Protein AF-A0AAD1VP59-F1 (afdb_monomer)

pLDDT: mean 70.8, std 27.39, range [21.53, 98.56]

Mean predicted aligned error: 17.21 Å

Organism: Pelobates cultripes (NCBI:txid61616)

Solvent-accessible surface area (backbone atoms only — not comparable to full-atom values): 33660 Å² total; per-residue (Å²): 137,85,87,87,86,90,87,88,82,90,80,84,90,78,86,82,79,81,78,79,94,72,64,73,62,57,59,50,52,53,51,52,55,52,51,66,71,66,56,73,83,88,84,67,85,77,78,64,59,73,96,78,42,92,83,79,91,76,54,68,68,40,39,20,57,49,65,66,58,52,48,39,33,72,77,64,30,69,70,51,32,53,52,54,51,62,77,45,64,88,58,81,72,48,78,23,86,43,29,65,58,57,61,49,53,60,56,54,74,77,43,89,53,65,70,57,54,55,53,49,50,52,53,50,55,54,36,74,75,60,81,45,73,74,50,54,56,55,56,54,59,53,50,57,49,50,58,56,48,49,62,49,47,40,64,73,71,67,66,74,90,86,80,81,72,82,69,60,68,56,54,56,56,48,55,57,50,52,61,56,49,60,64,59,58,72,72,67,77,81,76,85,82,88,90,88,86,89,88,90,88,84,84,88,86,83,89,87,88,88,90,82,90,86,82,89,87,82,88,89,84,81,93,82,91,82,85,91,86,65,73,62,69,53,46,53,51,49,48,51,51,48,59,61,67,67,54,63,97,80,66,81,85,77,52,54,72,92,52,26,51,20,37,33,34,20,56,59,20,39,21,52,45,66,69,55,52,47,38,33,73,77,64,31,66,69,51,31,46,50,53,41,59,78,42,32,88,57,59,64,51,80,21,55,43,34,65,37,52,52,15,50,50,40,40,39,51,55,47,37,75,78,35,75,87,62,34,79,34,72,40,48,30,44,38,36,49,50,51,69,87,47,44,58,24,55,52,47,25,35,60,73,70,66,53,90,59,88,46,75,46,61,47,56,66,45,80,61,56,71,54,42,59,76,51,59,39,40,33,38,40,21,63,43,57,67,64,24,41,58,27,44,78,71,73,30,22,38,23,24,50,41,65,33,85,44,96,58,88,58,63,67,73,40,31,31,42,33,29,28,42,64,24,29,39,24,32,35,63,68,58,51,40,33,73,77,62,28,54,69,53,38,42,54,47,38,60,76,39,32,91,49,64,66,56,72,20,63,40,35,70,38,53,52,53,51,42,57,53,45,49,60,35,39,78,69,74,29,61,92,72,39,40,59,44,41,33,40,54,27,55,45,31,59,92,57,50,30,58,26,56,54,49,27,39,46,74,72,73,38,79,70,75,42,77,46,58,41,59,67,51,78,61,25,73,57,42,52,72,67,38,38,45,35,32,40,32,45,48,65,72,61,32,51,44,22,15,78,46,30,25,31,21,21,40,23,84,41,48,75,82,52,60,75,74,67,69,77,81,76,80,79,127

Secondary structure (DSSP, 8-state):
--------------------S-SHHHHHHHHHHHHHHH---SSSPPPPPGGGS------HHHHEE-HHHHHHHHHH-HHHHHHHHHHTTTSPPEE-TTHHHHHHHHHHTTSTTHHHHHHHHHHHHHHHHH--HHHHHHHHHHHHHHHHHHHHHHHHTT--SS---TTHHHHHHHHHHHHHHHHHHTTSSSS------------------------------------SS-TTHHHHHHHHHHHHHTS-TTSPPPPPTTTSEEEEEEHHHHEE-HHHHHHHHHH-HHHHHHHHHHTTTSPPEE-TTHHHHHHHHHHHHHHHHH-TT---SEEEEEEE-S-GGGHHHHHHHHHHTT----EEEE-TTS-SHHHHHHTTEEEEEES-HHHHHHHHHTT--EEEEE--SS--PPPSSSEEEEE-IIIIIB-SHHHHHHHHHHHHHHHHHHHHTTTSPPPB-TTHHHHHHHHHHHHHHHTTT-STT-SEEEEEEESS-TTTTHHHHHHHHHHTT---SEEEE-TT--SHHHHHHH--SEEEES-HHHHHHHHHTT--EEE---SHHHHTT--------

Foldseek 3Di:
DDDDDDDDDDDDDDDPDDDDPDPPVVVVVVVVVVVVVPQDDDDAPDDPFPVPDDDDDDDPVQQFPCVVLVCCCVPVNDVRSVVVCVVCVVPDTHGHNCNLVVVVVSVVSVPPCPVVVVVLVVLVVVCVVPVDPVSVVVNVVVVVVVVVVVVVVCVSSPPDDDDDPPPPVVVVVVVVVVVVVVVVVVVPPPDDDDDDDDDDDDDDDDDDDDDDDDDDDDDDDDDDDDDDDPPDPVVVVVVVVVVVVPPPPPAQDAFDLVQEQEEEEEPVQQFPCVVLVCCCVPVNQVRSLVVLVVCLLPATHGHLCNLVLLLLVLLQVVCCVLPVPDRHGYAYEYEYQHDPSSCSSVVNNCVVVVRNHPHYDHNVNDQCQVVCVVSVHLEYEYCDVVSLVVNVVVLHHYWRWDFFPDADDDDNNAAEEEEEQEQRQADVVLVVCCVPPGDVSSLVVLVVCLLPAGHGHSNNSVLLSLQVSLVVCVVVVCNVVRSYAYEHQYLAACPRRVSNRVNNCVVSVHDHPYYHHQVRHQSQVVCLVRQHSEYEDQDVVNQNSNSNSRHTYIHNVGDPVNVVVDDDPPPPD

Nearest PDB structures (foldseek):
  5wc8-assembly1_M  TM=4.091E-01  e=1.256E+00  Mannheimia haemolytica
  6h4m-assembly1_B  TM=3.420E-01  e=1.328E+00  Staphylococcus aureus subsp. aureus N315
  6hnq-assembly1_C  TM=3.437E-01  e=2.600E+00  Staphylococcus aureus subsp. aureus N315
  6hnq-assembly2_O  TM=3.434E-01  e=3.075E+00  Staphylococcus aureus subsp. aureus N315
  6h4f-assembly4_E  TM=2.574E-01  e=1.485E+00  Staphylococcus aureus subsp. aureus N315

InterPro domains:
  IPR010394 5-nucleotidase [PF06189] (51-238)
  IPR010394 5-nucleotidase [PF06189] (258-562)
  IPR010394 5-nucleotidase [PTHR31367] (231-568)

Radius of gyration: 32.51 Å; Cα contacts (8 Å, |Δi|>4): 690; chains: 1; bounding box: 84×86×119 Å

Sequence (573 aa):
MLPGKGDTAEGGSKDSTVPAPKLQEKESVEKARAFYNNLTPTKKPKLPKPHNAITIAVSSRALFLMEEEQKIYREQGLEEYVRYQLEHESEPFKPGAAFPFVKNADSLQECPWVPIWDRYRELFELAALNSSEAYIGQAIQSVYCVDQCSSLMERTLGVDGGDKPVGVLGLYQECLLISMDAHMVKMALVEGEQRHGSVICSGSRQCDMQRLEQQLNIPAQGHGVLAPGQSEKESVEKARAFYNNLTPTKKPKLPKPHNAITIAVSSRALFLMEEEQKIYREQGLEEYVRYQLEHESEPFKPGAAFPFVKALEAVNAHLRALYPDSEDLFDIVLMTNNHAQVGVRLINTINHYNLLIERFCMTGGNSPIGYLKAYHTNLYLSSDGQKVQEAIEEGIAAATIFSPSQNVSVQEEQLRVAFDGDAVLFSDESEQIVKEHGLDMFFEHEKAYENKPLAQGPLKCFLEALGRLQKKFYLKGMRMNCPIRTYLVTARSAASSGARALKTLRSWGLETDEALFLAGAPKGPLLEKIRPHIFFDDQMFHVEGAQEMGTIAAHVPYGVAQRHRHKPVQNTK

Structure (mmCIF, N/CA/C/O backbone):
data_AF-A0AAD1VP59-F1
#
_entry.id   AF-A0AAD1VP59-F1
#
loop_
_atom_site.group_PDB
_atom_site.id
_atom_site.type_symbol
_atom_site.label_atom_id
_atom_site.label_alt_id
_atom_site.label_comp_id
_atom_site.label_asym_id
_atom_site.label_entity_id
_atom_site.label_seq_id
_atom_site.pdbx_PDB_ins_code
_atom_site.Cartn_x
_atom_site.Cartn_y
_atom_site.Cartn_z
_atom_site.occupancy
_atom_site.B_iso_or_equiv
_atom_site.auth_seq_id
_atom_site.auth_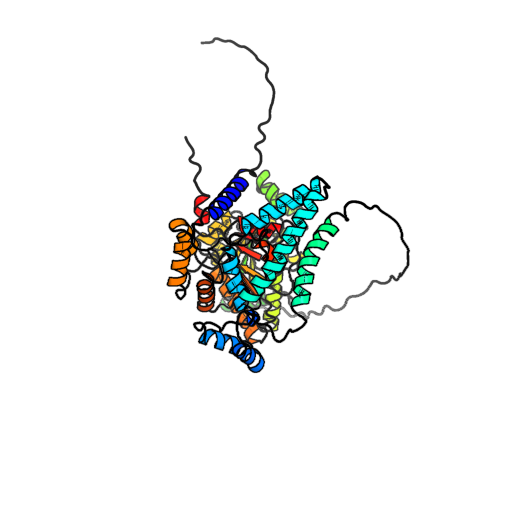comp_id
_atom_site.auth_asym_id
_atom_site.auth_atom_id
_atom_site.pdbx_PDB_model_num
ATOM 1 N N . MET A 1 1 ? 25.655 10.834 71.239 1.00 35.06 1 MET A N 1
ATOM 2 C CA . MET A 1 1 ? 26.714 11.828 70.974 1.00 35.06 1 MET A CA 1
ATOM 3 C C . MET A 1 1 ? 26.185 12.818 69.945 1.00 35.06 1 MET A C 1
ATOM 5 O O . MET A 1 1 ? 25.937 12.421 68.820 1.00 35.06 1 MET A O 1
ATOM 9 N N . LEU A 1 2 ? 25.930 14.056 70.366 1.00 34.19 2 LEU A N 1
ATOM 10 C CA . LEU A 1 2 ? 25.902 15.261 69.516 1.00 34.19 2 LEU A CA 1
ATOM 11 C C . LEU A 1 2 ? 27.284 15.939 69.669 1.00 34.19 2 LEU A C 1
ATOM 13 O O . LEU A 1 2 ? 27.924 15.651 70.689 1.00 34.19 2 LEU A O 1
ATOM 17 N N . PRO A 1 3 ? 27.798 16.757 68.720 1.00 43.25 3 PRO A N 1
ATOM 18 C CA . PRO A 1 3 ? 27.187 17.988 68.161 1.00 43.25 3 PRO A CA 1
ATOM 19 C C . PRO A 1 3 ? 27.277 18.052 66.610 1.00 43.25 3 PRO A C 1
ATOM 21 O O . PRO A 1 3 ? 27.872 17.171 66.011 1.00 43.25 3 PRO A O 1
ATOM 24 N N . GLY A 1 4 ? 26.706 18.980 65.831 1.00 28.11 4 GLY A N 1
ATOM 25 C CA . GLY A 1 4 ? 26.188 20.338 66.040 1.00 28.11 4 GLY A CA 1
ATOM 26 C C . GLY A 1 4 ? 26.942 21.340 65.132 1.00 28.11 4 GLY A C 1
ATOM 27 O O . GLY A 1 4 ? 28.170 21.310 65.141 1.00 28.11 4 GLY A O 1
ATOM 28 N N . LYS A 1 5 ? 26.190 22.233 64.444 1.00 30.50 5 LYS A N 1
ATOM 29 C CA . LYS A 1 5 ? 26.534 23.351 63.503 1.00 30.50 5 LYS A CA 1
ATOM 30 C C . LYS A 1 5 ? 26.231 23.011 62.028 1.00 30.50 5 LYS A C 1
ATOM 32 O O . LYS A 1 5 ? 26.735 22.015 61.539 1.00 30.50 5 LYS A O 1
ATOM 37 N N . GLY A 1 6 ? 25.389 23.711 61.261 1.00 26.34 6 GLY A N 1
ATOM 38 C CA . GLY A 1 6 ? 24.893 25.089 61.334 1.00 26.34 6 GLY A CA 1
ATOM 39 C C . GLY A 1 6 ? 25.728 25.986 60.419 1.00 26.34 6 GLY A C 1
ATOM 40 O O . GLY A 1 6 ? 26.839 26.303 60.814 1.00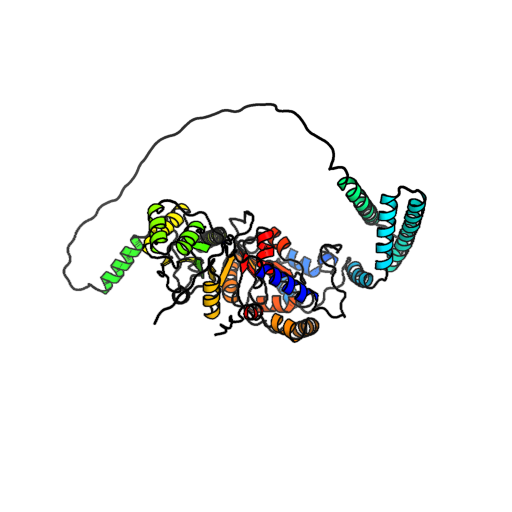 26.34 6 GLY A O 1
ATOM 41 N N . ASP A 1 7 ? 25.221 26.301 59.217 1.00 27.20 7 ASP A N 1
ATOM 42 C CA . ASP A 1 7 ? 25.226 27.647 58.614 1.00 27.20 7 ASP A CA 1
ATOM 43 C C . ASP A 1 7 ? 24.453 27.679 57.278 1.00 27.20 7 ASP A C 1
ATOM 45 O O . ASP A 1 7 ? 24.493 26.758 56.462 1.00 27.20 7 ASP A O 1
ATOM 49 N N . THR A 1 8 ? 23.691 28.758 57.120 1.00 28.77 8 THR A N 1
ATOM 50 C CA . THR A 1 8 ? 22.802 29.147 56.019 1.00 28.77 8 THR A CA 1
ATOM 51 C C . THR A 1 8 ? 23.551 29.790 54.850 1.00 28.77 8 THR A C 1
ATOM 53 O O . THR A 1 8 ? 24.431 30.615 55.085 1.00 28.77 8 THR A O 1
ATOM 56 N N . ALA A 1 9 ? 23.109 29.549 53.611 1.00 27.17 9 ALA A N 1
ATOM 57 C CA . ALA A 1 9 ? 23.273 30.496 52.503 1.00 27.17 9 ALA A CA 1
ATOM 58 C C . ALA A 1 9 ? 22.135 30.335 51.479 1.00 27.17 9 ALA A C 1
ATOM 60 O O . ALA A 1 9 ? 21.881 29.243 50.974 1.00 27.17 9 ALA A O 1
ATOM 61 N N . GLU A 1 10 ? 21.442 31.442 51.217 1.00 27.44 10 GLU A N 1
ATOM 62 C CA . GLU A 1 10 ? 20.443 31.621 50.165 1.00 27.44 10 GLU A CA 1
ATOM 63 C C . GLU A 1 10 ? 21.055 31.453 48.764 1.00 27.44 10 GLU A C 1
ATOM 65 O O . GLU A 1 10 ? 22.191 31.851 48.511 1.00 27.44 10 GLU A O 1
ATOM 70 N N . GLY A 1 11 ? 20.264 30.932 47.825 1.00 25.62 11 GLY A N 1
ATOM 71 C CA . GLY A 1 11 ? 20.601 30.899 46.404 1.00 25.62 11 GLY A CA 1
ATOM 72 C C . GLY A 1 11 ? 19.440 30.331 45.600 1.00 25.62 11 GLY A C 1
ATOM 73 O O . GLY A 1 11 ? 19.249 29.122 45.544 1.00 25.62 11 GLY A O 1
ATOM 74 N N . GLY A 1 12 ? 18.616 31.212 45.037 1.00 22.97 12 GLY A N 1
ATOM 75 C CA . GLY A 1 12 ? 17.468 30.821 44.231 1.00 22.97 12 GLY A CA 1
ATOM 76 C C . GLY A 1 12 ? 17.820 30.289 42.838 1.00 22.97 12 GLY A C 1
ATOM 77 O O . GLY A 1 12 ? 18.936 30.430 42.345 1.00 22.97 12 GLY A O 1
ATOM 78 N N . SER A 1 13 ? 16.750 29.842 42.173 1.00 24.34 13 SER A N 1
ATOM 79 C CA . SER A 1 13 ? 16.564 29.758 40.719 1.00 24.34 13 SER A CA 1
ATOM 80 C C . SER A 1 13 ? 16.881 28.417 40.032 1.00 24.34 13 SER A C 1
ATOM 82 O O . SER A 1 13 ? 18.030 28.070 39.786 1.00 24.34 13 SER A O 1
ATOM 84 N N . LYS A 1 14 ? 15.785 27.783 39.587 1.00 26.70 14 LYS A N 1
ATOM 85 C CA . LYS A 1 14 ? 15.476 27.313 38.217 1.00 26.70 14 LYS A CA 1
ATOM 86 C C . LYS A 1 14 ? 15.023 25.859 38.132 1.00 26.70 14 LYS A C 1
ATOM 88 O O . LYS A 1 14 ? 15.812 24.926 38.228 1.00 26.70 14 LYS A O 1
ATOM 93 N N . ASP A 1 15 ? 13.723 25.753 37.859 1.00 28.20 15 ASP A N 1
ATOM 94 C CA . ASP A 1 15 ? 13.063 24.733 37.049 1.00 28.20 15 ASP A CA 1
ATOM 95 C C . ASP A 1 15 ? 14.005 23.995 36.090 1.00 28.20 15 ASP A C 1
ATOM 97 O O . ASP A 1 15 ? 14.552 24.588 35.156 1.00 28.20 15 ASP A O 1
ATOM 101 N N . SER A 1 16 ? 14.095 22.676 36.246 1.00 26.56 16 SER A N 1
ATOM 102 C CA . SER A 1 16 ? 14.475 21.767 35.169 1.00 26.56 16 SER A CA 1
ATOM 103 C C . SER A 1 16 ? 13.206 21.235 34.504 1.00 26.56 16 SER A C 1
ATOM 105 O O . SER A 1 16 ? 12.739 20.122 34.734 1.00 26.56 16 SER A O 1
ATOM 107 N N . THR A 1 17 ? 12.639 22.070 33.637 1.00 27.41 17 THR A N 1
ATOM 108 C CA . THR A 1 17 ? 11.764 21.613 32.559 1.00 27.41 17 THR A CA 1
ATOM 109 C C . THR A 1 17 ? 12.566 20.658 31.673 1.00 27.41 17 THR A C 1
ATOM 111 O O . THR A 1 17 ? 13.545 21.049 31.043 1.00 27.41 17 THR A O 1
ATOM 114 N N . VAL A 1 18 ? 12.180 19.383 31.641 1.00 26.50 18 VAL A N 1
ATOM 115 C CA . VAL A 1 18 ? 12.685 18.428 30.646 1.00 26.50 18 VAL A CA 1
ATOM 116 C C . VAL A 1 18 ? 12.019 18.783 29.312 1.00 26.50 18 VAL A C 1
ATOM 118 O O . VAL A 1 18 ? 10.793 18.685 29.219 1.00 26.50 18 VAL A O 1
ATOM 121 N N . PRO A 1 19 ? 12.754 19.226 28.275 1.00 25.95 19 PRO A N 1
ATOM 122 C CA . PRO A 1 19 ? 12.147 19.525 26.990 1.00 25.95 19 PRO A CA 1
ATOM 123 C C . PRO A 1 19 ? 11.829 18.229 26.238 1.00 25.95 19 PRO A C 1
ATOM 125 O O . PRO A 1 19 ? 12.586 17.259 26.273 1.00 25.95 19 PRO A O 1
ATOM 128 N N . ALA A 1 20 ? 10.710 18.252 25.517 1.00 26.06 20 ALA A N 1
ATOM 129 C CA . ALA A 1 20 ? 10.262 17.202 24.611 1.00 26.06 20 ALA A CA 1
ATOM 130 C C . ALA A 1 20 ? 11.331 16.821 23.554 1.00 26.06 20 ALA A C 1
ATOM 132 O O . ALA A 1 20 ? 12.076 17.690 23.084 1.00 26.06 20 ALA A O 1
ATOM 133 N N . PRO A 1 21 ? 11.389 15.549 23.114 1.00 27.98 21 PRO A N 1
ATOM 134 C CA . PRO A 1 21 ? 12.390 15.077 22.165 1.00 27.98 21 PRO A CA 1
ATOM 135 C C . PRO A 1 21 ? 12.055 15.595 20.760 1.00 27.98 21 PRO A C 1
ATOM 137 O O . PRO A 1 21 ? 11.129 15.114 20.118 1.00 27.98 21 PRO A O 1
ATOM 140 N N . LYS A 1 22 ? 12.778 16.616 20.285 1.00 30.16 22 LYS A N 1
ATOM 141 C CA . LYS A 1 22 ? 12.676 17.116 18.893 1.00 30.16 22 LYS A CA 1
ATOM 142 C C . LYS A 1 22 ? 14.026 17.370 18.204 1.00 30.16 22 LYS A C 1
ATOM 144 O O . LYS A 1 22 ? 14.048 17.744 17.036 1.00 30.16 22 LYS A O 1
ATOM 149 N N . LEU A 1 23 ? 15.152 17.178 18.898 1.00 29.20 23 LEU A N 1
ATOM 150 C CA . LEU A 1 23 ? 16.489 17.532 18.388 1.00 29.20 23 LEU A CA 1
ATOM 151 C C . LEU A 1 23 ? 17.345 16.328 17.957 1.00 29.20 23 LEU A C 1
ATOM 153 O O . LEU A 1 23 ? 18.114 16.460 17.012 1.00 29.20 23 LEU A O 1
ATOM 157 N N . GLN A 1 24 ? 17.171 15.146 18.560 1.00 30.55 24 GLN A N 1
ATOM 158 C CA . GLN A 1 24 ? 17.983 13.967 18.212 1.00 30.55 24 GLN A CA 1
ATOM 159 C C . GLN A 1 24 ? 17.595 13.310 16.872 1.00 30.55 24 GLN A C 1
ATOM 161 O O . GLN A 1 24 ? 18.444 12.699 16.226 1.00 30.55 24 GLN A O 1
ATOM 166 N N . GLU A 1 25 ? 16.352 13.467 16.403 1.00 33.78 25 GLU A N 1
ATOM 167 C CA . GLU A 1 25 ? 15.910 12.896 15.119 1.00 33.78 25 GLU A CA 1
ATOM 168 C C . GLU A 1 25 ? 16.410 13.695 13.906 1.00 33.78 25 GLU A C 1
ATOM 170 O O . GLU A 1 25 ? 16.877 13.088 12.941 1.00 33.78 25 GLU A O 1
ATOM 175 N N . LYS A 1 26 ? 16.442 15.035 13.969 1.00 32.38 26 LYS A N 1
ATOM 176 C CA . LYS A 1 26 ? 16.954 15.879 12.868 1.00 32.38 26 LYS A CA 1
ATOM 177 C C . LYS A 1 26 ? 18.436 15.641 12.568 1.00 32.38 26 LYS A C 1
ATOM 179 O O . LYS A 1 26 ? 18.816 15.536 11.405 1.00 32.38 26 LYS A O 1
ATOM 184 N N . GLU A 1 27 ? 19.254 15.466 13.606 1.00 29.47 27 GLU A N 1
ATOM 185 C CA . GLU A 1 27 ? 20.675 15.116 13.456 1.00 29.47 27 GLU A CA 1
ATOM 186 C C . GLU A 1 27 ? 20.875 13.747 12.783 1.00 29.47 27 GLU A C 1
ATOM 188 O O . GLU A 1 27 ? 21.874 13.524 12.096 1.00 29.47 27 GLU A O 1
ATOM 193 N N . SER A 1 28 ? 19.933 12.816 12.965 1.00 37.59 28 SER A N 1
ATOM 194 C CA . SER A 1 28 ? 19.982 11.492 12.336 1.00 37.59 28 SER A CA 1
ATOM 195 C C . SER A 1 28 ? 19.641 11.543 10.840 1.00 37.59 28 SER A C 1
ATOM 197 O O . SER A 1 28 ? 20.263 10.834 10.046 1.00 37.59 28 SER A O 1
ATOM 199 N N . VAL A 1 29 ? 18.728 12.438 10.446 1.00 36.16 29 VAL A N 1
ATOM 200 C CA . VAL A 1 29 ? 18.325 12.673 9.050 1.00 36.16 29 VAL A CA 1
ATOM 201 C C . VAL A 1 29 ? 19.447 13.349 8.262 1.00 36.16 29 VAL A C 1
ATOM 203 O O . VAL A 1 29 ? 19.769 12.916 7.155 1.00 36.16 29 VAL A O 1
ATOM 206 N N . GLU A 1 30 ? 20.116 14.353 8.836 1.00 38.59 30 GLU A N 1
ATOM 207 C CA . GLU A 1 30 ? 21.277 14.986 8.195 1.00 38.59 30 GLU A CA 1
ATOM 208 C C . GLU A 1 30 ? 22.457 14.019 8.040 1.00 38.59 30 GLU A C 1
ATOM 210 O O . GLU A 1 30 ? 23.108 14.010 6.992 1.00 38.59 30 GLU A O 1
ATOM 215 N N . LYS A 1 31 ? 22.692 13.142 9.025 1.00 38.12 31 LYS A N 1
ATOM 216 C CA . LYS A 1 31 ? 23.724 12.095 8.940 1.00 38.12 31 LYS A CA 1
ATOM 217 C C . LYS A 1 31 ? 23.403 11.043 7.876 1.00 38.12 31 LYS A C 1
ATOM 219 O O . LYS A 1 31 ? 24.300 10.667 7.124 1.00 38.12 31 LYS A O 1
ATOM 224 N N . ALA A 1 32 ? 22.144 10.618 7.745 1.00 37.16 32 ALA A N 1
ATOM 225 C CA . ALA A 1 32 ? 21.713 9.716 6.673 1.00 37.16 32 ALA A CA 1
ATOM 226 C C . ALA A 1 32 ? 21.844 10.374 5.286 1.00 37.16 32 ALA A C 1
ATOM 228 O O . ALA A 1 32 ? 22.366 9.770 4.348 1.00 37.16 32 ALA A O 1
ATOM 229 N N . ARG A 1 33 ? 21.470 11.654 5.169 1.00 40.19 33 ARG A N 1
ATOM 230 C CA . ARG A 1 33 ? 21.618 12.446 3.939 1.00 40.19 33 ARG A CA 1
ATOM 231 C C . ARG A 1 33 ? 23.087 12.632 3.543 1.00 40.19 33 ARG A C 1
ATOM 233 O O . ARG A 1 33 ? 23.421 12.559 2.362 1.00 40.19 33 ARG A O 1
ATOM 240 N N . ALA A 1 34 ? 23.974 12.847 4.513 1.00 40.38 34 ALA A N 1
ATOM 241 C CA . ALA A 1 34 ? 25.417 12.931 4.291 1.00 40.38 34 ALA A CA 1
ATOM 242 C C . ALA A 1 34 ? 26.024 11.576 3.884 1.00 40.38 34 ALA A C 1
ATOM 244 O O . ALA A 1 34 ? 26.877 11.533 2.999 1.00 40.38 34 ALA A O 1
ATOM 245 N N . PHE A 1 35 ? 25.546 10.474 4.469 1.00 41.28 35 PHE A N 1
ATOM 246 C CA . PHE A 1 35 ? 25.968 9.114 4.127 1.00 41.28 35 PHE A CA 1
ATOM 247 C C . PHE A 1 35 ? 25.662 8.766 2.661 1.00 41.28 35 PHE A C 1
ATOM 249 O O . PHE A 1 35 ? 26.573 8.383 1.930 1.00 41.28 35 PHE A O 1
ATOM 256 N N . TYR A 1 36 ? 24.435 9.012 2.183 1.00 38.75 36 TYR A N 1
ATOM 257 C CA . TYR A 1 36 ? 24.069 8.775 0.776 1.00 38.75 36 TYR A CA 1
ATOM 258 C C . TYR A 1 36 ? 24.862 9.638 -0.216 1.00 38.75 36 TYR A C 1
ATOM 260 O O . TYR A 1 36 ? 25.248 9.163 -1.284 1.00 38.75 36 TYR A O 1
ATOM 268 N N . ASN A 1 37 ? 25.169 10.889 0.139 1.00 42.06 37 ASN A N 1
ATOM 269 C CA . ASN A 1 37 ? 25.960 11.775 -0.721 1.00 42.06 37 ASN A CA 1
ATOM 270 C C . ASN A 1 37 ? 27.435 11.338 -0.859 1.00 42.06 37 ASN A C 1
ATOM 272 O O . ASN A 1 37 ? 28.073 11.674 -1.859 1.00 42.06 37 ASN A O 1
ATOM 276 N N . ASN A 1 38 ? 27.964 10.579 0.108 1.00 41.31 38 ASN A N 1
ATOM 277 C CA . ASN A 1 38 ? 29.372 10.168 0.164 1.00 41.31 38 ASN A CA 1
ATOM 278 C C . ASN A 1 38 ? 29.660 8.792 -0.473 1.00 41.31 38 ASN A C 1
ATOM 280 O O . ASN A 1 38 ? 30.824 8.438 -0.633 1.00 41.31 38 ASN A O 1
ATOM 284 N N . LEU A 1 39 ? 28.638 8.036 -0.891 1.00 38.22 39 LEU A N 1
ATOM 285 C CA . LEU A 1 39 ? 28.765 6.674 -1.446 1.00 38.22 39 LEU A CA 1
ATOM 286 C C . LEU A 1 39 ? 29.057 6.601 -2.961 1.00 38.22 39 LEU A C 1
ATOM 288 O O . LEU A 1 39 ? 28.902 5.544 -3.566 1.00 38.22 39 LEU A O 1
ATOM 292 N N . THR A 1 40 ? 29.477 7.696 -3.605 1.00 34.84 40 THR A N 1
ATOM 293 C CA . THR A 1 40 ? 29.756 7.720 -5.058 1.00 34.84 40 THR A CA 1
ATOM 294 C C . THR A 1 40 ? 31.239 7.927 -5.388 1.00 34.84 40 THR A C 1
ATOM 296 O O . THR A 1 40 ? 31.683 9.080 -5.458 1.00 34.84 40 THR A O 1
ATOM 299 N N . PRO A 1 41 ? 31.996 6.853 -5.694 1.00 35.19 41 PRO A N 1
ATOM 300 C CA . PRO A 1 41 ? 33.242 6.939 -6.443 1.00 35.19 41 PRO A CA 1
ATOM 301 C C . PRO A 1 41 ? 33.024 6.796 -7.963 1.00 35.19 41 PRO A C 1
ATOM 303 O O . PRO A 1 41 ? 32.358 5.904 -8.463 1.00 35.19 41 PRO A O 1
ATOM 306 N N . THR A 1 42 ? 33.609 7.763 -8.662 1.00 44.53 42 THR A N 1
ATOM 307 C CA . THR A 1 42 ? 34.032 7.887 -10.068 1.00 44.53 42 THR A CA 1
ATOM 308 C C . THR A 1 42 ? 33.946 6.666 -11.007 1.00 44.53 42 THR A C 1
ATOM 310 O O . THR A 1 42 ? 34.830 5.811 -10.981 1.00 44.53 42 THR A O 1
ATOM 313 N N . LYS A 1 43 ? 32.993 6.695 -11.955 1.00 39.00 43 LYS A N 1
ATOM 314 C CA . LYS A 1 43 ? 33.156 6.195 -13.349 1.00 39.00 43 LYS A CA 1
ATOM 315 C C . LYS A 1 43 ? 31.986 6.544 -14.280 1.00 39.00 43 LYS A C 1
ATOM 317 O O . LYS A 1 43 ? 32.163 6.527 -15.491 1.00 39.00 43 LYS A O 1
ATOM 322 N N . LYS A 1 44 ? 30.821 6.909 -13.737 1.00 35.66 44 LYS A N 1
ATOM 323 C CA . LYS A 1 44 ? 29.747 7.595 -14.476 1.00 35.66 44 LYS A CA 1
ATOM 324 C C . LYS A 1 44 ? 29.630 9.042 -13.991 1.00 35.66 44 LYS A C 1
ATOM 326 O O . LYS A 1 44 ? 29.803 9.263 -12.787 1.00 35.66 44 LYS A O 1
ATOM 331 N N . PRO A 1 45 ? 29.366 10.020 -14.877 1.00 37.91 45 PRO A N 1
ATOM 332 C CA . PRO A 1 45 ? 29.153 11.396 -14.450 1.00 37.91 45 PRO A CA 1
ATOM 333 C C . PRO A 1 45 ? 28.010 11.435 -13.428 1.00 37.91 45 PRO A C 1
ATOM 335 O O . PRO A 1 45 ? 26.970 10.796 -13.606 1.00 37.91 45 PRO A O 1
ATOM 338 N N . LYS A 1 46 ? 28.235 12.125 -12.300 1.00 42.78 46 LYS A N 1
ATOM 339 C CA . LYS A 1 46 ? 27.197 12.323 -11.282 1.00 42.78 46 LYS A CA 1
ATOM 340 C C . LYS A 1 46 ? 26.056 13.083 -11.946 1.00 42.78 46 LYS A C 1
ATOM 342 O O . LYS A 1 46 ? 26.272 14.204 -12.402 1.00 42.78 46 LYS A O 1
ATOM 347 N N . LEU A 1 47 ? 24.860 12.493 -11.973 1.00 44.75 47 LEU A N 1
ATOM 348 C CA . LEU A 1 47 ? 23.668 13.214 -12.406 1.00 44.75 47 LEU A CA 1
ATOM 349 C C . LEU A 1 47 ? 23.556 14.497 -11.560 1.00 44.75 47 LEU A C 1
ATOM 351 O O . LEU A 1 47 ? 23.656 14.420 -10.328 1.00 44.75 47 LEU A O 1
ATOM 355 N N . PRO A 1 48 ? 23.417 15.679 -12.185 1.00 43.31 48 PRO A N 1
ATOM 356 C CA . PRO A 1 48 ? 23.280 16.924 -11.446 1.00 43.31 48 PRO A CA 1
ATOM 357 C C . PRO A 1 48 ? 22.071 16.843 -10.510 1.00 43.31 48 PRO A C 1
ATOM 359 O O . PRO A 1 48 ? 21.049 16.239 -10.840 1.00 43.31 48 PRO A O 1
ATOM 362 N N . LYS A 1 49 ? 22.179 17.457 -9.322 1.00 46.50 49 LYS A N 1
ATOM 363 C CA . LYS A 1 49 ? 21.034 17.574 -8.406 1.00 46.50 49 LYS A CA 1
ATOM 364 C C . LYS A 1 49 ? 19.861 18.198 -9.182 1.00 46.50 49 LYS A C 1
ATOM 366 O O . LYS A 1 49 ? 20.109 19.177 -9.883 1.00 46.50 49 LYS A O 1
ATOM 371 N N . PRO A 1 50 ? 18.613 17.709 -9.039 1.00 48.38 50 PRO A N 1
ATOM 372 C CA . PRO A 1 50 ? 17.494 18.106 -9.903 1.00 48.38 50 PRO A CA 1
ATOM 373 C C . PRO A 1 50 ? 17.285 19.623 -10.023 1.00 48.38 50 PRO A C 1
ATOM 375 O O . PRO A 1 50 ? 16.955 20.118 -11.091 1.00 48.38 50 PRO A O 1
ATOM 378 N N . HIS A 1 51 ? 17.545 20.378 -8.951 1.00 48.03 51 HIS A N 1
ATOM 379 C CA . HIS A 1 51 ? 17.409 21.842 -8.929 1.00 48.03 51 HIS A CA 1
ATOM 380 C C . HIS A 1 51 ? 18.481 22.602 -9.732 1.00 48.03 51 HIS A C 1
ATOM 382 O O . HIS A 1 51 ? 18.312 23.787 -9.993 1.00 48.03 51 HIS A O 1
ATOM 388 N N . ASN A 1 52 ? 19.557 21.924 -10.141 1.00 56.47 52 ASN A N 1
ATOM 389 C CA . ASN A 1 52 ? 20.655 22.475 -10.937 1.00 56.47 52 ASN A CA 1
ATOM 390 C C . ASN A 1 52 ? 20.724 21.831 -12.335 1.00 56.47 52 ASN A C 1
ATOM 392 O O . ASN A 1 52 ? 21.727 21.982 -13.030 1.00 56.47 52 ASN A O 1
ATOM 396 N N . ALA A 1 53 ? 19.697 21.072 -12.727 1.00 59.91 53 ALA A N 1
ATOM 397 C CA . ALA A 1 53 ? 19.661 20.314 -13.969 1.00 59.91 53 ALA A CA 1
ATOM 398 C C . ALA A 1 53 ? 18.585 20.864 -14.910 1.00 59.91 53 ALA A C 1
ATOM 400 O O . ALA A 1 53 ? 17.438 21.066 -14.509 1.00 59.91 53 ALA A O 1
ATOM 401 N N . ILE A 1 54 ? 18.927 21.036 -16.187 1.00 70.94 54 ILE A N 1
ATOM 402 C CA . ILE A 1 54 ? 17.917 21.218 -17.232 1.00 70.94 54 ILE A CA 1
ATOM 403 C C . ILE A 1 54 ? 17.281 19.847 -17.474 1.00 70.94 54 ILE A C 1
ATOM 405 O O . ILE A 1 54 ? 17.939 18.923 -17.948 1.00 70.94 54 ILE A O 1
ATOM 409 N N . THR A 1 55 ? 16.005 19.705 -17.115 1.00 71.31 55 THR A N 1
ATOM 410 C CA . THR A 1 55 ? 15.253 18.465 -17.345 1.00 71.31 55 THR A CA 1
ATOM 411 C C . THR A 1 55 ? 14.613 18.513 -18.725 1.00 71.31 55 THR A C 1
ATOM 413 O O . THR A 1 55 ? 13.780 19.376 -18.992 1.00 71.31 55 THR A O 1
ATOM 416 N N . ILE A 1 56 ? 14.983 17.573 -19.595 1.00 79.19 56 ILE A N 1
ATOM 417 C CA . ILE A 1 56 ? 14.420 17.444 -20.942 1.00 79.19 56 ILE A CA 1
ATOM 418 C C . ILE A 1 56 ? 13.607 16.156 -20.996 1.00 79.19 56 ILE A C 1
ATOM 420 O O . ILE A 1 56 ? 14.142 15.063 -20.822 1.00 79.19 56 ILE A O 1
ATOM 424 N N . ALA A 1 57 ? 12.305 16.284 -21.240 1.00 82.00 57 ALA A N 1
ATOM 425 C CA . ALA A 1 57 ? 11.438 15.138 -21.463 1.00 82.00 57 ALA A CA 1
ATOM 426 C C . ALA A 1 57 ? 11.521 14.703 -22.932 1.00 82.00 57 ALA A C 1
ATOM 428 O O . ALA A 1 57 ? 11.252 15.494 -23.835 1.00 82.00 57 ALA A O 1
ATOM 429 N N . VAL A 1 58 ? 11.861 13.436 -23.172 1.00 83.00 58 VAL A N 1
ATOM 430 C CA . VAL A 1 58 ? 11.899 12.832 -24.512 1.00 83.00 58 VAL A CA 1
ATOM 431 C C . VAL A 1 58 ? 10.948 11.643 -24.528 1.00 83.00 58 VAL A C 1
ATOM 433 O O . VAL A 1 58 ? 11.012 10.778 -23.657 1.00 83.00 58 VAL A O 1
ATOM 436 N N . SER A 1 59 ? 10.039 11.594 -25.502 1.00 88.12 59 SER A N 1
ATOM 437 C CA . SER A 1 59 ? 9.128 10.457 -25.649 1.00 88.12 59 SER A CA 1
ATOM 438 C C . SER A 1 59 ? 9.861 9.233 -26.202 1.00 88.12 59 SER A C 1
ATOM 440 O O . SER A 1 59 ? 10.809 9.361 -26.981 1.00 88.12 59 SER A O 1
ATOM 442 N N . SER A 1 60 ? 9.391 8.030 -25.859 1.00 86.50 60 SER A N 1
ATOM 443 C CA . SER A 1 60 ? 9.981 6.774 -26.345 1.00 86.50 60 SER A CA 1
ATOM 444 C C . SER A 1 60 ? 10.050 6.710 -27.873 1.00 86.50 60 SER A C 1
ATOM 446 O O . SER A 1 60 ? 11.078 6.335 -28.414 1.00 86.50 60 SER A O 1
ATOM 448 N N . ARG A 1 61 ? 9.005 7.172 -28.571 1.00 87.62 61 ARG A N 1
ATOM 449 C CA . ARG A 1 61 ? 8.932 7.205 -30.043 1.00 87.62 61 ARG A CA 1
ATOM 450 C C . ARG A 1 61 ? 9.815 8.262 -30.706 1.00 87.62 61 ARG A C 1
ATOM 452 O O . ARG A 1 61 ? 10.090 8.162 -31.896 1.00 87.62 61 ARG A O 1
ATOM 459 N N . ALA A 1 62 ? 10.208 9.304 -29.976 1.00 88.00 62 ALA A N 1
ATOM 460 C CA . ALA A 1 62 ? 11.220 10.233 -30.462 1.00 88.00 62 ALA A CA 1
ATOM 461 C C . ALA A 1 62 ? 12.617 9.629 -30.275 1.00 88.00 62 ALA A C 1
ATOM 463 O O . ALA A 1 62 ? 13.468 9.758 -31.153 1.00 88.00 62 ALA A O 1
ATOM 464 N N . LEU A 1 63 ? 12.843 8.952 -29.145 1.00 87.81 63 LEU A N 1
ATOM 465 C CA . LEU A 1 63 ? 14.123 8.338 -28.804 1.00 87.81 63 LEU A CA 1
ATOM 466 C C . LEU A 1 63 ? 14.416 7.070 -29.621 1.00 87.81 63 LEU A C 1
ATOM 468 O O . LEU A 1 63 ? 15.565 6.825 -29.975 1.00 87.81 63 LEU A O 1
ATOM 472 N N . PHE A 1 64 ? 13.389 6.296 -29.956 1.00 92.44 64 PHE A N 1
ATOM 473 C CA . PHE A 1 64 ? 13.492 4.996 -30.609 1.00 92.44 64 PHE A CA 1
ATOM 474 C C . PHE A 1 64 ? 12.481 4.855 -31.748 1.00 92.44 64 PHE A C 1
ATOM 476 O O . PHE A 1 64 ? 11.359 5.360 -31.670 1.00 92.44 64 PHE A O 1
ATOM 483 N N . LEU A 1 65 ? 12.863 4.130 -32.800 1.00 90.69 65 LEU A N 1
ATOM 484 C CA . LEU A 1 65 ? 11.938 3.725 -33.856 1.00 90.69 65 LEU A CA 1
ATOM 485 C C . LEU A 1 65 ? 11.053 2.598 -33.327 1.00 90.69 65 LEU A C 1
ATOM 487 O O . LEU A 1 65 ? 11.542 1.496 -33.100 1.00 90.69 65 LEU A O 1
ATOM 491 N N . MET A 1 66 ? 9.767 2.901 -33.138 1.00 91.00 66 MET A N 1
ATOM 492 C CA . MET A 1 66 ? 8.770 1.972 -32.592 1.00 91.00 66 MET A CA 1
ATOM 493 C C . MET A 1 66 ? 7.510 1.877 -33.480 1.00 91.00 66 MET A C 1
ATOM 495 O O . MET A 1 66 ? 6.376 1.937 -32.996 1.00 91.00 66 MET A O 1
ATOM 499 N N . GLU A 1 67 ? 7.679 1.900 -34.808 1.00 89.44 67 GLU A N 1
ATOM 500 C CA . GLU A 1 67 ? 6.550 1.930 -35.756 1.00 89.44 67 GLU A CA 1
ATOM 501 C C . GLU A 1 67 ? 5.764 0.616 -35.780 1.00 89.44 67 GLU A C 1
ATOM 503 O O . GLU A 1 67 ? 4.534 0.637 -35.860 1.00 89.44 67 GLU A O 1
ATOM 508 N N . GLU A 1 68 ? 6.461 -0.513 -35.669 1.00 90.88 68 GLU A N 1
ATOM 509 C CA . GLU A 1 68 ? 5.867 -1.848 -35.675 1.00 90.88 68 GLU A CA 1
ATOM 510 C C . GLU A 1 68 ? 5.035 -2.088 -34.413 1.00 90.88 68 GLU A C 1
ATOM 512 O O . GLU A 1 68 ? 3.853 -2.422 -34.486 1.00 90.88 68 GLU A O 1
ATOM 517 N N . GLU A 1 69 ? 5.596 -1.777 -33.249 1.00 92.19 69 GLU A N 1
ATOM 518 C CA . GLU A 1 69 ? 4.934 -1.867 -31.953 1.00 92.19 69 GLU A CA 1
ATOM 519 C C . GLU A 1 69 ? 3.705 -0.953 -31.912 1.00 92.19 69 GLU A C 1
ATOM 521 O O . GLU A 1 69 ? 2.636 -1.326 -31.423 1.00 92.19 69 GLU A O 1
ATOM 526 N N . GLN A 1 70 ? 3.825 0.254 -32.473 1.00 89.50 70 GLN A N 1
ATOM 527 C CA . GLN A 1 70 ? 2.712 1.191 -32.566 1.00 89.50 70 GLN A CA 1
ATOM 528 C C . GLN A 1 70 ? 1.597 0.678 -33.484 1.00 89.50 70 GLN A C 1
ATOM 530 O O . GLN A 1 70 ? 0.421 0.939 -33.196 1.00 89.50 70 GLN A O 1
ATOM 535 N N . LYS A 1 71 ? 1.952 -0.004 -34.578 1.00 93.62 71 LYS A N 1
ATOM 536 C CA . LYS A 1 71 ? 1.004 -0.645 -35.489 1.00 93.62 71 LYS A CA 1
ATOM 537 C C . LYS A 1 71 ? 0.262 -1.771 -34.775 1.00 93.62 71 LYS A C 1
ATOM 539 O O . LYS A 1 71 ? -0.965 -1.757 -34.770 1.00 93.62 71 LYS A O 1
ATOM 544 N N . ILE A 1 72 ? 0.982 -2.654 -34.081 1.00 94.19 72 ILE A N 1
ATOM 545 C CA . ILE A 1 72 ? 0.398 -3.740 -33.279 1.00 94.19 72 ILE A CA 1
ATOM 546 C C . ILE A 1 72 ? -0.567 -3.175 -32.237 1.00 94.19 72 ILE A C 1
ATOM 548 O O . ILE A 1 72 ? -1.717 -3.600 -32.176 1.00 94.19 72 ILE 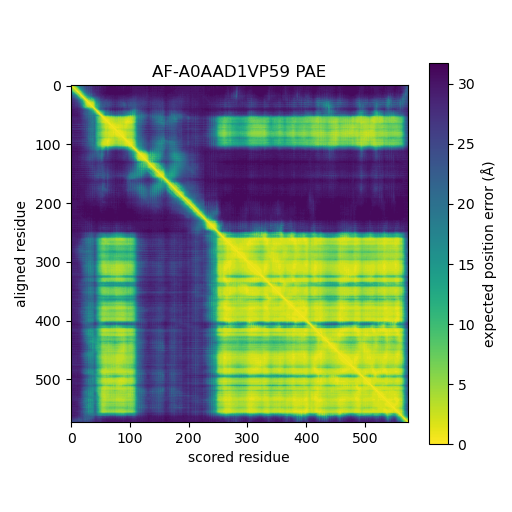A O 1
ATOM 552 N N . TYR A 1 73 ? -0.164 -2.147 -31.486 1.00 91.88 73 TYR A N 1
ATOM 553 C CA . TYR A 1 73 ? -1.043 -1.518 -30.499 1.00 91.88 73 TYR A CA 1
ATOM 554 C C . TYR A 1 73 ? -2.332 -0.950 -31.115 1.00 91.88 73 TYR A C 1
ATOM 556 O O . TYR A 1 73 ? -3.407 -1.093 -30.535 1.00 91.88 73 TYR A O 1
ATOM 564 N N . ARG A 1 74 ? -2.246 -0.293 -32.280 1.00 92.44 74 ARG A N 1
ATOM 565 C CA . ARG A 1 74 ? -3.412 0.326 -32.939 1.00 92.44 74 ARG A CA 1
ATOM 566 C C . ARG A 1 74 ? -4.350 -0.693 -33.573 1.00 92.44 74 ARG A C 1
ATOM 568 O O . ARG A 1 74 ? -5.557 -0.491 -33.527 1.00 92.44 74 ARG A O 1
ATOM 575 N N . GLU A 1 75 ? -3.796 -1.725 -34.198 1.00 96.00 75 GLU A N 1
ATOM 576 C CA . GLU A 1 75 ? -4.562 -2.699 -34.980 1.00 96.00 75 GLU A CA 1
ATOM 577 C C . GLU A 1 75 ? -5.062 -3.869 -34.123 1.00 96.00 75 GLU A C 1
ATOM 579 O O . GLU A 1 75 ? -6.161 -4.363 -34.354 1.00 96.00 75 GLU A O 1
ATOM 584 N N . GLN A 1 76 ? -4.279 -4.295 -33.127 1.00 94.44 76 GLN A N 1
ATOM 585 C CA . GLN A 1 76 ? -4.517 -5.513 -32.339 1.00 94.44 76 GLN A CA 1
ATOM 586 C C . GLN A 1 76 ? -4.759 -5.229 -30.845 1.00 94.44 76 GLN A C 1
ATOM 588 O O . GLN A 1 76 ? -5.241 -6.092 -30.114 1.00 94.44 76 GLN A O 1
ATOM 593 N N . GLY A 1 77 ? -4.494 -4.002 -30.385 1.00 89.25 77 GLY A N 1
ATOM 594 C CA . GLY A 1 77 ? -4.784 -3.559 -29.024 1.00 89.25 77 GLY A CA 1
ATOM 595 C C . GLY A 1 77 ? -3.655 -3.803 -28.018 1.00 89.25 77 GLY A C 1
ATOM 596 O O . GLY A 1 77 ? -2.546 -4.222 -28.347 1.00 89.25 77 GLY A O 1
ATOM 597 N N . LEU A 1 78 ? -3.943 -3.488 -26.750 1.00 86.50 78 LEU A N 1
ATOM 598 C CA . LEU A 1 78 ? -2.952 -3.480 -25.669 1.00 86.50 78 LEU A CA 1
ATOM 599 C C . LEU A 1 78 ? -2.404 -4.874 -25.336 1.00 86.50 78 LEU A C 1
ATOM 601 O O . LEU A 1 78 ? -1.218 -4.998 -25.056 1.00 86.50 78 LEU A O 1
ATOM 605 N N . GLU A 1 79 ? -3.246 -5.908 -25.341 1.00 86.19 79 GLU A N 1
ATOM 606 C CA . GLU A 1 79 ? -2.826 -7.264 -24.958 1.00 86.19 79 GLU A CA 1
ATOM 607 C C . GLU A 1 79 ? -1.796 -7.834 -25.934 1.00 86.19 79 GLU A C 1
ATOM 609 O O . GLU A 1 79 ? -0.772 -8.367 -25.507 1.00 86.19 79 GLU A O 1
ATOM 614 N N . GLU A 1 80 ? -2.028 -7.652 -27.234 1.00 91.62 80 GLU A N 1
ATOM 615 C CA . GLU A 1 80 ? -1.090 -8.099 -28.260 1.00 91.62 80 GLU A CA 1
ATOM 616 C C . GLU A 1 80 ? 0.201 -7.283 -28.244 1.00 91.62 80 GLU A C 1
ATOM 618 O O . GLU A 1 80 ? 1.288 -7.845 -28.326 1.00 91.62 80 GLU A O 1
ATOM 623 N N . TYR A 1 81 ? 0.098 -5.964 -28.052 1.00 91.62 81 TYR A N 1
ATOM 624 C CA . TYR A 1 81 ? 1.267 -5.104 -27.870 1.00 91.62 81 TYR A CA 1
ATOM 625 C C . TYR A 1 81 ? 2.142 -5.571 -26.700 1.00 91.62 81 TYR A C 1
ATOM 627 O O . TYR A 1 81 ? 3.362 -5.650 -26.834 1.00 91.62 81 TYR A O 1
ATOM 635 N N . VAL A 1 82 ? 1.532 -5.901 -25.556 1.00 88.56 82 VAL A N 1
ATOM 636 C CA . VAL A 1 82 ? 2.268 -6.410 -24.391 1.00 88.56 82 VAL A CA 1
ATOM 637 C C . VAL A 1 82 ? 2.928 -7.747 -24.718 1.00 88.56 82 VAL A C 1
ATOM 639 O O . VAL A 1 82 ? 4.101 -7.917 -24.401 1.00 88.56 82 VAL A O 1
ATOM 642 N N . ARG A 1 83 ? 2.221 -8.678 -25.373 1.00 91.31 83 ARG A N 1
ATOM 643 C CA . ARG A 1 83 ? 2.796 -9.973 -25.772 1.00 91.31 83 ARG A CA 1
ATOM 644 C C . ARG A 1 83 ? 4.000 -9.792 -26.693 1.00 91.31 83 ARG A C 1
ATOM 646 O O . ARG A 1 83 ? 5.063 -10.326 -26.393 1.00 91.31 83 ARG A O 1
ATOM 653 N N . TYR A 1 84 ? 3.855 -8.975 -27.734 1.00 93.75 84 TYR A N 1
ATOM 654 C CA . TYR A 1 84 ? 4.930 -8.670 -28.672 1.00 93.75 84 TYR A CA 1
ATOM 655 C C . TYR A 1 84 ? 6.168 -8.105 -27.962 1.00 93.75 84 TYR A C 1
ATOM 657 O O . TYR A 1 84 ? 7.278 -8.585 -28.179 1.00 93.75 84 TYR A O 1
ATOM 665 N N . GLN A 1 85 ? 5.979 -7.135 -27.060 1.00 91.31 85 GLN A N 1
ATOM 666 C CA . GLN A 1 85 ? 7.076 -6.536 -26.291 1.00 91.31 85 GLN A CA 1
ATOM 667 C C . GLN A 1 85 ? 7.793 -7.542 -25.380 1.00 91.31 85 GLN A C 1
ATOM 669 O O . GLN A 1 85 ? 8.991 -7.417 -25.147 1.00 91.31 85 GLN A O 1
ATOM 674 N N . LEU A 1 86 ? 7.074 -8.533 -24.845 1.00 89.94 86 LEU A N 1
ATOM 675 C CA . LEU A 1 86 ? 7.664 -9.583 -24.013 1.00 89.94 86 LEU A CA 1
ATOM 676 C C . LEU A 1 86 ? 8.472 -10.588 -24.840 1.00 89.94 86 LEU A C 1
ATOM 678 O O . LEU A 1 86 ? 9.523 -11.033 -24.388 1.00 89.94 86 LEU A O 1
ATOM 682 N N . GLU A 1 87 ? 7.995 -10.938 -26.034 1.00 93.25 87 GLU A N 1
ATOM 683 C CA . GLU A 1 87 ? 8.693 -11.851 -26.949 1.00 93.25 87 GLU A CA 1
ATOM 684 C C . GLU A 1 87 ? 10.000 -11.246 -27.481 1.00 93.25 87 GLU A C 1
ATOM 686 O O . GLU A 1 87 ? 10.982 -11.967 -27.640 1.00 93.25 87 GLU A O 1
ATOM 691 N N . HIS A 1 88 ? 10.036 -9.923 -27.662 1.00 91.69 88 HIS A N 1
ATOM 692 C CA . HIS A 1 88 ? 11.190 -9.184 -28.183 1.00 91.69 88 HIS A CA 1
ATOM 693 C C . HIS A 1 88 ? 11.950 -8.419 -27.081 1.00 91.69 88 HIS A C 1
ATOM 695 O O . HIS A 1 88 ? 12.704 -7.494 -27.368 1.00 91.69 88 HIS A O 1
ATOM 701 N N . GLU A 1 89 ? 11.797 -8.789 -25.801 1.00 86.81 89 GLU A N 1
ATOM 702 C CA . GLU A 1 89 ? 12.334 -8.000 -24.675 1.00 86.81 89 GLU A CA 1
ATOM 703 C C . GLU A 1 89 ? 13.867 -7.854 -24.671 1.00 86.81 89 GLU A C 1
ATOM 705 O O . GLU A 1 89 ? 14.408 -6.920 -24.077 1.00 86.81 89 GLU A O 1
ATOM 710 N N . SER A 1 90 ? 14.574 -8.793 -25.304 1.00 84.69 90 SER A N 1
ATOM 711 C CA . SER A 1 90 ? 16.034 -8.783 -25.431 1.00 84.69 90 SER A CA 1
ATOM 712 C C . SER A 1 90 ? 16.535 -8.032 -26.664 1.00 84.69 90 SER A C 1
ATOM 714 O O . SER A 1 90 ? 17.747 -7.917 -26.847 1.00 84.69 90 SER A O 1
ATOM 716 N N . GLU A 1 91 ? 15.635 -7.557 -27.522 1.00 89.44 91 GLU A N 1
ATOM 717 C CA . GLU A 1 91 ? 15.968 -6.882 -28.770 1.00 89.44 91 GLU A CA 1
ATOM 718 C C . GLU A 1 91 ? 16.027 -5.364 -28.550 1.00 89.44 91 GLU A C 1
ATOM 720 O O . GLU A 1 91 ? 15.020 -4.735 -28.222 1.00 89.44 91 GLU A O 1
ATOM 725 N N . PRO A 1 92 ? 17.201 -4.725 -28.702 1.00 86.69 92 PRO A N 1
ATOM 726 C CA . PRO A 1 92 ? 17.299 -3.282 -28.535 1.00 86.69 92 PRO A CA 1
ATOM 727 C C . PRO A 1 92 ? 16.557 -2.543 -29.650 1.00 86.69 92 PRO A C 1
ATOM 729 O O . PRO A 1 92 ? 16.757 -2.826 -30.834 1.00 86.69 92 PRO A O 1
ATOM 732 N N . PHE A 1 93 ? 15.779 -1.521 -29.289 1.00 88.62 93 PHE A N 1
ATOM 733 C CA . PHE A 1 93 ? 15.143 -0.664 -30.287 1.00 88.62 93 PHE A CA 1
ATOM 734 C C . PHE A 1 93 ? 16.170 0.085 -31.143 1.00 88.62 93 PHE A C 1
ATOM 736 O O . PHE A 1 93 ? 17.236 0.504 -30.678 1.00 88.62 93 PHE A O 1
ATOM 743 N N . LYS A 1 94 ? 15.809 0.330 -32.406 1.00 90.19 94 LYS A N 1
ATOM 744 C CA . LYS A 1 94 ? 16.629 1.135 -33.316 1.00 90.19 94 LYS A CA 1
ATOM 745 C C . LYS A 1 94 ? 16.596 2.621 -32.907 1.00 90.19 94 LYS A C 1
ATOM 747 O O . LYS A 1 94 ? 15.539 3.107 -32.498 1.00 90.19 94 LYS A O 1
ATOM 752 N N . PRO A 1 95 ? 17.710 3.365 -33.048 1.00 90.38 95 PRO A N 1
ATOM 753 C CA . PRO A 1 95 ? 17.768 4.802 -32.768 1.00 90.38 95 PRO A CA 1
ATOM 754 C C . PRO A 1 95 ? 16.710 5.618 -33.523 1.00 90.38 95 PRO A C 1
ATOM 756 O O . PRO A 1 95 ? 16.613 5.514 -34.744 1.00 90.38 95 PRO A O 1
ATOM 759 N N . GLY A 1 96 ? 15.947 6.443 -32.802 1.00 88.75 96 GLY A N 1
ATOM 760 C CA . GLY A 1 96 ? 14.986 7.400 -33.361 1.00 88.75 96 GLY A CA 1
ATOM 761 C C . GLY A 1 96 ? 15.576 8.798 -33.585 1.00 88.75 96 GLY A C 1
ATOM 762 O O . GLY A 1 96 ? 16.769 9.035 -33.391 1.00 88.75 96 GLY A O 1
ATOM 763 N N . ALA A 1 97 ? 14.721 9.754 -33.961 1.00 87.44 97 ALA A N 1
ATOM 764 C CA . ALA A 1 97 ? 15.125 11.119 -34.319 1.00 87.44 97 ALA A CA 1
ATOM 765 C C . ALA A 1 97 ? 15.807 11.897 -33.174 1.00 87.44 97 ALA A C 1
ATOM 767 O O . ALA A 1 97 ? 16.709 12.693 -33.419 1.00 87.44 97 ALA A O 1
ATOM 768 N N . ALA A 1 98 ? 15.408 11.656 -31.923 1.00 83.75 98 ALA A N 1
ATOM 769 C CA . ALA A 1 98 ? 15.991 12.297 -30.744 1.00 83.75 98 ALA A CA 1
ATOM 770 C C . ALA A 1 98 ? 17.206 11.539 -30.176 1.00 83.75 98 ALA A C 1
ATOM 772 O O . ALA A 1 98 ? 17.866 12.040 -29.266 1.00 83.75 98 ALA A O 1
ATOM 773 N N . PHE A 1 99 ? 17.530 10.348 -30.691 1.00 85.50 99 PHE A N 1
ATOM 774 C CA . PHE A 1 99 ? 18.632 9.533 -30.174 1.00 85.50 99 PHE A CA 1
ATOM 775 C C . PHE A 1 99 ? 20.003 10.221 -30.260 1.00 85.50 99 PHE A C 1
ATOM 777 O O . PHE A 1 99 ? 20.717 10.207 -29.254 1.00 85.50 99 PHE A O 1
ATOM 784 N N . PRO A 1 100 ? 20.392 10.865 -31.384 1.00 81.94 100 PRO A N 1
ATOM 785 C CA . PRO A 1 100 ? 21.676 11.562 -31.460 1.00 81.94 100 PRO A CA 1
ATOM 786 C C . PRO A 1 100 ? 21.775 12.702 -30.444 1.00 81.94 100 PRO A C 1
ATOM 788 O O . PRO A 1 100 ? 22.819 12.877 -29.824 1.00 81.94 100 PRO A O 1
ATOM 791 N N . PHE A 1 101 ? 20.677 13.431 -30.225 1.00 81.38 101 PHE A N 1
ATOM 792 C CA . PHE A 1 101 ? 20.615 14.507 -29.239 1.00 81.38 101 PHE A CA 1
ATOM 793 C C . PHE A 1 101 ? 20.891 13.991 -27.821 1.00 81.38 101 PHE A C 1
ATOM 795 O O . PHE A 1 101 ? 21.768 14.522 -27.145 1.00 81.38 101 PHE A O 1
ATOM 802 N N . VAL A 1 102 ? 20.205 12.924 -27.392 1.00 79.44 102 VAL A N 1
ATOM 803 C CA . VAL A 1 102 ? 20.401 12.338 -26.053 1.00 79.44 102 VAL A CA 1
ATOM 804 C C . VAL A 1 102 ? 21.812 11.767 -25.897 1.00 79.44 102 VAL A C 1
ATOM 806 O O . VAL A 1 102 ? 22.482 12.053 -24.910 1.00 79.44 102 VAL A O 1
ATOM 809 N N . LYS A 1 103 ? 22.306 11.029 -26.899 1.00 77.19 103 LYS A N 1
ATOM 810 C CA . LYS A 1 103 ? 23.660 10.458 -26.878 1.00 77.19 103 LYS A CA 1
ATOM 811 C C . LYS A 1 103 ? 24.748 11.535 -26.790 1.00 77.19 103 LYS A C 1
ATOM 813 O O . LYS A 1 103 ? 25.736 11.356 -26.085 1.00 77.19 103 LYS A O 1
ATOM 818 N N . ASN A 1 104 ? 24.574 12.645 -27.503 1.00 72.38 104 ASN A N 1
ATOM 819 C CA . ASN A 1 104 ? 25.538 13.742 -27.498 1.00 72.38 104 ASN A CA 1
ATOM 820 C C . ASN A 1 104 ? 25.415 14.608 -26.233 1.00 72.38 104 ASN A C 1
ATOM 822 O O . ASN A 1 104 ? 26.419 15.154 -25.778 1.00 72.38 104 ASN A O 1
ATOM 826 N N . ALA A 1 105 ? 24.233 14.702 -25.618 1.00 66.88 105 ALA A N 1
ATOM 827 C CA . ALA A 1 105 ? 24.058 15.393 -24.341 1.00 66.88 105 ALA A CA 1
ATOM 828 C C . ALA A 1 105 ? 24.898 14.765 -23.214 1.00 66.88 105 ALA A C 1
ATOM 830 O O . ALA A 1 105 ? 25.473 15.497 -22.409 1.00 66.88 105 ALA A O 1
ATOM 831 N N . ASP A 1 106 ? 25.061 13.439 -23.210 1.00 54.62 106 ASP A N 1
ATOM 832 C CA . ASP A 1 106 ? 25.968 12.759 -22.275 1.00 54.62 106 ASP A CA 1
ATOM 833 C C . ASP A 1 106 ? 27.432 13.174 -22.503 1.00 54.62 106 ASP A C 1
ATOM 835 O O . ASP A 1 106 ? 28.160 13.444 -21.549 1.00 54.62 106 ASP A O 1
ATOM 839 N N . SER A 1 107 ? 27.855 13.333 -23.763 1.00 51.03 107 SER A N 1
ATOM 840 C CA . SER A 1 107 ? 29.207 13.818 -24.089 1.00 51.03 107 SER A CA 1
ATOM 841 C C . SER A 1 107 ? 29.436 15.299 -23.748 1.00 51.03 107 SER A C 1
ATOM 843 O O . SER A 1 107 ? 30.574 15.718 -23.540 1.00 51.03 107 SER A O 1
ATOM 845 N N . LEU A 1 108 ? 28.368 16.099 -23.626 1.00 45.31 108 LEU A N 1
ATOM 846 C CA . LEU A 1 108 ? 28.454 17.493 -23.179 1.00 45.31 108 LEU A CA 1
ATOM 847 C C . LEU A 1 108 ? 28.749 17.615 -21.674 1.00 45.31 108 LEU A C 1
ATOM 849 O O . LEU A 1 108 ? 29.276 18.643 -21.252 1.00 45.31 108 LEU A O 1
ATOM 853 N N . GLN A 1 109 ? 28.478 16.581 -20.865 1.00 45.12 109 GLN A N 1
ATOM 854 C CA . GLN A 1 109 ? 28.844 16.569 -19.440 1.00 45.12 109 GLN A CA 1
ATOM 855 C C . GLN A 1 109 ? 30.355 16.408 -19.210 1.00 45.12 109 GLN A C 1
ATOM 857 O O . GLN A 1 109 ? 30.866 16.846 -18.182 1.00 45.12 109 GLN A O 1
ATOM 862 N N . GLU A 1 110 ? 31.081 15.829 -20.170 1.00 40.03 110 GLU A N 1
ATOM 863 C CA . GLU A 1 110 ? 32.551 15.717 -20.152 1.00 40.03 110 GLU A CA 1
ATOM 864 C C . GLU A 1 110 ? 33.244 16.938 -20.779 1.00 40.03 110 GLU A C 1
ATOM 866 O O . GLU A 1 110 ? 34.470 17.018 -20.865 1.00 40.03 110 GLU A O 1
ATOM 871 N N . CYS A 1 111 ? 32.457 17.911 -21.232 1.00 36.72 111 CYS A N 1
ATOM 872 C CA . CYS A 1 111 ? 32.936 19.041 -21.998 1.00 36.72 111 CYS A CA 1
ATOM 873 C C . CYS A 1 111 ? 33.412 20.158 -21.037 1.00 36.72 111 CYS A C 1
ATOM 875 O O . CYS A 1 111 ? 32.672 20.538 -20.126 1.00 36.72 111 CYS A O 1
ATOM 877 N N . PRO A 1 112 ? 34.625 20.722 -21.204 1.00 39.50 112 PRO A N 1
ATOM 878 C CA . PRO A 1 112 ? 35.270 21.630 -20.243 1.00 39.50 112 PRO A CA 1
ATOM 879 C C . PRO A 1 112 ? 34.675 23.058 -20.223 1.00 39.50 112 PRO A C 1
ATOM 881 O O . PRO A 1 112 ? 35.401 24.035 -20.057 1.00 39.50 112 PRO A O 1
ATOM 884 N N . TRP A 1 113 ? 33.357 23.205 -20.392 1.00 42.31 113 TRP A N 1
ATOM 885 C CA . TRP A 1 113 ? 32.644 24.490 -20.474 1.00 42.31 113 TRP A CA 1
ATOM 886 C C . TRP A 1 113 ? 32.165 25.041 -19.126 1.00 42.31 113 TRP A C 1
ATOM 888 O O . TRP A 1 113 ? 31.848 26.227 -19.046 1.00 42.31 113 TRP A O 1
ATOM 898 N N . VAL A 1 114 ? 32.142 24.230 -18.061 1.00 41.28 114 VAL A N 1
ATOM 899 C CA . VAL A 1 114 ? 31.745 24.676 -16.707 1.00 41.28 114 VAL A CA 1
ATOM 900 C C . VAL A 1 114 ? 32.511 25.939 -16.251 1.00 41.28 114 VAL A C 1
ATOM 902 O O . VAL A 1 114 ? 31.862 26.885 -15.811 1.00 41.28 114 VAL A O 1
ATOM 905 N N . PRO A 1 115 ? 33.837 26.073 -16.480 1.00 42.41 115 PRO A N 1
ATOM 906 C CA . PRO A 1 115 ? 34.571 27.287 -16.114 1.00 42.41 115 PRO A CA 1
ATOM 907 C C . PRO A 1 115 ? 34.185 28.533 -16.928 1.00 42.41 115 PRO A C 1
ATOM 909 O O . PRO A 1 115 ? 34.418 29.651 -16.480 1.00 42.41 115 PRO A O 1
ATOM 912 N N . ILE A 1 116 ? 33.626 28.373 -18.134 1.00 43.31 116 ILE A N 1
ATOM 913 C CA . ILE A 1 116 ? 33.227 29.499 -18.995 1.00 43.31 116 ILE A CA 1
ATOM 914 C C . ILE A 1 116 ? 31.879 30.060 -18.540 1.00 43.31 116 ILE A C 1
ATOM 916 O O . ILE A 1 116 ? 31.706 31.277 -18.523 1.00 43.31 116 ILE A O 1
ATOM 920 N N . TRP A 1 117 ? 30.954 29.191 -18.128 1.00 42.53 117 TRP A N 1
ATOM 921 C CA . TRP A 1 117 ? 29.626 29.585 -17.656 1.00 42.53 117 TRP A CA 1
ATOM 922 C C . TRP A 1 117 ? 29.663 30.258 -16.277 1.00 42.53 117 TRP A C 1
ATOM 924 O O . TRP A 1 117 ? 28.984 31.264 -16.073 1.00 42.53 117 TRP A O 1
ATOM 934 N N . ASP A 1 118 ? 30.500 29.767 -15.359 1.00 45.69 118 ASP A N 1
ATOM 935 C CA . ASP A 1 118 ? 30.694 30.395 -14.043 1.00 45.69 118 ASP A CA 1
ATOM 936 C C . ASP A 1 118 ? 31.342 31.781 -14.172 1.00 45.69 118 ASP A C 1
ATOM 938 O O . ASP A 1 118 ? 30.901 32.743 -13.545 1.00 45.69 118 ASP A O 1
ATOM 942 N N . ARG A 1 119 ? 32.303 31.926 -15.093 1.00 43.88 119 ARG A N 1
ATOM 943 C CA . ARG A 1 119 ? 32.934 33.214 -15.413 1.00 43.88 119 ARG A CA 1
ATOM 944 C C . ARG A 1 119 ? 31.962 34.194 -16.072 1.00 43.88 119 ARG A C 1
ATOM 946 O O . ARG A 1 119 ? 32.045 35.397 -15.844 1.00 43.88 119 ARG A O 1
ATOM 953 N N . TYR A 1 120 ? 31.023 33.689 -16.870 1.00 44.28 120 TYR A N 1
ATOM 954 C CA . TYR A 1 120 ? 29.951 34.488 -17.459 1.00 44.28 120 TYR A CA 1
ATOM 955 C C . TYR A 1 120 ? 28.969 35.003 -16.408 1.00 44.28 120 TYR A C 1
ATOM 957 O O . TYR A 1 120 ? 28.572 36.164 -16.460 1.00 44.28 120 TYR A O 1
ATOM 965 N N . ARG A 1 121 ? 28.605 34.150 -15.443 1.00 46.69 121 ARG A N 1
ATOM 966 C CA . ARG A 1 121 ? 27.726 34.504 -14.325 1.00 46.69 121 ARG A CA 1
ATOM 967 C C . ARG A 1 121 ? 28.369 35.556 -13.421 1.00 46.69 121 ARG A C 1
ATOM 969 O O . ARG A 1 121 ? 27.723 36.558 -13.138 1.00 46.69 121 ARG A O 1
ATOM 976 N N . GLU A 1 122 ? 29.644 35.385 -13.063 1.00 48.97 122 GLU A N 1
ATOM 977 C CA . GLU A 1 122 ? 30.406 36.386 -12.297 1.00 48.97 122 GLU A CA 1
ATOM 978 C C . GLU A 1 122 ? 30.481 37.734 -13.026 1.00 48.97 122 GLU A C 1
ATOM 980 O O . GLU A 1 122 ? 30.250 38.780 -12.423 1.00 48.97 122 GLU A O 1
ATOM 985 N N . LEU A 1 123 ? 30.758 37.730 -14.335 1.00 46.22 123 LEU A N 1
ATOM 986 C CA . LEU A 1 123 ? 30.810 38.959 -15.135 1.00 46.22 123 LEU A CA 1
ATOM 987 C C . LEU A 1 123 ? 29.444 39.652 -15.230 1.00 46.22 123 LEU A C 1
ATOM 989 O O . LEU A 1 123 ? 29.385 40.881 -15.236 1.00 46.22 123 LEU A O 1
ATOM 993 N N . PHE A 1 124 ? 28.352 38.887 -15.271 1.00 44.75 124 PHE A N 1
ATOM 994 C CA . PHE A 1 124 ? 26.993 39.426 -15.327 1.00 44.75 124 PHE A CA 1
ATOM 995 C C . PHE A 1 124 ? 26.544 40.005 -13.976 1.00 44.75 124 PHE A C 1
ATOM 997 O O . PHE A 1 124 ? 25.960 41.087 -13.933 1.00 44.75 124 PHE A O 1
ATOM 1004 N N . GLU A 1 125 ? 26.879 39.342 -12.865 1.00 48.16 125 GLU A N 1
ATOM 1005 C CA . GLU A 1 125 ? 26.635 39.850 -11.508 1.00 48.16 125 GLU A CA 1
ATOM 1006 C C . GLU A 1 125 ? 27.462 41.117 -11.222 1.00 48.16 125 GLU A C 1
ATOM 1008 O O . GLU A 1 125 ? 26.939 42.093 -10.682 1.00 48.16 125 GLU A O 1
ATOM 1013 N N . LEU A 1 126 ? 28.722 41.166 -11.672 1.00 46.53 126 LEU A N 1
ATOM 1014 C CA . LEU A 1 126 ? 29.583 42.351 -11.564 1.00 46.53 126 LEU A CA 1
ATOM 1015 C C . LEU A 1 126 ? 29.106 43.527 -12.433 1.00 46.53 126 LEU A C 1
ATOM 1017 O O . LEU A 1 126 ? 29.257 44.682 -12.025 1.00 46.53 126 LEU A O 1
ATOM 1021 N N . ALA A 1 127 ? 28.523 43.252 -13.604 1.00 43.16 127 ALA A N 1
ATOM 1022 C CA . ALA A 1 127 ? 27.937 44.267 -14.479 1.00 43.16 127 ALA A CA 1
ATOM 1023 C C . ALA A 1 127 ? 26.635 44.849 -13.899 1.00 43.16 127 ALA A C 1
ATOM 1025 O O . ALA A 1 127 ? 26.429 46.062 -13.965 1.00 43.16 127 ALA A O 1
ATOM 1026 N N . ALA A 1 128 ? 25.798 44.009 -13.279 1.00 46.09 128 ALA A N 1
ATOM 1027 C CA . ALA A 1 128 ? 24.551 44.419 -12.632 1.00 46.09 128 ALA A CA 1
ATOM 1028 C C . ALA A 1 128 ? 24.775 45.286 -11.376 1.00 46.09 128 ALA A C 1
ATOM 1030 O O . ALA A 1 128 ? 23.932 46.116 -11.047 1.00 46.09 128 ALA A O 1
ATOM 1031 N N . LEU A 1 129 ? 25.916 45.127 -10.697 1.00 46.44 129 LEU A N 1
ATOM 1032 C CA . LEU A 1 129 ? 26.276 45.898 -9.501 1.00 46.44 129 LEU A CA 1
ATOM 1033 C C . LEU A 1 129 ? 26.922 47.265 -9.798 1.00 46.44 129 LEU A C 1
ATOM 1035 O O . LEU A 1 129 ? 26.857 48.147 -8.945 1.00 46.44 129 LEU A O 1
ATOM 1039 N N . ASN A 1 130 ? 27.550 47.456 -10.967 1.00 44.47 130 ASN A N 1
AT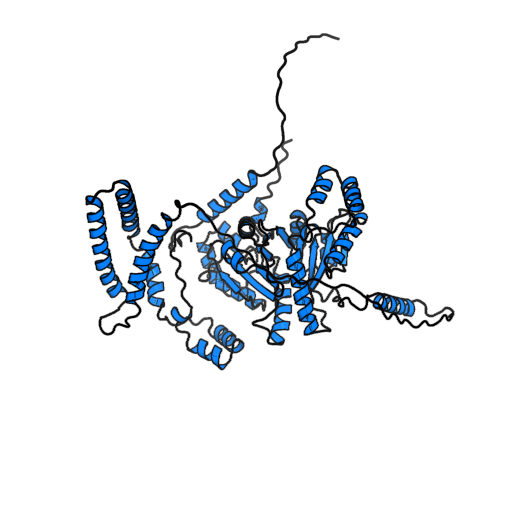OM 1040 C CA . ASN A 1 130 ? 28.443 48.604 -11.215 1.00 44.47 130 ASN A CA 1
ATOM 1041 C C . ASN A 1 130 ? 28.049 49.534 -12.380 1.00 44.47 130 ASN A C 1
ATOM 1043 O O . ASN A 1 130 ? 28.774 50.497 -12.627 1.00 44.47 130 ASN A O 1
ATOM 1047 N N . SER A 1 131 ? 26.947 49.279 -13.098 1.00 46.12 131 SER A N 1
ATOM 1048 C CA . SER A 1 131 ? 26.374 50.172 -14.134 1.00 46.12 131 SER A CA 1
ATOM 1049 C C . SER A 1 131 ? 27.400 50.812 -15.091 1.00 46.12 131 SER A C 1
ATOM 1051 O O . SER A 1 131 ? 27.347 52.010 -15.364 1.00 46.12 131 SER A O 1
ATOM 1053 N N . SER A 1 132 ? 28.367 50.031 -15.584 1.00 44.53 132 SER A N 1
ATOM 1054 C CA . SER A 1 132 ? 29.472 50.517 -16.423 1.00 44.53 132 SER A CA 1
ATOM 1055 C C . SER A 1 132 ? 29.412 49.919 -17.833 1.00 44.53 132 SER A C 1
ATOM 1057 O O . SER A 1 132 ? 29.436 48.698 -17.999 1.00 44.53 132 SER A O 1
ATOM 1059 N N . GLU A 1 133 ? 29.394 50.782 -18.859 1.00 41.44 133 GLU A N 1
ATOM 1060 C CA . GLU A 1 133 ? 29.374 50.416 -20.290 1.00 41.44 133 GLU A CA 1
ATOM 1061 C C . GLU A 1 133 ? 30.539 49.497 -20.711 1.00 41.44 133 GLU A C 1
ATOM 1063 O O . GLU A 1 133 ? 30.413 48.721 -21.659 1.00 41.44 133 GLU A O 1
ATOM 1068 N N . ALA A 1 134 ? 31.658 49.513 -19.978 1.00 43.66 134 ALA A N 1
ATOM 1069 C CA . ALA A 1 134 ? 32.828 48.688 -20.281 1.00 43.66 134 ALA A CA 1
ATOM 1070 C C . ALA A 1 134 ? 32.584 47.177 -20.072 1.00 43.66 134 ALA A C 1
ATOM 1072 O O . ALA A 1 134 ? 33.150 46.359 -20.799 1.00 43.66 134 ALA A O 1
ATOM 1073 N N . TYR A 1 135 ? 31.719 46.797 -19.124 1.00 41.84 135 TYR A N 1
ATOM 1074 C CA . TYR A 1 135 ? 31.380 45.390 -18.861 1.00 41.84 135 TYR A CA 1
ATOM 1075 C C . TYR A 1 135 ? 30.303 44.858 -19.816 1.00 41.84 135 TYR A C 1
ATOM 1077 O O . TYR A 1 135 ? 30.325 43.683 -20.186 1.00 41.84 135 TYR A O 1
ATOM 1085 N N . ILE A 1 136 ? 29.425 45.740 -20.303 1.00 41.41 136 ILE A N 1
ATOM 1086 C CA . ILE A 1 136 ? 28.431 45.422 -21.338 1.00 41.41 136 ILE A CA 1
ATOM 1087 C C . ILE A 1 136 ? 29.135 45.065 -22.658 1.00 41.41 136 ILE A C 1
ATOM 1089 O O . ILE A 1 136 ? 28.766 44.091 -23.313 1.00 41.41 136 ILE A O 1
ATOM 1093 N N . GLY A 1 137 ? 30.214 45.777 -23.008 1.00 36.72 137 GLY A N 1
ATOM 1094 C CA . GLY A 1 137 ? 31.030 45.472 -24.189 1.00 36.72 137 GLY A CA 1
ATOM 1095 C C . GLY A 1 137 ? 31.672 44.077 -24.162 1.00 36.72 137 GLY A C 1
ATOM 1096 O O . GLY A 1 137 ? 31.690 43.394 -25.185 1.00 36.72 137 GLY A O 1
ATOM 1097 N N . GLN A 1 138 ? 32.135 43.609 -22.996 1.00 40.41 138 GLN A N 1
ATOM 1098 C CA . GLN A 1 138 ? 32.701 42.261 -22.848 1.00 40.41 138 GLN A CA 1
ATOM 1099 C C . GLN A 1 138 ? 31.634 41.160 -22.868 1.00 40.41 138 GLN A C 1
ATOM 1101 O O . GLN A 1 138 ? 31.890 40.097 -23.428 1.00 40.41 138 GLN A O 1
ATOM 1106 N N . ALA A 1 139 ? 30.434 41.420 -22.337 1.00 39.00 139 ALA A N 1
ATOM 1107 C CA . ALA A 1 139 ? 29.303 40.493 -22.409 1.00 39.00 139 ALA A CA 1
ATOM 1108 C C . ALA A 1 139 ? 28.767 40.314 -23.847 1.00 39.00 139 ALA A C 1
ATOM 1110 O O . ALA A 1 139 ? 28.361 39.218 -24.229 1.00 39.00 139 ALA A O 1
ATOM 1111 N N . ILE A 1 140 ? 28.809 41.367 -24.673 1.00 37.38 140 ILE A N 1
ATOM 1112 C CA . ILE A 1 140 ? 28.443 41.306 -26.101 1.00 37.38 140 ILE A CA 1
ATOM 1113 C C . ILE A 1 140 ? 29.490 40.525 -26.912 1.00 37.38 140 ILE A C 1
ATOM 1115 O O . ILE A 1 140 ? 29.148 39.762 -27.817 1.00 37.38 140 ILE A O 1
ATOM 1119 N N . GLN A 1 141 ? 30.773 40.662 -26.574 1.00 35.28 141 GLN A N 1
ATOM 1120 C CA . GLN A 1 141 ? 31.854 39.940 -27.249 1.00 35.28 141 GLN A CA 1
ATOM 1121 C C . GLN A 1 141 ? 31.784 38.427 -27.020 1.00 35.28 141 GLN A C 1
ATOM 1123 O O . GLN A 1 141 ? 32.192 37.633 -27.867 1.00 35.28 141 GLN A O 1
ATOM 1128 N N . SER A 1 142 ? 31.229 38.018 -25.888 1.00 37.31 142 SER A N 1
ATOM 1129 C CA . SER A 1 142 ? 31.032 36.622 -25.554 1.00 37.31 142 SER A CA 1
ATOM 1130 C C . SER A 1 142 ? 29.722 36.052 -26.138 1.00 37.31 142 SER A C 1
ATOM 1132 O O . SER A 1 142 ? 29.676 34.858 -26.432 1.00 37.31 142 SER A O 1
ATOM 1134 N N . VAL A 1 143 ? 28.727 36.891 -26.477 1.00 36.19 143 VAL A N 1
ATOM 1135 C CA . VAL A 1 143 ? 27.575 36.507 -27.331 1.00 36.19 143 VAL A CA 1
ATOM 1136 C C . VAL A 1 143 ? 28.038 36.157 -28.753 1.00 36.19 143 VAL A C 1
ATOM 1138 O O . VAL A 1 143 ? 27.559 35.188 -29.334 1.00 36.19 143 VAL A O 1
ATOM 1141 N N . TYR A 1 144 ? 29.062 36.836 -29.280 1.00 30.94 144 TYR A N 1
ATOM 1142 C CA . TYR A 1 144 ? 29.712 36.446 -30.544 1.00 30.94 144 TYR A CA 1
ATOM 1143 C C . TYR A 1 144 ? 30.377 35.054 -30.491 1.00 30.94 144 TYR A C 1
ATOM 1145 O O . TYR A 1 144 ? 30.522 34.389 -31.518 1.00 30.94 144 TYR A O 1
ATOM 1153 N N . CYS A 1 145 ? 30.753 34.580 -29.298 1.00 32.41 145 CYS A N 1
ATOM 1154 C CA . CYS A 1 145 ? 31.258 33.221 -29.092 1.00 32.41 145 CYS A CA 1
ATOM 1155 C C . CYS A 1 145 ? 30.123 32.179 -29.184 1.00 32.41 145 CYS A C 1
ATOM 1157 O O . CYS A 1 145 ? 30.342 31.065 -29.657 1.00 32.41 145 CYS A O 1
ATOM 1159 N N . VAL A 1 146 ? 28.888 32.556 -28.821 1.00 35.94 146 VAL A N 1
ATOM 1160 C CA . VAL A 1 146 ? 27.686 31.710 -28.953 1.00 35.94 146 VAL A CA 1
ATOM 1161 C C . VAL A 1 146 ? 27.326 31.474 -30.426 1.00 35.94 146 VAL A C 1
ATOM 1163 O O . VAL A 1 146 ? 27.003 30.344 -30.789 1.00 35.94 146 VAL A O 1
ATOM 1166 N N . ASP A 1 147 ? 27.484 32.474 -31.299 1.00 33.41 147 ASP A N 1
ATOM 1167 C CA . ASP A 1 147 ? 27.275 32.313 -32.750 1.00 33.41 147 ASP A CA 1
ATOM 1168 C C . ASP A 1 147 ? 28.315 31.380 -33.398 1.00 33.41 147 ASP A C 1
ATOM 1170 O O . ASP A 1 147 ? 27.980 30.553 -34.253 1.00 33.41 147 ASP A O 1
ATOM 1174 N N . GLN A 1 148 ? 29.576 31.422 -32.950 1.00 34.56 148 GLN A N 1
ATOM 1175 C CA . GLN A 1 148 ? 30.584 30.448 -33.389 1.00 34.56 148 GLN A CA 1
ATOM 1176 C C . GLN A 1 148 ? 30.283 29.029 -32.876 1.00 34.56 148 GLN A C 1
ATOM 1178 O O . GLN A 1 148 ? 30.470 28.064 -33.626 1.00 34.56 148 GLN A O 1
ATOM 1183 N N . CYS A 1 149 ? 29.756 28.903 -31.652 1.00 34.31 149 CYS A N 1
ATOM 1184 C CA . CYS A 1 149 ? 29.290 27.640 -31.072 1.00 34.31 149 CYS A CA 1
ATOM 1185 C C . CYS A 1 149 ? 28.066 27.062 -31.796 1.00 34.31 149 CYS A C 1
ATOM 1187 O O . CYS A 1 149 ? 27.990 25.843 -31.947 1.00 34.31 149 CYS A O 1
ATOM 1189 N N . SER A 1 150 ? 27.165 27.903 -32.314 1.00 37.03 150 SER A N 1
ATOM 1190 C CA . SER A 1 150 ? 26.044 27.473 -33.160 1.00 37.03 150 SER A CA 1
ATOM 1191 C C . SER A 1 150 ? 26.551 26.765 -34.425 1.00 37.03 150 SER A C 1
ATOM 1193 O O . SER A 1 150 ? 26.167 25.630 -34.702 1.00 37.03 150 SER A O 1
ATOM 1195 N N . SER A 1 151 ? 27.554 27.341 -35.105 1.00 37.78 151 SER A N 1
ATOM 1196 C CA . SER A 1 151 ? 28.165 26.725 -36.301 1.00 37.78 151 SER A CA 1
ATOM 1197 C C . SER A 1 151 ? 28.953 25.433 -36.016 1.00 37.78 151 SER A C 1
ATOM 1199 O O . SER A 1 151 ? 29.194 24.627 -36.921 1.00 37.78 151 SER A O 1
ATOM 1201 N N . LEU A 1 152 ? 29.400 25.241 -34.768 1.00 36.25 152 LEU A N 1
ATOM 1202 C CA . LEU A 1 152 ? 30.096 24.033 -34.323 1.00 36.25 152 LEU A CA 1
ATOM 1203 C C . LEU A 1 152 ? 29.091 22.942 -33.912 1.00 36.25 152 LEU A C 1
ATOM 1205 O O . LEU A 1 152 ? 29.313 21.769 -34.213 1.00 36.25 152 LEU A O 1
ATOM 1209 N N . MET A 1 153 ? 27.957 23.317 -33.307 1.00 33.06 153 MET A N 1
ATOM 1210 C CA . MET A 1 153 ? 26.839 22.408 -33.021 1.00 33.06 153 MET A CA 1
ATOM 1211 C C . MET A 1 153 ? 26.140 21.934 -34.296 1.00 33.06 153 MET A C 1
ATOM 1213 O O . MET A 1 153 ? 25.853 20.746 -34.398 1.00 33.06 153 MET A O 1
ATOM 1217 N N . GLU A 1 154 ? 25.949 22.799 -35.296 1.00 40.66 154 GLU A N 1
ATOM 1218 C CA . GLU A 1 154 ? 25.411 22.412 -36.612 1.00 40.66 154 GLU A CA 1
ATOM 1219 C C . GLU A 1 154 ? 26.282 21.339 -37.289 1.00 40.66 154 GLU A C 1
ATOM 1221 O O . GLU A 1 154 ? 25.765 20.340 -37.795 1.00 40.66 154 GLU A O 1
ATOM 1226 N N . ARG A 1 155 ? 27.614 21.475 -37.195 1.00 39.44 155 ARG A N 1
ATOM 1227 C CA . ARG A 1 155 ? 28.577 20.467 -37.675 1.00 39.44 155 ARG A CA 1
ATOM 1228 C C . ARG A 1 155 ? 28.587 19.183 -36.845 1.00 39.44 155 ARG A C 1
ATOM 1230 O O . ARG A 1 155 ? 28.827 18.112 -37.391 1.00 39.44 155 ARG A O 1
ATOM 1237 N N . THR A 1 156 ? 28.324 19.271 -35.543 1.00 35.94 156 THR A N 1
ATOM 1238 C CA . THR A 1 156 ? 28.322 18.111 -34.628 1.00 35.94 156 THR A CA 1
ATOM 1239 C C . THR A 1 156 ? 27.008 17.321 -34.702 1.00 35.94 156 THR A C 1
ATOM 1241 O O . THR A 1 156 ? 26.988 16.119 -34.445 1.00 35.94 156 THR A O 1
ATOM 1244 N N . LEU A 1 157 ? 25.910 17.976 -35.094 1.00 35.44 157 LEU A N 1
ATOM 1245 C CA . LEU A 1 157 ? 24.583 17.381 -35.287 1.00 35.44 157 LEU A CA 1
ATOM 1246 C C . LEU A 1 157 ? 24.335 16.889 -36.727 1.00 35.44 157 LEU A C 1
ATOM 1248 O O . LEU A 1 157 ? 23.278 16.321 -36.988 1.00 35.44 157 LEU A O 1
ATOM 1252 N N . GLY A 1 158 ? 25.304 17.051 -37.638 1.00 33.00 158 GLY A N 1
ATOM 1253 C CA . GLY A 1 158 ? 25.266 16.473 -38.987 1.00 33.00 158 GLY A CA 1
ATOM 1254 C C . GLY A 1 158 ? 24.208 17.079 -39.912 1.00 33.00 158 GLY A C 1
ATOM 1255 O O . GLY A 1 158 ? 23.648 16.366 -40.742 1.00 33.00 158 GLY A O 1
ATOM 1256 N N . VAL A 1 159 ? 23.905 18.372 -39.766 1.00 40.75 159 VAL A N 1
ATOM 1257 C CA . VAL A 1 159 ? 22.962 19.073 -40.649 1.00 40.75 159 VAL A CA 1
ATOM 1258 C C . VAL A 1 159 ? 23.752 19.741 -41.776 1.00 40.75 159 VAL A C 1
ATOM 1260 O O . VAL A 1 159 ? 24.071 20.925 -41.705 1.00 40.75 159 VAL A O 1
ATOM 1263 N N . ASP A 1 160 ? 24.106 18.975 -42.810 1.00 36.56 160 ASP A N 1
ATOM 1264 C CA . ASP A 1 160 ? 24.683 19.552 -44.028 1.00 36.56 160 ASP A CA 1
ATOM 1265 C C . ASP A 1 160 ? 23.597 20.281 -44.829 1.00 36.56 160 ASP A C 1
ATOM 1267 O O . ASP A 1 160 ? 22.485 19.789 -45.034 1.00 36.56 160 ASP A O 1
ATOM 1271 N N . GLY A 1 161 ? 23.922 21.509 -45.232 1.00 42.94 161 GLY A N 1
ATOM 1272 C CA . GLY A 1 161 ? 22.993 22.457 -45.828 1.00 42.94 161 GLY A CA 1
ATOM 1273 C C . GLY A 1 161 ? 22.299 21.927 -47.081 1.00 42.94 161 GLY A C 1
ATOM 1274 O O . GLY A 1 161 ? 22.948 21.586 -48.065 1.00 42.94 161 GLY A O 1
ATOM 1275 N N . GLY A 1 162 ? 20.965 21.944 -47.061 1.00 35.22 162 GLY A N 1
ATOM 1276 C CA . GLY A 1 162 ? 20.167 21.689 -48.259 1.00 35.22 162 GLY A CA 1
ATOM 1277 C C . GLY A 1 162 ? 18.757 21.161 -48.019 1.00 35.22 162 GLY A C 1
ATOM 1278 O O . GLY A 1 162 ? 18.381 20.220 -48.691 1.00 35.22 162 GLY A O 1
ATOM 1279 N N . ASP A 1 163 ? 18.026 21.697 -47.037 1.00 36.47 163 ASP A N 1
ATOM 1280 C CA . ASP A 1 163 ? 16.562 21.904 -47.039 1.00 36.47 163 ASP A CA 1
ATOM 1281 C C . ASP A 1 163 ? 16.091 22.123 -45.597 1.00 36.47 163 ASP A C 1
ATOM 1283 O O . ASP A 1 163 ? 16.155 21.245 -44.739 1.00 36.47 163 ASP A O 1
ATOM 1287 N N . LYS A 1 164 ? 15.655 23.350 -45.301 1.00 33.41 164 LYS A N 1
ATOM 1288 C CA . LYS A 1 164 ? 15.207 23.753 -43.963 1.00 33.41 164 LYS A CA 1
ATOM 1289 C C . LYS A 1 164 ? 13.706 23.478 -43.809 1.00 33.41 164 LYS A C 1
ATOM 1291 O O . LYS A 1 164 ? 12.928 24.099 -44.533 1.00 33.41 164 LYS A O 1
ATOM 1296 N N . PRO A 1 165 ? 13.240 22.713 -42.805 1.00 29.56 165 PRO A N 1
ATOM 1297 C CA . PRO A 1 165 ? 11.913 22.936 -42.259 1.00 29.56 165 PRO A CA 1
ATOM 1298 C C . PRO A 1 165 ? 11.983 24.158 -41.332 1.00 29.56 165 PRO A C 1
ATOM 1300 O O . PRO A 1 165 ? 12.665 24.156 -40.309 1.00 29.56 165 PRO A O 1
ATOM 1303 N N . VAL A 1 166 ? 11.263 25.217 -41.699 1.00 34.00 166 VAL A N 1
ATOM 1304 C CA . VAL A 1 166 ? 11.230 26.551 -41.058 1.00 34.00 166 VAL A CA 1
ATOM 1305 C C . VAL A 1 166 ? 10.795 26.531 -39.570 1.00 34.00 166 VAL A C 1
ATOM 1307 O O . VAL A 1 166 ? 10.827 27.556 -38.903 1.00 34.00 166 VAL A O 1
ATOM 1310 N N . GLY A 1 167 ? 10.448 25.374 -38.996 1.00 31.66 167 GLY A N 1
ATOM 1311 C CA . GLY A 1 167 ? 9.929 25.257 -37.627 1.00 31.66 167 GLY A CA 1
ATOM 1312 C C . GLY A 1 167 ? 10.958 25.071 -36.504 1.00 31.66 167 GLY A C 1
ATOM 1313 O O . GLY A 1 167 ? 10.619 25.321 -35.354 1.00 31.66 167 GLY A O 1
ATOM 1314 N N . VAL A 1 168 ? 12.195 24.640 -36.784 1.00 32.47 168 VAL A N 1
ATOM 1315 C CA . VAL A 1 168 ? 13.142 24.256 -35.711 1.00 32.47 168 VAL A CA 1
ATOM 1316 C C . VAL A 1 168 ? 14.018 25.431 -35.260 1.00 32.47 168 VAL A C 1
ATOM 1318 O O . VAL A 1 168 ? 14.203 25.626 -34.067 1.00 32.47 168 VAL A O 1
ATOM 1321 N N . LEU A 1 169 ? 14.474 26.288 -36.179 1.00 31.08 169 LEU A N 1
ATOM 1322 C CA . LEU A 1 169 ? 15.282 27.475 -35.844 1.00 31.08 169 LEU A CA 1
ATOM 1323 C C . LEU A 1 169 ? 14.493 28.555 -35.075 1.00 31.08 169 LEU A C 1
ATOM 1325 O O . LEU A 1 169 ? 15.072 29.234 -34.230 1.00 31.08 169 LEU A O 1
ATOM 1329 N N . GLY A 1 170 ? 13.180 28.673 -35.313 1.00 29.25 170 GLY A N 1
ATOM 1330 C CA . GLY A 1 170 ? 12.318 29.624 -34.597 1.00 29.25 170 GLY A CA 1
ATOM 1331 C C . GLY A 1 170 ? 12.152 29.288 -33.111 1.00 29.25 170 GLY A C 1
ATOM 1332 O O . GLY A 1 170 ? 12.228 30.175 -32.268 1.00 29.25 170 GLY A O 1
ATOM 1333 N N . LEU A 1 171 ? 12.043 27.999 -32.774 1.00 31.97 171 LEU A N 1
ATOM 1334 C CA . LEU A 1 171 ? 11.868 27.547 -31.390 1.00 31.97 171 LEU A CA 1
ATOM 1335 C C . LEU A 1 171 ? 13.129 27.749 -30.531 1.00 31.97 171 LEU A C 1
ATOM 1337 O O . LEU A 1 171 ? 13.019 28.027 -29.340 1.00 31.97 171 LEU A O 1
ATOM 1341 N N . TYR A 1 172 ? 14.330 27.659 -31.115 1.00 36.66 172 TYR A N 1
ATOM 1342 C CA . TYR A 1 172 ? 15.581 27.802 -30.356 1.00 36.66 172 TYR A CA 1
ATOM 1343 C C . TYR A 1 172 ? 15.985 29.262 -30.094 1.00 36.66 172 TYR A C 1
ATOM 1345 O O . TYR A 1 172 ? 16.529 29.545 -29.025 1.00 36.66 172 TYR A O 1
ATOM 1353 N N . GLN A 1 173 ? 15.670 30.200 -30.998 1.00 30.02 173 GLN A N 1
ATOM 1354 C CA . GLN A 1 173 ? 15.807 31.637 -30.714 1.00 30.02 173 GLN A CA 1
ATOM 1355 C C . GLN A 1 173 ? 14.764 32.113 -29.691 1.00 30.02 173 GLN A C 1
ATOM 1357 O O . GLN A 1 173 ? 15.105 32.883 -28.794 1.00 30.02 173 GLN A O 1
ATOM 1362 N N . GLU A 1 174 ? 13.532 31.596 -29.751 1.00 28.95 174 GLU A N 1
ATOM 1363 C CA . GLU A 1 174 ? 12.500 31.894 -28.753 1.00 28.95 174 GLU A CA 1
ATOM 1364 C C . GLU A 1 174 ? 12.847 31.328 -27.369 1.00 28.95 174 GLU A C 1
ATOM 1366 O O . GLU A 1 174 ? 12.691 32.035 -26.381 1.00 28.95 174 GLU A O 1
ATOM 1371 N N . CYS A 1 175 ? 13.409 30.119 -27.252 1.00 29.03 175 CYS A N 1
ATOM 1372 C CA . CYS A 1 175 ? 13.806 29.576 -25.946 1.00 29.03 175 CYS A CA 1
ATOM 1373 C C . CYS A 1 175 ? 14.942 30.364 -25.264 1.00 29.03 175 CYS A C 1
ATOM 1375 O O . CYS A 1 175 ? 14.936 30.483 -24.036 1.00 29.03 175 CYS A O 1
ATOM 1377 N N . LEU A 1 176 ? 15.892 30.927 -26.025 1.00 28.89 176 LEU A N 1
ATOM 1378 C CA . LEU A 1 176 ? 16.940 31.783 -25.455 1.00 28.89 176 LEU A CA 1
ATOM 1379 C C . LEU A 1 176 ? 16.390 33.160 -25.039 1.00 28.89 176 LEU A C 1
ATOM 1381 O O . LEU A 1 176 ? 16.755 33.660 -23.976 1.00 28.89 176 LEU A O 1
ATOM 1385 N N . LEU A 1 177 ? 15.465 33.738 -25.820 1.00 28.66 177 LEU A N 1
ATOM 1386 C CA . LEU A 1 177 ? 14.778 34.988 -25.465 1.00 28.66 177 LEU A CA 1
ATOM 1387 C C . LEU A 1 177 ? 13.819 34.823 -24.271 1.00 28.66 177 LEU A C 1
ATOM 1389 O O . LEU A 1 177 ? 13.793 35.684 -23.394 1.00 28.66 177 LEU A O 1
ATOM 1393 N N . ILE A 1 178 ? 13.107 33.695 -24.159 1.00 30.00 178 ILE A N 1
ATOM 1394 C CA . ILE A 1 178 ? 12.207 33.389 -23.028 1.00 30.00 178 ILE A CA 1
ATOM 1395 C C . ILE A 1 178 ? 12.990 33.293 -21.706 1.00 30.00 178 ILE A C 1
ATOM 1397 O O . ILE A 1 178 ? 12.484 33.687 -20.654 1.00 30.00 178 ILE A O 1
ATOM 1401 N N . SER A 1 179 ? 14.249 32.837 -21.745 1.00 30.33 179 SER A N 1
ATOM 1402 C CA . SER A 1 179 ? 15.115 32.815 -20.559 1.00 30.33 179 SER A CA 1
ATOM 1403 C C . SER A 1 179 ? 15.622 34.203 -20.146 1.00 30.33 179 SER A C 1
ATOM 1405 O O . SER A 1 179 ? 15.959 34.386 -18.975 1.00 30.33 179 SER A O 1
ATOM 1407 N N . MET A 1 180 ? 15.679 35.173 -21.066 1.00 32.16 180 MET A N 1
ATOM 1408 C CA . MET A 1 180 ? 16.050 36.559 -20.751 1.00 32.16 180 MET A CA 1
ATOM 1409 C C . MET A 1 180 ? 14.857 37.358 -20.203 1.00 32.16 180 MET A C 1
ATOM 1411 O O . MET A 1 180 ? 15.033 38.144 -19.272 1.00 32.16 180 MET A O 1
ATOM 1415 N N . ASP A 1 181 ? 13.639 37.101 -20.689 1.00 31.52 181 ASP A N 1
ATOM 1416 C CA . ASP A 1 181 ? 12.425 37.803 -20.242 1.00 31.52 181 ASP A CA 1
ATOM 1417 C C . ASP A 1 181 ? 11.940 37.339 -18.852 1.00 31.52 181 ASP A C 1
ATOM 1419 O O . ASP A 1 181 ? 11.528 38.139 -18.006 1.00 31.52 181 ASP A O 1
ATOM 1423 N N . ALA A 1 182 ? 12.074 36.044 -18.539 1.00 29.08 182 ALA A N 1
ATOM 1424 C CA . ALA A 1 182 ? 11.633 35.487 -17.255 1.00 29.08 182 ALA A CA 1
ATOM 1425 C C . ALA A 1 182 ? 12.406 36.044 -16.039 1.00 29.08 182 ALA A C 1
ATOM 1427 O O . ALA A 1 182 ? 11.878 36.062 -14.923 1.00 29.08 182 ALA A O 1
ATOM 1428 N N . HIS A 1 183 ? 13.633 36.535 -16.245 1.00 31.70 183 HIS A N 1
ATOM 1429 C CA . HIS A 1 183 ? 14.425 37.189 -15.200 1.00 31.70 183 HIS A CA 1
ATOM 1430 C C . HIS A 1 183 ? 14.111 38.688 -15.047 1.00 31.70 183 HIS A C 1
ATOM 1432 O O . HIS A 1 183 ? 14.301 39.224 -13.955 1.00 31.70 183 HIS A O 1
ATOM 1438 N N . MET A 1 184 ? 13.559 39.348 -16.074 1.00 30.92 184 MET A N 1
ATOM 1439 C CA . MET A 1 184 ? 13.077 40.733 -15.972 1.00 30.92 184 MET A CA 1
ATOM 1440 C C . MET A 1 184 ? 11.695 40.827 -15.305 1.00 30.92 184 MET A C 1
ATOM 1442 O O . MET A 1 184 ? 11.437 41.766 -14.555 1.00 30.92 184 MET A O 1
ATOM 1446 N N . VAL A 1 185 ? 10.830 39.820 -15.470 1.00 30.53 185 VAL A N 1
ATOM 1447 C CA . VAL A 1 185 ? 9.472 39.822 -14.884 1.00 30.53 185 VAL A CA 1
ATOM 1448 C C . VAL A 1 185 ? 9.466 39.533 -13.373 1.00 30.53 185 VAL A C 1
ATOM 1450 O O . VAL A 1 185 ? 8.536 39.920 -12.665 1.00 30.53 185 VAL A O 1
ATOM 1453 N N . LYS A 1 186 ? 10.527 38.930 -12.821 1.00 28.88 186 LYS A N 1
ATOM 1454 C CA . LYS A 1 186 ? 10.597 38.606 -11.383 1.00 28.88 186 LYS A CA 1
ATOM 1455 C C . LYS A 1 186 ? 11.042 39.773 -10.486 1.00 28.88 186 LYS A C 1
ATOM 1457 O O . LYS A 1 186 ? 10.944 39.657 -9.270 1.00 28.88 186 LYS A O 1
ATOM 1462 N N . MET A 1 187 ? 11.460 40.899 -11.071 1.00 30.75 187 MET A N 1
ATOM 1463 C CA . MET A 1 187 ? 11.816 42.134 -10.348 1.00 30.75 187 MET A CA 1
ATOM 1464 C C . MET A 1 187 ? 10.778 43.261 -10.514 1.00 30.75 187 MET A C 1
ATOM 1466 O O . MET A 1 187 ? 10.961 44.334 -9.957 1.00 30.75 187 MET A O 1
ATOM 1470 N N . ALA A 1 188 ? 9.665 43.016 -11.220 1.00 31.25 188 ALA A N 1
ATOM 1471 C CA . ALA A 1 188 ? 8.584 43.992 -11.422 1.00 31.25 188 ALA A CA 1
ATOM 1472 C C . ALA A 1 188 ? 7.290 43.676 -10.635 1.00 31.25 188 ALA A C 1
ATOM 1474 O O . ALA A 1 188 ? 6.270 44.328 -10.836 1.00 31.25 188 ALA A O 1
ATOM 1475 N N . LEU A 1 189 ? 7.308 42.682 -9.737 1.00 29.48 189 LEU A N 1
ATOM 1476 C CA . LEU A 1 189 ? 6.146 42.279 -8.920 1.00 29.48 189 LEU A CA 1
ATOM 1477 C C . LEU A 1 189 ? 6.356 42.466 -7.409 1.00 29.48 189 LEU A C 1
ATOM 1479 O O . LEU A 1 189 ? 5.683 41.838 -6.594 1.00 29.48 189 LEU A O 1
ATOM 1483 N N . VAL A 1 190 ? 7.262 43.368 -7.032 1.00 33.09 190 VAL A N 1
ATOM 1484 C CA . VAL A 1 190 ? 7.385 43.894 -5.667 1.00 33.09 190 VAL A CA 1
ATOM 1485 C C . VAL A 1 190 ? 7.488 45.414 -5.764 1.00 33.09 190 VAL A C 1
ATOM 1487 O O . VAL A 1 190 ? 8.565 45.956 -5.601 1.00 33.09 190 VAL A O 1
ATOM 1490 N N . GLU A 1 191 ? 6.384 46.068 -6.138 1.00 30.53 191 GLU A N 1
ATOM 1491 C CA . GLU A 1 191 ? 6.035 47.476 -5.859 1.00 30.53 191 GLU A CA 1
ATOM 1492 C C . GLU A 1 191 ? 4.790 47.848 -6.688 1.00 30.53 191 GLU A C 1
ATOM 1494 O O . GLU A 1 191 ? 4.835 47.865 -7.914 1.00 30.53 191 GLU A O 1
ATOM 1499 N N . GLY A 1 192 ? 3.651 48.116 -6.036 1.00 26.08 192 GLY A N 1
ATOM 1500 C CA . GLY A 1 192 ? 2.441 48.589 -6.725 1.00 26.08 192 GLY A CA 1
ATOM 1501 C C . GLY A 1 192 ? 1.136 48.258 -6.004 1.00 26.08 192 GLY A C 1
ATOM 1502 O O . GLY A 1 192 ? 0.582 47.174 -6.149 1.00 26.08 192 GLY A O 1
ATOM 1503 N N . GLU A 1 193 ? 0.664 49.209 -5.207 1.00 25.55 193 GLU A N 1
ATOM 1504 C CA . GLU A 1 193 ? -0.500 49.151 -4.325 1.00 25.55 193 GLU A CA 1
ATOM 1505 C C . GLU A 1 193 ? -1.884 49.056 -5.007 1.00 25.55 193 GLU A C 1
ATOM 1507 O O . GLU A 1 193 ? -2.124 49.587 -6.082 1.00 25.55 193 GLU A O 1
ATOM 1512 N N . GLN A 1 194 ? -2.808 48.441 -4.254 1.00 25.62 194 GLN A N 1
ATOM 1513 C CA . GLN A 1 194 ? -4.203 48.820 -3.953 1.00 25.62 194 GLN A CA 1
ATOM 1514 C C . GLN A 1 194 ? -5.157 49.431 -5.020 1.00 25.62 194 GLN A C 1
ATOM 1516 O O . GLN A 1 194 ? -4.923 50.501 -5.568 1.00 25.62 194 GLN A O 1
ATOM 1521 N N . ARG A 1 195 ? -6.400 48.890 -4.997 1.00 24.00 195 ARG A N 1
ATOM 1522 C CA . ARG A 1 195 ? -7.686 49.526 -4.564 1.00 24.00 195 ARG A CA 1
ATOM 1523 C C . ARG A 1 195 ? -8.854 49.594 -5.587 1.00 24.00 195 ARG A C 1
ATOM 1525 O O . ARG A 1 195 ? -8.708 50.092 -6.690 1.00 24.00 195 ARG A O 1
ATOM 1532 N N . HIS A 1 196 ? -10.043 49.282 -5.035 1.00 23.92 196 HIS A N 1
ATOM 1533 C CA . HIS A 1 196 ? -11.438 49.664 -5.374 1.00 23.92 196 HIS A CA 1
ATOM 1534 C C . HIS A 1 196 ? -12.323 48.773 -6.273 1.00 23.92 196 HIS A C 1
ATOM 1536 O O . HIS A 1 196 ? -12.008 48.507 -7.424 1.00 23.92 196 HIS A O 1
ATOM 1542 N N . GLY A 1 197 ? -13.538 48.492 -5.760 1.00 22.45 197 GLY A N 1
ATOM 1543 C CA . GLY A 1 197 ? -14.769 48.577 -6.562 1.00 22.45 197 GLY A CA 1
ATOM 1544 C C . GLY A 1 197 ? -15.764 47.414 -6.482 1.00 22.45 197 GLY A C 1
ATOM 1545 O O . GLY A 1 197 ? -15.746 46.529 -7.323 1.00 22.45 197 GLY A O 1
ATOM 1546 N N . SER A 1 198 ? -16.694 47.467 -5.527 1.00 23.20 198 SER A N 1
ATOM 1547 C CA . SER A 1 198 ? -17.939 46.677 -5.448 1.00 23.20 198 SER A CA 1
ATOM 1548 C C . SER A 1 198 ? -18.980 47.053 -6.516 1.00 23.20 198 SER A C 1
ATOM 1550 O O . SER A 1 198 ? -19.135 48.251 -6.730 1.00 23.20 198 SER A O 1
ATOM 1552 N N . VAL A 1 199 ? -19.811 46.111 -7.005 1.00 22.39 199 VAL A N 1
ATOM 1553 C CA . VAL A 1 199 ? -21.253 46.323 -7.316 1.00 22.39 199 VAL A CA 1
ATOM 1554 C C . VAL A 1 199 ? -22.063 45.016 -7.138 1.00 22.39 199 VAL A C 1
ATOM 1556 O O . VAL A 1 199 ? -21.597 43.919 -7.422 1.00 22.39 199 VAL A O 1
ATOM 1559 N N . ILE A 1 200 ? -23.280 45.216 -6.626 1.00 22.59 200 ILE A N 1
ATOM 1560 C CA . ILE A 1 200 ? -24.390 44.350 -6.191 1.00 22.59 200 ILE A CA 1
ATOM 1561 C C . ILE A 1 200 ? -25.259 43.840 -7.362 1.00 22.59 200 ILE A C 1
ATOM 1563 O O . ILE A 1 200 ? -25.448 44.586 -8.317 1.00 22.59 200 ILE A O 1
ATOM 1567 N N . CYS A 1 201 ? -25.871 42.649 -7.213 1.00 21.53 201 CYS A N 1
ATOM 1568 C CA . CYS A 1 201 ? -27.281 42.257 -7.511 1.00 21.53 201 CYS A CA 1
ATOM 1569 C C . CYS A 1 201 ? -27.347 40.770 -7.906 1.00 21.53 201 CYS A C 1
ATOM 1571 O O . CYS A 1 201 ? -26.446 40.286 -8.572 1.00 21.53 201 CYS A O 1
ATOM 1573 N N . SER A 1 202 ? -28.394 39.980 -7.684 1.00 23.14 202 SER A N 1
ATOM 1574 C CA . SER A 1 202 ? -29.589 39.949 -6.824 1.00 23.14 202 SER A CA 1
ATOM 1575 C C . SER A 1 202 ? -30.309 38.646 -7.233 1.00 23.14 202 SER A C 1
ATOM 1577 O O . SER A 1 202 ? -30.225 38.249 -8.394 1.00 23.14 202 SER A O 1
ATOM 1579 N N . GLY A 1 203 ? -30.990 37.938 -6.326 1.00 22.89 203 GLY A N 1
ATOM 1580 C CA . GLY A 1 203 ? -31.689 36.712 -6.743 1.00 22.89 203 GLY A CA 1
ATOM 1581 C C . GLY A 1 203 ? -32.203 35.811 -5.631 1.00 22.89 203 GLY A C 1
ATOM 1582 O O . GLY A 1 203 ? -31.748 34.686 -5.479 1.00 22.89 203 GLY A O 1
ATOM 1583 N N . SER A 1 204 ? -33.166 36.307 -4.863 1.00 22.83 204 SER A N 1
ATOM 1584 C CA . SER A 1 204 ? -34.006 35.539 -3.940 1.00 22.83 204 SER A CA 1
ATOM 1585 C C . SER A 1 204 ? -34.814 34.439 -4.644 1.00 22.83 204 SER A C 1
ATOM 1587 O O . SER A 1 204 ? -35.419 34.725 -5.679 1.00 22.83 204 SER A O 1
ATOM 1589 N N . ARG A 1 205 ? -34.982 33.275 -4.001 1.00 23.78 205 ARG A N 1
ATOM 1590 C CA . ARG A 1 205 ? -36.300 32.676 -3.695 1.00 23.78 205 ARG A CA 1
ATOM 1591 C C . ARG A 1 205 ? -36.158 31.531 -2.685 1.00 23.78 205 ARG A C 1
ATOM 1593 O O . ARG A 1 205 ? -35.262 30.704 -2.774 1.00 23.78 205 ARG A O 1
ATOM 1600 N N . GLN A 1 206 ? -37.061 31.565 -1.717 1.00 22.17 206 GLN A N 1
ATOM 1601 C CA . GLN A 1 206 ? -37.217 30.702 -0.549 1.00 22.17 206 GLN A CA 1
ATOM 1602 C C . GLN A 1 206 ? -38.531 29.906 -0.705 1.00 22.17 206 GLN A C 1
ATOM 1604 O O . GLN A 1 206 ? -39.362 30.303 -1.525 1.00 22.17 206 GLN A O 1
ATOM 1609 N N . CYS A 1 207 ? -38.726 28.901 0.162 1.00 21.66 207 CYS A N 1
ATOM 1610 C CA . CYS A 1 207 ? -39.898 28.013 0.362 1.00 21.66 207 CYS A CA 1
ATOM 1611 C C . CYS A 1 207 ? -39.827 26.678 -0.420 1.00 21.66 207 CYS A C 1
ATOM 1613 O O . CYS A 1 207 ? -39.474 26.674 -1.590 1.00 21.66 207 CYS A O 1
ATOM 1615 N N . ASP A 1 208 ? -40.135 25.500 0.136 1.00 22.41 208 ASP A N 1
ATOM 1616 C CA . ASP A 1 208 ? -40.808 25.183 1.401 1.00 22.41 208 ASP A CA 1
ATOM 1617 C C . ASP A 1 208 ? -40.550 23.730 1.851 1.00 22.41 208 ASP A C 1
ATOM 1619 O O . ASP A 1 208 ? -40.115 22.872 1.082 1.00 22.41 208 ASP A O 1
ATOM 1623 N N . MET A 1 209 ? -40.848 23.480 3.122 1.00 21.58 209 MET A N 1
ATOM 1624 C CA . MET A 1 209 ? -40.696 22.233 3.874 1.00 21.58 209 MET A CA 1
ATOM 1625 C C . MET A 1 209 ? -42.065 21.531 4.036 1.00 21.58 209 MET A C 1
ATOM 1627 O O . MET A 1 209 ? -43.053 22.227 4.234 1.00 21.58 209 MET A O 1
ATOM 1631 N N . GLN A 1 210 ? -42.075 20.184 4.095 1.00 23.14 210 GLN A N 1
ATOM 1632 C CA . GLN A 1 210 ? -42.941 19.295 4.921 1.00 23.14 210 GLN A CA 1
ATOM 1633 C C . GLN A 1 210 ? -43.855 18.224 4.260 1.00 23.14 210 GLN A C 1
ATOM 1635 O O . GLN A 1 210 ? -44.626 18.505 3.348 1.00 23.14 210 GLN A O 1
ATOM 1640 N N . ARG A 1 211 ? -43.867 17.059 4.965 1.00 23.45 211 ARG A N 1
ATOM 1641 C CA . ARG A 1 211 ? -44.892 15.981 5.128 1.00 23.45 211 ARG A CA 1
ATOM 1642 C C . ARG A 1 211 ? -44.992 14.893 4.034 1.00 23.45 211 ARG A C 1
ATOM 1644 O O . ARG A 1 211 ? -44.910 15.209 2.862 1.00 23.45 211 ARG A O 1
ATOM 1651 N N . LEU A 1 212 ? -45.232 13.599 4.311 1.00 22.53 212 LEU A N 1
ATOM 1652 C CA . LEU A 1 212 ? -45.473 12.806 5.536 1.00 22.53 212 LEU A CA 1
ATOM 1653 C C . LEU A 1 212 ? -45.383 11.290 5.210 1.00 22.53 212 LEU A C 1
ATOM 1655 O O . LEU A 1 212 ? -45.466 10.887 4.055 1.00 22.53 212 LEU A O 1
ATOM 1659 N N . GLU A 1 213 ? -45.259 10.505 6.278 1.00 22.30 213 GLU A N 1
ATOM 1660 C CA . GLU A 1 213 ? -45.357 9.050 6.489 1.00 22.30 213 GLU A CA 1
ATOM 1661 C C . GLU A 1 213 ? -46.367 8.234 5.654 1.00 22.30 213 GLU A C 1
ATOM 1663 O O . GLU A 1 213 ? -47.469 8.706 5.389 1.00 22.30 213 GLU A O 1
ATOM 1668 N N . GLN A 1 214 ? -46.002 6.960 5.390 1.00 24.36 214 GLN A N 1
ATOM 1669 C CA . GLN A 1 214 ? -46.805 5.709 5.279 1.00 24.36 214 GLN A CA 1
ATOM 1670 C C . GLN A 1 214 ? -45.964 4.702 4.440 1.00 24.36 214 GLN A C 1
ATOM 1672 O O . GLN A 1 214 ? -45.432 5.086 3.412 1.00 24.36 214 GLN A O 1
ATOM 1677 N N . GLN A 1 215 ? -45.706 3.427 4.760 1.00 25.05 215 GLN A N 1
ATOM 1678 C CA . GLN A 1 215 ? -46.461 2.404 5.481 1.00 25.05 215 GLN A CA 1
ATOM 1679 C C . GLN A 1 215 ? -45.502 1.374 6.119 1.00 25.05 215 GLN A C 1
ATOM 1681 O O . GLN A 1 215 ? -44.610 0.838 5.463 1.00 25.05 215 GLN A O 1
ATOM 1686 N N . LEU A 1 216 ? -45.746 1.058 7.392 1.00 24.98 216 LEU A N 1
ATOM 1687 C CA . LEU A 1 216 ? -45.387 -0.216 8.015 1.00 24.98 216 LEU A CA 1
ATOM 1688 C C . LEU A 1 216 ? -46.455 -1.244 7.623 1.00 24.98 216 LEU A C 1
ATOM 1690 O O . LEU A 1 216 ? -47.642 -0.951 7.747 1.00 24.98 216 LEU A O 1
ATOM 1694 N N . ASN A 1 217 ? -46.054 -2.448 7.210 1.00 25.52 217 ASN A N 1
ATOM 1695 C CA . ASN A 1 217 ? -46.953 -3.600 7.210 1.00 25.52 217 ASN A CA 1
ATOM 1696 C C . ASN A 1 217 ? -46.167 -4.886 7.521 1.00 25.52 217 ASN A C 1
ATOM 1698 O O . ASN A 1 217 ? -45.464 -5.425 6.670 1.00 25.52 217 ASN A O 1
ATOM 1702 N N . ILE A 1 218 ? -46.270 -5.342 8.771 1.00 26.77 218 ILE A N 1
ATOM 1703 C CA . ILE A 1 218 ? -45.778 -6.635 9.265 1.00 26.77 218 ILE A CA 1
ATOM 1704 C C . ILE A 1 218 ? -47.008 -7.529 9.463 1.00 26.77 218 ILE A C 1
ATOM 1706 O O . ILE A 1 218 ? -47.925 -7.100 10.166 1.00 26.77 218 ILE A O 1
ATOM 1710 N N . PRO A 1 219 ? -47.046 -8.769 8.946 1.00 26.98 219 PRO A N 1
ATOM 1711 C CA . PRO A 1 219 ? -48.018 -9.753 9.393 1.00 26.98 219 PRO A CA 1
ATOM 1712 C C . PRO A 1 219 ? -47.433 -10.681 10.469 1.00 26.98 219 PRO A C 1
ATOM 1714 O O . PRO A 1 219 ? -46.320 -11.193 10.359 1.00 26.98 219 PRO A O 1
ATOM 1717 N N . ALA A 1 220 ? -48.236 -10.890 11.511 1.00 25.59 220 ALA A N 1
ATOM 1718 C CA . ALA A 1 220 ? -47.994 -11.773 12.643 1.00 25.59 220 ALA A CA 1
ATOM 1719 C C . ALA A 1 220 ? -48.473 -13.210 12.371 1.00 25.59 220 ALA A C 1
ATOM 1721 O O . ALA A 1 220 ? -49.582 -13.395 11.877 1.00 25.59 220 ALA A O 1
ATOM 1722 N N . GLN A 1 221 ? -47.687 -14.209 12.785 1.00 29.22 221 GLN A N 1
ATOM 1723 C CA . GLN A 1 221 ? -48.081 -15.601 13.084 1.00 29.22 221 GLN A CA 1
ATOM 1724 C C . GLN A 1 221 ? -47.036 -16.124 14.094 1.00 29.22 221 GLN A C 1
ATOM 1726 O O . GLN A 1 221 ? -45.862 -15.816 13.937 1.00 29.22 221 GLN A O 1
ATOM 1731 N N . GLY A 1 222 ? -47.285 -16.863 15.172 1.00 28.02 222 GLY A N 1
ATOM 1732 C CA . GLY A 1 222 ? -48.414 -17.639 15.678 1.00 28.02 222 GLY A CA 1
ATOM 1733 C C . GLY A 1 222 ? -47.778 -18.762 16.520 1.00 28.02 222 GLY A C 1
ATOM 1734 O O . GLY A 1 222 ? -46.947 -19.505 16.007 1.00 28.02 222 GLY A O 1
ATOM 1735 N N . HIS A 1 223 ? -48.068 -18.834 17.822 1.00 28.77 223 HIS A N 1
ATOM 1736 C CA . HIS A 1 223 ? -47.441 -19.781 18.756 1.00 28.77 223 HIS A CA 1
ATOM 1737 C C . HIS A 1 223 ? -47.932 -21.227 18.553 1.00 28.77 223 HIS A C 1
ATOM 1739 O O . HIS A 1 223 ? -49.136 -21.469 18.514 1.00 28.77 223 HIS A O 1
ATOM 1745 N N . GLY A 1 224 ? -47.004 -22.190 18.535 1.00 27.12 224 GLY A N 1
ATOM 1746 C CA . GLY A 1 224 ? -47.278 -23.628 18.614 1.00 27.12 224 GLY A CA 1
ATOM 1747 C C . GLY A 1 224 ? -46.167 -24.361 19.375 1.00 27.12 224 GLY A C 1
ATOM 1748 O O . GLY A 1 224 ? -44.988 -24.181 19.085 1.00 27.12 224 GLY A O 1
ATOM 1749 N N . VAL A 1 225 ? -46.556 -25.141 20.384 1.00 33.28 225 VAL A N 1
ATOM 1750 C CA . VAL A 1 225 ? -45.705 -25.895 21.326 1.00 33.28 225 VAL A CA 1
ATOM 1751 C C . VAL A 1 225 ? -45.209 -27.203 20.688 1.00 33.28 225 VAL A C 1
ATOM 1753 O O . VAL A 1 225 ? -46.003 -27.891 20.051 1.00 33.28 225 VAL A O 1
ATOM 1756 N N . LEU A 1 226 ? -43.942 -27.594 20.901 1.00 28.75 226 LEU A N 1
ATOM 1757 C CA . LEU A 1 226 ? -43.406 -28.915 20.522 1.00 28.75 226 LEU A CA 1
ATOM 1758 C C . LEU A 1 226 ? -42.579 -29.564 21.649 1.00 28.75 226 LEU A C 1
ATOM 1760 O O . LEU A 1 226 ? -41.832 -28.896 22.361 1.00 28.75 226 LEU A O 1
ATOM 1764 N N . ALA A 1 227 ? -42.758 -30.882 21.782 1.00 28.73 227 ALA A N 1
ATOM 1765 C CA . ALA A 1 227 ? -42.171 -31.798 22.766 1.00 28.73 227 ALA A CA 1
ATOM 1766 C C . ALA A 1 227 ? -40.745 -32.283 22.368 1.00 28.73 227 ALA A C 1
ATOM 1768 O O . ALA A 1 227 ? -40.337 -32.084 21.223 1.00 28.73 227 ALA A O 1
ATOM 1769 N N . PRO A 1 228 ? -39.959 -32.896 23.284 1.00 36.00 228 PRO A N 1
ATOM 1770 C CA . PRO A 1 228 ? -38.495 -32.923 23.193 1.00 36.00 228 PRO A CA 1
ATOM 1771 C C . PRO A 1 228 ? -37.925 -34.147 22.452 1.00 36.00 228 PRO A C 1
ATOM 1773 O O . PRO A 1 228 ? -38.356 -35.275 22.678 1.00 36.00 228 PRO A O 1
ATOM 1776 N N . GLY A 1 229 ? -36.897 -33.924 21.618 1.00 41.59 229 GLY A N 1
ATOM 1777 C CA . GLY A 1 229 ? -36.106 -35.005 21.004 1.00 41.59 229 GLY A CA 1
ATOM 1778 C C . GLY A 1 229 ? -35.196 -34.647 19.814 1.00 41.59 229 GLY A C 1
ATOM 1779 O O . GLY A 1 229 ? -34.402 -35.486 19.404 1.00 41.59 229 GLY A O 1
ATOM 1780 N N . GLN A 1 230 ? -35.257 -33.429 19.257 1.00 40.59 230 GLN A N 1
ATOM 1781 C CA . GLN A 1 230 ? -34.494 -33.031 18.049 1.00 40.59 230 GLN A CA 1
ATOM 1782 C C . GLN A 1 230 ? -33.501 -31.866 18.279 1.00 40.59 230 GLN A C 1
ATOM 1784 O O . GLN A 1 230 ? -33.129 -31.148 17.354 1.00 40.59 230 GLN A O 1
ATOM 1789 N N . SER A 1 231 ? -33.058 -31.643 19.519 1.00 48.88 231 SER A N 1
ATOM 1790 C CA . SER A 1 231 ? -32.685 -30.301 19.991 1.00 48.88 231 SER A CA 1
ATOM 1791 C C . SER A 1 231 ? -31.290 -29.761 19.656 1.00 48.88 231 SER A C 1
ATOM 1793 O O . SER A 1 231 ? -31.053 -28.605 19.982 1.00 48.88 231 SER A O 1
ATOM 1795 N N . GLU A 1 232 ? -30.363 -30.495 19.033 1.00 42.34 232 GLU A N 1
ATOM 1796 C CA . GLU A 1 232 ? -29.001 -29.960 18.785 1.00 42.34 232 GLU A CA 1
ATOM 1797 C C . GLU A 1 232 ? -28.721 -29.564 17.333 1.00 42.34 232 GLU A C 1
ATOM 1799 O O . GLU A 1 232 ? -28.232 -28.468 17.079 1.00 42.34 232 GLU A O 1
ATOM 1804 N N . LYS A 1 233 ? -29.065 -30.392 16.342 1.00 45.09 233 LYS A N 1
ATOM 1805 C CA . LYS A 1 233 ? -28.833 -30.015 14.934 1.00 45.09 233 LYS A CA 1
ATOM 1806 C C . LYS A 1 233 ? -29.825 -28.964 14.445 1.00 45.09 233 LYS A C 1
ATOM 1808 O O . LYS A 1 233 ? -29.417 -27.989 13.818 1.00 45.09 233 LYS A O 1
ATOM 1813 N N . GLU A 1 234 ? -31.098 -29.106 14.815 1.00 45.59 234 GLU A N 1
ATOM 1814 C CA . GLU A 1 234 ? -32.099 -28.084 14.511 1.00 45.59 234 GLU A CA 1
ATOM 1815 C C . GLU A 1 234 ? -31.848 -26.782 15.268 1.00 45.59 234 GLU A C 1
ATOM 1817 O O . GLU A 1 234 ? -32.194 -25.729 14.749 1.00 45.59 234 GLU A O 1
ATOM 1822 N N . SER A 1 235 ? -31.266 -26.807 16.473 1.00 48.81 235 SER A N 1
ATOM 1823 C CA . SER A 1 235 ? -30.977 -25.568 17.206 1.00 48.81 235 SER A CA 1
ATOM 1824 C C . SER A 1 235 ? -29.801 -24.811 16.604 1.00 48.81 235 SER A C 1
ATOM 1826 O O . SER A 1 235 ? -29.861 -23.588 16.545 1.00 48.81 235 SER A O 1
ATOM 1828 N N . VAL A 1 236 ? -28.792 -25.502 16.065 1.00 53.72 236 VAL A N 1
ATOM 1829 C CA . VAL A 1 236 ? -27.701 -24.867 15.308 1.00 53.72 236 VAL A CA 1
ATOM 1830 C C . VAL A 1 236 ? -28.209 -24.296 13.984 1.00 53.72 236 VAL A C 1
ATOM 1832 O O . VAL A 1 236 ? -27.859 -23.170 13.637 1.00 53.72 236 VAL A O 1
ATOM 1835 N N . GLU A 1 237 ? -29.071 -25.010 13.257 1.00 59.88 237 GLU A N 1
ATOM 1836 C CA . GLU A 1 237 ? -29.671 -24.491 12.019 1.00 59.88 237 GLU A CA 1
ATOM 1837 C C . GLU A 1 237 ? -30.673 -23.362 12.272 1.00 59.88 237 GLU A C 1
ATOM 1839 O O . GLU A 1 237 ? -30.652 -22.366 11.550 1.00 59.88 237 GLU A O 1
ATOM 1844 N N . LYS A 1 238 ? -31.488 -23.450 13.329 1.00 54.81 238 LYS A N 1
ATOM 1845 C CA . LYS A 1 238 ? -32.388 -22.372 13.763 1.00 54.81 238 LYS A CA 1
ATOM 1846 C C . LYS A 1 238 ? -31.605 -21.169 14.277 1.00 54.81 238 LYS A C 1
ATOM 1848 O O . LYS A 1 238 ? -31.977 -20.053 13.944 1.00 54.81 238 LYS A O 1
ATOM 1853 N N . ALA A 1 239 ? -30.498 -21.363 14.998 1.00 53.56 239 ALA A N 1
ATOM 1854 C CA . ALA A 1 239 ? -29.596 -20.280 15.385 1.00 53.56 239 ALA A CA 1
ATOM 1855 C C . ALA A 1 239 ? -28.955 -19.640 14.149 1.00 53.56 239 ALA A C 1
ATOM 1857 O O . ALA A 1 239 ? -28.943 -18.421 14.029 1.00 53.56 239 ALA A O 1
ATOM 1858 N N . ARG A 1 240 ? -28.498 -20.438 13.178 1.00 59.44 240 ARG A N 1
ATOM 1859 C CA . ARG A 1 240 ? -27.941 -19.942 11.912 1.00 59.44 240 ARG A CA 1
ATOM 1860 C C . ARG A 1 240 ? -28.972 -19.150 11.106 1.00 59.44 240 ARG A C 1
ATOM 1862 O O . ARG A 1 240 ? -28.652 -18.081 10.601 1.00 59.44 240 ARG A O 1
ATOM 1869 N N . ALA A 1 241 ? -30.205 -19.644 11.018 1.00 57.00 241 ALA A N 1
ATOM 1870 C CA . ALA A 1 241 ? -31.317 -18.952 10.374 1.00 57.00 241 ALA A CA 1
ATOM 1871 C C . ALA A 1 241 ? -31.710 -17.672 11.131 1.00 57.00 241 ALA A C 1
ATOM 1873 O O . ALA A 1 241 ? -31.955 -16.645 10.508 1.00 57.00 241 ALA A O 1
ATOM 1874 N N . PHE A 1 242 ? -31.697 -17.705 12.464 1.00 57.56 242 PHE A N 1
ATOM 1875 C CA . PHE A 1 242 ? -31.944 -16.552 13.326 1.00 57.56 242 PHE A CA 1
ATOM 1876 C C . PHE A 1 242 ? -30.872 -15.467 13.145 1.00 57.56 242 PHE A C 1
ATOM 1878 O O . PHE A 1 242 ? -31.221 -14.325 12.873 1.00 57.56 242 PHE A O 1
ATOM 1885 N N . TYR A 1 243 ? -29.580 -15.816 13.175 1.00 53.75 243 TYR A N 1
ATOM 1886 C CA . TYR A 1 243 ? -28.482 -14.878 12.906 1.00 53.75 243 TYR A CA 1
ATOM 1887 C C . TYR A 1 243 ? -28.514 -14.322 11.479 1.00 53.75 243 TYR A C 1
ATOM 1889 O O . TYR A 1 243 ? -28.273 -13.133 11.285 1.00 53.75 243 TYR A O 1
ATOM 1897 N N . ASN A 1 244 ? -28.870 -15.140 10.486 1.00 53.28 244 ASN A N 1
ATOM 1898 C CA . ASN A 1 244 ? -29.050 -14.661 9.116 1.00 53.28 244 ASN A CA 1
ATOM 1899 C C . ASN A 1 244 ? -30.214 -13.655 9.014 1.00 53.28 244 ASN A C 1
ATOM 1901 O O . ASN A 1 244 ? -30.094 -12.662 8.303 1.00 53.28 244 ASN A O 1
ATOM 1905 N N . ASN A 1 245 ? -31.294 -13.858 9.773 1.00 51.78 245 ASN A N 1
ATOM 1906 C CA . ASN A 1 245 ? -32.456 -12.963 9.812 1.00 51.78 245 ASN A CA 1
ATOM 1907 C C . ASN A 1 245 ? -32.259 -11.710 10.688 1.00 51.78 245 ASN A C 1
ATOM 1909 O O . ASN A 1 245 ? -33.057 -10.781 10.595 1.00 51.78 245 ASN A O 1
ATOM 1913 N N . LEU A 1 246 ? -31.210 -11.660 11.517 1.00 46.59 246 LEU A N 1
ATOM 1914 C CA . LEU A 1 246 ? -30.831 -10.479 12.304 1.00 46.59 246 LEU A CA 1
ATOM 1915 C C . LEU A 1 246 ? -30.053 -9.435 11.489 1.00 46.59 246 LEU A C 1
ATOM 1917 O O . LEU A 1 246 ? -29.833 -8.329 11.983 1.00 46.59 246 LEU A O 1
ATOM 1921 N N . THR A 1 247 ? -29.635 -9.749 10.258 1.00 43.31 247 THR A N 1
ATOM 1922 C CA . THR A 1 247 ? -28.995 -8.748 9.395 1.00 43.31 247 THR A CA 1
ATOM 1923 C C . THR A 1 247 ? -30.041 -7.755 8.877 1.00 43.31 247 THR A C 1
ATOM 1925 O O . THR A 1 247 ? -30.999 -8.163 8.216 1.00 43.31 247 THR A O 1
ATOM 1928 N N . PRO A 1 248 ? -29.904 -6.443 9.154 1.00 40.06 248 PRO A N 1
ATOM 1929 C CA . PRO A 1 248 ? -30.808 -5.446 8.600 1.00 40.06 248 PRO A CA 1
ATOM 1930 C C . PRO A 1 248 ? -30.768 -5.528 7.074 1.00 40.06 248 PRO A C 1
ATOM 1932 O O . PRO A 1 248 ? -29.693 -5.476 6.475 1.00 40.06 248 PRO A O 1
ATOM 1935 N N . THR A 1 249 ? -31.939 -5.590 6.443 1.00 46.47 249 THR A N 1
ATOM 1936 C CA . THR A 1 249 ? -32.183 -5.768 4.997 1.00 46.47 249 THR A CA 1
ATOM 1937 C C . THR A 1 249 ? -31.645 -4.645 4.087 1.00 46.47 249 THR A C 1
ATOM 1939 O O . THR A 1 249 ? -32.062 -4.520 2.939 1.00 46.47 249 THR A O 1
ATOM 1942 N N . LYS A 1 250 ? -30.700 -3.825 4.564 1.00 54.25 250 LYS A N 1
ATOM 1943 C CA . LYS A 1 250 ? -30.066 -2.727 3.816 1.00 54.25 250 LYS A CA 1
ATOM 1944 C C . LYS A 1 250 ? -28.533 -2.750 3.791 1.00 54.25 250 LYS A C 1
ATOM 1946 O O . LYS A 1 250 ? -27.966 -2.018 2.985 1.00 54.25 250 LYS A O 1
ATOM 1951 N N . LYS A 1 251 ? -27.845 -3.541 4.628 1.00 58.16 251 LYS A N 1
ATOM 1952 C CA . LYS A 1 251 ? -26.368 -3.569 4.637 1.00 58.16 251 LYS A CA 1
ATOM 1953 C C . LYS A 1 251 ? -25.820 -4.662 3.700 1.00 58.16 251 LYS A C 1
ATOM 1955 O O . LYS A 1 251 ? -26.342 -5.778 3.715 1.00 58.16 251 LYS A O 1
ATOM 1960 N N . PRO A 1 252 ? -24.783 -4.381 2.886 1.00 66.44 252 PRO A N 1
ATOM 1961 C CA . PRO A 1 252 ? -24.185 -5.378 2.001 1.00 66.44 252 PRO A CA 1
ATOM 1962 C C . PRO A 1 252 ? -23.628 -6.574 2.782 1.00 66.44 252 PRO A C 1
ATOM 1964 O O . PRO A 1 252 ? -22.969 -6.398 3.805 1.00 66.44 252 PRO A O 1
ATOM 1967 N N . LYS A 1 253 ? -23.830 -7.793 2.271 1.00 72.69 253 LYS A N 1
ATOM 1968 C CA . LYS A 1 253 ? -23.296 -9.018 2.883 1.00 72.69 253 LYS A CA 1
ATOM 1969 C C . LYS A 1 253 ? -21.762 -8.993 2.909 1.00 72.69 253 LYS A C 1
ATOM 1971 O O . LYS A 1 253 ? -21.126 -8.728 1.884 1.00 72.69 253 LYS A O 1
ATOM 1976 N N . LEU A 1 254 ? -21.170 -9.266 4.070 1.00 74.56 254 LEU A N 1
ATOM 1977 C CA . LEU A 1 254 ? -19.717 -9.365 4.239 1.00 74.56 254 LEU A CA 1
ATOM 1978 C C . LEU A 1 254 ? -19.157 -10.661 3.633 1.00 74.56 254 LEU A C 1
ATOM 1980 O O . LEU A 1 254 ? -19.849 -11.687 3.648 1.00 74.56 254 LEU A O 1
ATOM 1984 N N . PRO A 1 255 ? -17.915 -10.634 3.113 1.00 80.50 255 PRO A N 1
ATOM 1985 C CA . PRO A 1 255 ? -17.230 -11.843 2.676 1.00 80.50 255 PRO A CA 1
ATOM 1986 C C . PRO A 1 255 ? -16.944 -12.763 3.868 1.00 80.50 255 PRO A C 1
ATOM 1988 O O . PRO A 1 255 ? -16.833 -12.321 5.014 1.00 80.50 255 PRO A O 1
ATOM 1991 N N . LYS A 1 256 ? -16.793 -14.065 3.612 1.00 78.62 256 LYS A N 1
ATOM 1992 C CA . LYS A 1 256 ? -16.310 -14.971 4.657 1.00 78.62 256 LYS A CA 1
ATOM 1993 C C . LYS A 1 256 ? -14.833 -14.670 4.946 1.00 78.62 256 LYS A C 1
ATOM 1995 O O . LYS A 1 256 ? -14.069 -14.523 3.993 1.00 78.62 256 LYS A O 1
ATOM 2000 N N . PRO A 1 257 ? -14.392 -14.689 6.219 1.00 76.00 257 PRO A N 1
ATOM 2001 C CA . PRO A 1 257 ? -13.034 -14.281 6.592 1.00 76.00 257 PRO A CA 1
ATOM 2002 C C . PRO A 1 257 ? -11.890 -14.983 5.846 1.00 76.00 257 PRO A C 1
ATOM 2004 O O . PRO A 1 257 ? -10.856 -14.377 5.628 1.00 76.00 257 PRO A O 1
ATOM 2007 N N . HIS A 1 258 ? -12.059 -16.248 5.447 1.00 76.94 258 HIS A N 1
ATOM 2008 C CA . HIS A 1 258 ? -11.011 -17.015 4.758 1.00 76.94 258 HIS A CA 1
ATOM 2009 C C . HIS A 1 258 ? -10.858 -16.671 3.266 1.00 76.94 258 HIS A C 1
ATOM 2011 O O . HIS A 1 258 ? -9.843 -17.020 2.674 1.00 76.94 258 HIS A O 1
ATOM 2017 N N . ASN A 1 259 ? -11.855 -16.009 2.669 1.00 82.19 259 ASN A N 1
ATOM 2018 C CA . ASN A 1 259 ? -11.844 -15.581 1.264 1.00 82.19 259 ASN A CA 1
ATOM 2019 C C . ASN A 1 259 ? -11.606 -14.070 1.121 1.00 82.19 259 ASN A C 1
ATOM 2021 O O . ASN A 1 259 ? -11.328 -13.581 0.028 1.00 82.19 259 ASN A O 1
ATOM 2025 N N . ALA A 1 260 ? -11.731 -13.326 2.221 1.00 90.12 260 ALA A N 1
ATOM 2026 C CA . ALA A 1 260 ? -11.587 -11.883 2.233 1.00 90.12 260 ALA A CA 1
ATOM 2027 C C . ALA A 1 260 ? -10.119 -11.444 2.197 1.00 90.12 260 ALA A C 1
ATOM 2029 O O . ALA A 1 260 ? -9.215 -12.162 2.623 1.00 90.12 260 ALA A O 1
ATOM 2030 N N . ILE A 1 261 ? -9.899 -10.218 1.727 1.00 95.25 261 ILE A N 1
ATOM 2031 C CA . ILE A 1 261 ? -8.637 -9.505 1.909 1.00 95.25 261 ILE A CA 1
ATOM 2032 C C . ILE A 1 261 ? -8.786 -8.655 3.169 1.00 95.25 261 ILE A C 1
ATOM 2034 O O . ILE A 1 261 ? -9.383 -7.578 3.138 1.00 95.25 261 ILE A O 1
ATOM 2038 N N . THR A 1 262 ? -8.287 -9.168 4.288 1.00 96.44 262 THR A N 1
ATOM 2039 C CA . THR A 1 262 ? -8.476 -8.568 5.608 1.00 96.44 262 THR A CA 1
ATOM 2040 C C . THR A 1 262 ? -7.518 -7.398 5.818 1.00 96.44 262 THR A C 1
ATOM 2042 O O . THR A 1 262 ? -6.298 -7.577 5.845 1.00 96.44 262 THR A O 1
ATOM 2045 N N . ILE A 1 263 ? -8.071 -6.206 6.028 1.00 97.81 263 ILE A N 1
ATOM 2046 C CA . ILE A 1 263 ? -7.341 -4.983 6.366 1.00 97.81 263 ILE A CA 1
ATOM 2047 C C . ILE A 1 263 ? -7.649 -4.634 7.820 1.00 97.81 263 ILE A C 1
ATOM 2049 O O . ILE A 1 263 ? -8.752 -4.197 8.148 1.00 97.81 263 ILE A O 1
ATOM 2053 N N . ALA A 1 264 ? -6.675 -4.829 8.702 1.00 97.62 264 ALA A N 1
ATOM 2054 C CA . ALA A 1 264 ? -6.795 -4.425 10.093 1.00 97.62 264 ALA A CA 1
ATOM 2055 C C . ALA A 1 264 ? -6.308 -2.981 10.252 1.00 97.62 264 ALA A C 1
ATOM 2057 O O . ALA A 1 264 ? -5.207 -2.638 9.820 1.00 97.62 264 ALA A O 1
ATOM 2058 N N . VAL A 1 265 ? -7.100 -2.130 10.897 1.00 97.56 265 VAL A N 1
ATOM 2059 C CA . VAL A 1 265 ? -6.750 -0.719 11.116 1.00 97.56 265 VAL A CA 1
ATOM 2060 C C . VAL A 1 265 ? -6.886 -0.396 12.592 1.00 97.56 265 VAL A C 1
ATOM 2062 O O . VAL A 1 265 ? -7.876 -0.780 13.218 1.00 97.56 265 VAL A O 1
ATOM 2065 N N . SER A 1 266 ? -5.904 0.300 13.167 1.00 96.00 266 SER A N 1
ATOM 2066 C CA . SER A 1 266 ? -6.011 0.731 14.555 1.00 96.00 266 SER A CA 1
ATOM 2067 C C . SER A 1 266 ? -6.952 1.921 14.733 1.00 96.00 266 SER A C 1
ATOM 2069 O O . SER A 1 266 ? -7.105 2.743 13.830 1.00 96.00 266 SER A O 1
ATOM 2071 N N . SER A 1 267 ? -7.586 2.053 15.902 1.00 94.19 267 SER A N 1
ATOM 2072 C CA . SER A 1 267 ? -8.537 3.152 16.137 1.00 94.19 267 SER A CA 1
ATOM 2073 C C . SER A 1 267 ? -7.912 4.539 15.958 1.00 94.19 267 SER A C 1
ATOM 2075 O O . SER A 1 267 ? -8.547 5.402 15.364 1.00 94.19 267 SER A O 1
ATOM 2077 N N . ARG A 1 268 ? -6.650 4.728 16.375 1.00 93.56 268 ARG A N 1
ATOM 2078 C CA . ARG A 1 268 ? -5.904 5.989 16.183 1.00 93.56 268 ARG A CA 1
ATOM 2079 C C . ARG A 1 268 ? -5.462 6.229 14.735 1.00 93.56 268 ARG A C 1
ATOM 2081 O O . ARG A 1 268 ? -5.230 7.368 14.352 1.00 93.56 268 ARG A O 1
ATOM 2088 N N . ALA A 1 269 ? -5.341 5.169 13.935 1.00 95.69 269 ALA A N 1
ATOM 2089 C CA . ALA A 1 269 ? -5.084 5.299 12.505 1.00 95.69 269 ALA A CA 1
ATOM 2090 C C . ALA A 1 269 ? -6.356 5.708 11.751 1.00 95.69 269 ALA A C 1
ATOM 2092 O O . ALA A 1 269 ? -6.304 6.554 10.857 1.00 95.69 269 ALA A O 1
ATOM 2093 N N . LEU A 1 270 ? -7.498 5.115 12.111 1.00 96.06 270 LEU A N 1
ATOM 2094 C CA . LEU A 1 270 ? -8.779 5.379 11.460 1.00 96.06 270 LEU A CA 1
ATOM 2095 C C . LEU A 1 270 ? -9.398 6.719 11.878 1.00 96.06 270 LEU A C 1
ATOM 2097 O O . LEU A 1 270 ? -10.020 7.387 11.053 1.00 96.06 270 LEU A O 1
ATOM 2101 N N . PHE A 1 271 ? -9.213 7.123 13.134 1.00 95.44 271 PHE A N 1
ATOM 2102 C CA . PHE A 1 271 ? -9.813 8.317 13.719 1.00 95.44 271 PHE A CA 1
ATOM 2103 C C . PHE A 1 271 ? -8.780 9.167 14.458 1.00 95.44 271 PHE A C 1
ATOM 2105 O O . PHE A 1 271 ? -7.839 8.645 15.056 1.00 95.44 271 PHE A O 1
ATOM 2112 N N . LEU A 1 272 ? -8.978 10.485 14.461 1.00 93.56 272 LEU A N 1
ATOM 2113 C CA . LEU A 1 272 ? -8.159 11.405 15.248 1.00 93.56 272 LEU A CA 1
ATOM 2114 C C . LEU A 1 272 ? -8.539 11.285 16.724 1.00 93.56 272 LEU A C 1
ATOM 2116 O O . LEU A 1 272 ? -9.623 11.704 17.118 1.00 93.56 272 LEU A O 1
ATOM 2120 N N . MET A 1 273 ? -7.626 10.717 17.511 1.00 92.81 273 MET A N 1
ATOM 2121 C CA . MET A 1 273 ? -7.799 10.467 18.947 1.00 92.81 273 MET A CA 1
ATOM 2122 C C . MET A 1 273 ? -6.622 11.021 19.776 1.00 92.81 273 MET A C 1
ATOM 2124 O O . MET A 1 273 ? -6.202 10.418 20.765 1.00 92.81 273 MET A O 1
ATOM 2128 N N . GLU A 1 274 ? -5.989 12.108 19.319 1.00 90.81 274 GLU A N 1
ATOM 2129 C CA . GLU A 1 274 ? -4.788 12.666 19.967 1.00 90.81 274 GLU A CA 1
ATOM 2130 C C . GLU A 1 274 ? -5.081 13.226 21.363 1.00 90.81 274 GLU A C 1
ATOM 2132 O O . GLU A 1 274 ? -4.263 13.070 22.273 1.00 90.81 274 GLU A O 1
ATOM 2137 N N . GLU A 1 275 ? -6.255 13.832 21.553 1.00 92.44 275 GLU A N 1
ATOM 2138 C CA . GLU A 1 275 ? -6.694 14.342 22.854 1.00 92.44 275 GLU A CA 1
ATOM 2139 C C . GLU A 1 275 ? -6.865 13.195 23.849 1.00 92.44 275 GLU A C 1
ATOM 2141 O O . GLU A 1 275 ? -6.324 13.231 24.954 1.00 92.44 275 GLU A O 1
ATOM 2146 N N . GLU A 1 276 ? -7.511 12.109 23.437 1.00 92.38 276 GLU A N 1
ATOM 2147 C CA . GLU A 1 276 ? -7.747 10.974 24.322 1.00 92.38 276 GLU A CA 1
ATOM 2148 C C . GLU A 1 276 ? -6.474 10.171 24.571 1.00 92.38 276 GLU A C 1
ATOM 2150 O O . GLU A 1 276 ? -6.246 9.697 25.684 1.00 92.38 276 GLU A O 1
ATOM 2155 N N . GLN A 1 277 ? -5.580 10.094 23.584 1.00 90.69 277 GLN A N 1
ATOM 2156 C CA . GLN A 1 277 ? -4.248 9.534 23.782 1.00 90.69 277 GLN A CA 1
ATOM 2157 C C . GLN A 1 277 ? -3.414 10.375 24.759 1.00 90.69 277 GLN A C 1
ATOM 2159 O O . GLN A 1 277 ? -2.594 9.828 25.501 1.00 90.69 277 GLN A O 1
ATOM 2164 N N . LYS A 1 278 ? -3.582 11.703 24.765 1.00 94.25 278 LYS A N 1
ATOM 2165 C CA . LYS A 1 278 ? -2.945 12.585 25.748 1.00 94.25 278 LYS A CA 1
ATOM 2166 C C . LYS A 1 278 ? -3.487 12.311 27.151 1.00 94.25 278 LYS A C 1
ATOM 2168 O O . LYS A 1 278 ? -2.686 12.090 28.053 1.00 94.25 278 LYS A O 1
ATOM 2173 N N . ILE A 1 279 ? -4.809 12.223 27.310 1.00 94.19 279 ILE A N 1
ATOM 2174 C CA . ILE A 1 279 ? -5.452 11.885 28.591 1.00 94.19 279 ILE A CA 1
ATOM 2175 C C . ILE A 1 279 ? -4.947 10.534 29.109 1.00 94.19 279 ILE A C 1
ATOM 2177 O O . ILE A 1 279 ? -4.492 10.457 30.244 1.00 94.19 279 ILE A O 1
ATOM 2181 N N . TYR A 1 280 ? -4.925 9.496 28.270 1.00 90.75 280 TYR A N 1
ATOM 2182 C CA . TYR A 1 280 ? -4.419 8.179 28.666 1.00 90.75 280 TYR A CA 1
ATOM 2183 C C . TYR A 1 280 ? -2.960 8.222 29.143 1.00 90.75 280 TYR A C 1
ATOM 2185 O O . TYR A 1 280 ? -2.621 7.629 30.166 1.00 90.75 280 TYR A O 1
ATOM 2193 N N . ARG A 1 281 ? -2.087 8.938 28.418 1.00 90.75 281 ARG A N 1
ATOM 2194 C CA . ARG A 1 281 ? -0.658 9.039 28.758 1.00 90.75 281 ARG A CA 1
ATOM 2195 C C . ARG A 1 281 ? -0.395 9.845 30.027 1.00 90.75 281 ARG A C 1
ATOM 2197 O O . ARG A 1 281 ? 0.504 9.487 30.778 1.00 90.75 281 ARG A O 1
ATOM 2204 N N . GLU A 1 282 ? -1.121 10.940 30.228 1.00 96.25 282 GLU A N 1
ATOM 2205 C CA . GLU A 1 282 ? -0.859 11.890 31.316 1.00 96.25 282 GLU A CA 1
ATOM 2206 C C . GLU A 1 282 ? -1.654 11.575 32.590 1.00 96.25 282 GLU A C 1
ATOM 2208 O O . GLU A 1 282 ? -1.166 11.827 33.687 1.00 96.25 282 GLU A O 1
ATOM 2213 N N . GLN A 1 283 ? -2.867 11.033 32.452 1.00 95.12 283 GLN A N 1
ATOM 2214 C CA . GLN A 1 283 ? -3.837 10.873 33.544 1.00 95.12 283 GLN A CA 1
ATOM 2215 C C . GLN A 1 283 ? -4.230 9.409 33.800 1.00 95.12 283 GLN A C 1
ATOM 2217 O O . GLN A 1 283 ? -4.866 9.116 34.809 1.00 95.12 283 GLN A O 1
ATOM 2222 N N . GLY A 1 284 ? -3.817 8.478 32.934 1.00 91.00 284 GLY A N 1
ATOM 2223 C CA . GLY A 1 284 ? -4.032 7.044 33.117 1.00 91.00 284 GLY A CA 1
ATOM 2224 C C . GLY A 1 284 ? -5.331 6.509 32.509 1.00 91.00 284 GLY A C 1
ATOM 2225 O O . GLY A 1 284 ? -6.085 7.210 31.828 1.00 91.00 284 GLY A O 1
ATOM 2226 N N . LEU A 1 285 ? -5.566 5.212 32.722 1.00 88.44 285 LEU A N 1
ATOM 2227 C CA . LEU A 1 285 ? -6.649 4.462 32.084 1.00 88.44 285 LEU A CA 1
ATOM 2228 C C . LEU A 1 285 ? -8.029 4.878 32.601 1.00 88.44 285 LEU A C 1
ATOM 2230 O O . LEU A 1 285 ? -8.957 5.006 31.809 1.00 88.44 285 LEU A O 1
ATOM 2234 N N . GLU A 1 286 ? -8.171 5.084 33.907 1.00 90.81 286 GLU A N 1
ATOM 2235 C CA . GLU A 1 286 ? -9.445 5.400 34.554 1.00 90.81 286 GLU A CA 1
ATOM 2236 C C . GLU A 1 286 ? -10.013 6.723 34.034 1.00 90.81 286 GLU A C 1
ATOM 2238 O O . GLU A 1 286 ? -11.190 6.801 33.678 1.00 90.81 286 GLU A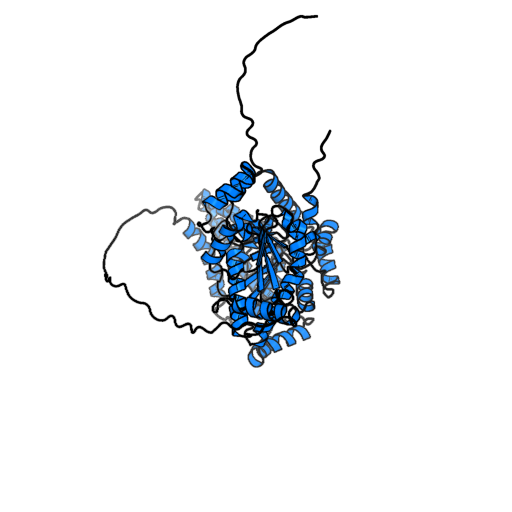 O 1
ATOM 2243 N N . GLU A 1 287 ? -9.159 7.740 33.919 1.00 94.06 287 GLU A N 1
ATOM 2244 C CA . GLU A 1 287 ? -9.550 9.046 33.397 1.00 94.06 287 GLU A CA 1
ATOM 2245 C C . GLU A 1 287 ? -9.891 8.985 31.910 1.00 94.06 287 GLU A C 1
ATOM 2247 O O . GLU A 1 287 ? -10.897 9.535 31.469 1.00 94.06 287 GLU A O 1
ATOM 2252 N N . TYR A 1 288 ? -9.082 8.256 31.140 1.00 92.06 288 TYR A N 1
ATOM 2253 C CA . TYR A 1 288 ? -9.362 7.995 29.737 1.00 92.06 288 TYR A CA 1
ATOM 2254 C C . TYR A 1 288 ? -10.734 7.330 29.547 1.00 92.06 288 TYR A C 1
ATOM 2256 O O . TYR A 1 288 ? -11.507 7.754 28.688 1.00 92.06 288 TYR A O 1
ATOM 2264 N N . VAL A 1 289 ? -11.061 6.315 30.356 1.00 91.69 289 VAL A N 1
ATOM 2265 C CA . VAL A 1 289 ? -12.362 5.635 30.294 1.00 91.69 289 VAL A CA 1
ATOM 2266 C C . VAL A 1 289 ? -13.493 6.596 30.649 1.00 91.69 289 VAL A C 1
ATOM 2268 O O . VAL A 1 289 ? -14.475 6.649 29.912 1.00 91.69 289 VAL A O 1
ATOM 2271 N N . ARG A 1 290 ? -13.351 7.387 31.720 1.00 93.94 290 ARG A N 1
ATOM 2272 C CA . ARG A 1 290 ? -14.350 8.395 32.105 1.00 93.94 290 ARG A CA 1
ATOM 2273 C C . ARG A 1 290 ? -14.605 9.391 30.975 1.00 93.94 290 ARG A C 1
ATOM 2275 O O . ARG A 1 290 ? -15.752 9.571 30.579 1.00 93.94 290 ARG A O 1
ATOM 2282 N N . TYR A 1 291 ? -13.541 9.956 30.407 1.00 95.12 291 TYR A N 1
ATOM 2283 C CA . TYR A 1 291 ? -13.637 10.904 29.301 1.00 95.12 291 TYR A CA 1
ATOM 2284 C C . TYR A 1 291 ? -14.367 10.298 28.093 1.00 95.12 291 TYR A C 1
ATOM 2286 O O . TYR A 1 291 ? -15.262 10.918 27.523 1.00 95.12 291 TYR A O 1
ATOM 2294 N N . GLN A 1 292 ? -14.030 9.061 27.716 1.00 93.94 292 GLN A N 1
ATOM 2295 C CA . GLN A 1 292 ? -14.670 8.369 26.595 1.00 93.94 292 GLN A CA 1
ATOM 2296 C C . GLN A 1 292 ? -16.170 8.119 26.811 1.00 93.94 292 GLN A C 1
ATOM 2298 O O . GLN A 1 292 ? -16.929 8.196 25.846 1.00 93.94 292 GLN A O 1
ATOM 2303 N N . LEU A 1 293 ? -16.591 7.831 28.048 1.00 93.38 293 LEU A N 1
ATOM 2304 C CA . LEU A 1 293 ? -18.001 7.640 28.407 1.00 93.38 293 LEU A CA 1
ATOM 2305 C C . LEU A 1 293 ? -18.777 8.965 28.397 1.00 93.38 293 LEU A C 1
ATOM 2307 O O . LEU A 1 293 ? -19.895 9.022 27.895 1.00 93.38 293 LEU A O 1
ATOM 2311 N N . GLU A 1 294 ? -18.182 10.048 28.901 1.00 95.62 294 GLU A N 1
ATOM 2312 C CA . GLU A 1 294 ? -18.804 11.381 28.885 1.00 95.62 294 GLU A CA 1
ATOM 2313 C C . GLU A 1 294 ? -19.032 11.897 27.4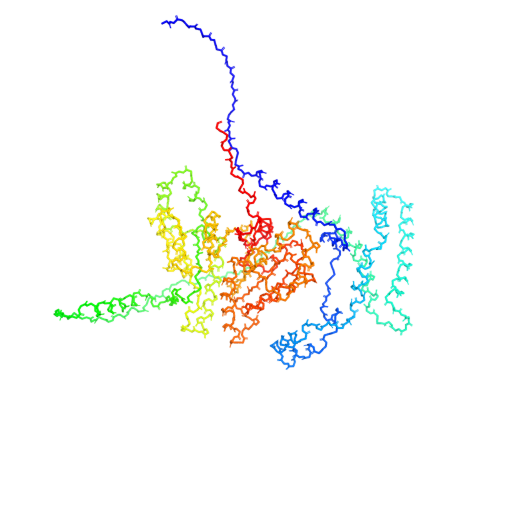54 1.00 95.62 294 GLU A C 1
ATOM 2315 O O . GLU A 1 294 ? -20.039 12.551 27.186 1.00 95.62 294 GLU A O 1
ATOM 2320 N N . HIS A 1 295 ? -18.147 11.534 26.521 1.00 95.06 295 HIS A N 1
ATOM 2321 C CA . HIS A 1 295 ? -18.195 11.957 25.119 1.00 95.06 295 HIS A CA 1
ATOM 2322 C C . HIS A 1 295 ? -18.717 10.847 24.185 1.00 95.06 295 HIS A C 1
ATOM 2324 O O . HIS A 1 295 ? -18.492 10.889 22.978 1.00 95.06 295 HIS A O 1
ATOM 2330 N N . GLU A 1 296 ? -19.425 9.837 24.706 1.00 94.12 296 GLU A N 1
ATOM 2331 C CA . GLU A 1 296 ? -19.834 8.636 23.953 1.00 94.12 296 GLU A CA 1
ATOM 2332 C C . GLU A 1 296 ? -20.672 8.943 22.696 1.00 94.12 296 GLU A C 1
ATOM 2334 O O . GLU A 1 296 ? -20.622 8.211 21.702 1.00 94.12 296 GLU A O 1
ATOM 2339 N N . SER A 1 297 ? -21.426 10.045 22.727 1.00 92.62 297 SER A N 1
ATOM 2340 C CA . SER A 1 297 ? -22.262 10.515 21.613 1.00 92.62 297 SER A CA 1
ATOM 2341 C C . SER A 1 297 ? -21.534 11.423 20.614 1.00 92.62 297 SER A C 1
ATOM 2343 O O . SER A 1 297 ? -22.093 11.754 19.568 1.00 92.62 297 SER A O 1
ATOM 2345 N N . GLU A 1 298 ? -20.289 11.803 20.901 1.00 95.75 298 GLU A N 1
ATOM 2346 C CA . GLU A 1 298 ? -19.498 12.698 20.064 1.00 95.75 298 GLU A CA 1
ATOM 2347 C C . GLU A 1 298 ? -18.587 11.890 19.132 1.00 95.75 298 GLU A C 1
ATOM 2349 O O . GLU A 1 298 ? -17.620 11.274 19.599 1.00 95.75 298 GLU A O 1
ATOM 2354 N N . PRO A 1 299 ? -18.864 11.862 17.815 1.00 95.12 299 PRO A N 1
ATOM 2355 C CA . PRO A 1 299 ? -18.074 11.078 16.880 1.00 95.12 299 PRO A CA 1
ATOM 2356 C C . PRO A 1 299 ? -16.662 11.652 16.727 1.00 95.12 299 PRO A C 1
ATOM 2358 O O . PRO A 1 299 ? -16.472 12.869 16.657 1.00 95.12 299 PRO A O 1
ATOM 2361 N N . PHE A 1 300 ? -15.661 10.777 16.610 1.00 95.50 300 PHE A N 1
ATOM 2362 C CA . PHE A 1 300 ? -14.294 11.215 16.317 1.00 95.50 300 PHE A CA 1
ATOM 2363 C C . PHE A 1 300 ? -14.188 11.841 14.925 1.00 95.50 300 PHE A C 1
ATOM 2365 O O . PHE A 1 300 ? -14.959 11.533 14.016 1.00 95.50 300 PHE A O 1
ATOM 2372 N N . LYS A 1 301 ? -13.174 12.682 14.717 1.00 95.69 301 LYS A N 1
ATOM 2373 C CA . LYS A 1 301 ? -12.845 13.194 13.379 1.00 95.69 301 LYS A CA 1
ATOM 2374 C C . LYS A 1 301 ? -12.113 12.124 12.546 1.00 95.69 301 LYS A C 1
ATOM 2376 O O . LYS A 1 301 ? -11.414 11.288 13.126 1.00 95.69 301 LYS A O 1
ATOM 2381 N N . PRO A 1 302 ? -12.220 12.150 11.204 1.00 94.81 302 PRO A N 1
ATOM 2382 C CA . PRO A 1 302 ? -11.513 11.215 10.325 1.00 94.81 302 PRO A CA 1
ATOM 2383 C C . PRO A 1 302 ? -9.990 11.286 10.499 1.00 94.81 302 PRO A C 1
ATOM 2385 O O . PRO A 1 302 ? -9.425 12.377 10.487 1.00 94.81 302 PRO A O 1
ATOM 2388 N N . GLY A 1 303 ? -9.338 10.130 10.655 1.00 94.50 303 GLY A N 1
ATOM 2389 C CA . GLY A 1 303 ? -7.882 9.991 10.766 1.00 94.50 303 GLY A CA 1
ATOM 2390 C C . GLY A 1 303 ? -7.190 9.682 9.433 1.00 94.50 303 GLY A C 1
ATOM 2391 O O . GLY A 1 303 ? -7.819 9.655 8.375 1.00 94.50 303 GLY A O 1
ATOM 2392 N N . ALA A 1 304 ? -5.882 9.406 9.490 1.00 94.44 304 ALA A N 1
ATOM 2393 C CA . ALA A 1 304 ? -5.037 9.189 8.310 1.00 94.44 304 ALA A CA 1
ATOM 2394 C C . ALA A 1 304 ? -5.515 8.033 7.415 1.00 94.44 304 ALA A C 1
ATOM 2396 O O . ALA A 1 304 ? -5.463 8.128 6.194 1.00 94.44 304 ALA A O 1
ATOM 2397 N N . ALA A 1 305 ? -5.994 6.936 8.008 1.00 96.00 305 ALA A N 1
ATOM 2398 C CA . ALA A 1 305 ? -6.434 5.757 7.263 1.00 96.00 305 ALA A CA 1
ATOM 2399 C C . ALA A 1 305 ? -7.866 5.888 6.718 1.00 96.00 305 ALA A C 1
ATOM 2401 O O . ALA A 1 305 ? -8.310 5.029 5.957 1.00 96.00 305 ALA A O 1
ATOM 2402 N N . PHE A 1 306 ? -8.606 6.937 7.094 1.00 95.62 306 PHE A N 1
ATOM 2403 C CA . PHE A 1 306 ? -10.018 7.073 6.745 1.00 95.62 306 PHE A CA 1
ATOM 2404 C C . PHE A 1 306 ? -10.264 7.138 5.228 1.00 95.62 306 PHE A C 1
ATOM 2406 O O . PHE A 1 306 ? -11.083 6.351 4.745 1.00 95.62 306 PHE A O 1
ATOM 2413 N N . PRO A 1 307 ? -9.552 7.972 4.436 1.00 95.00 307 PRO A N 1
ATOM 2414 C CA . PRO A 1 307 ? -9.758 8.007 2.986 1.00 95.00 307 PRO A CA 1
ATOM 2415 C C . PRO A 1 307 ? -9.436 6.663 2.325 1.00 95.00 307 PRO A C 1
ATOM 2417 O O . PRO A 1 307 ? -10.149 6.219 1.430 1.00 95.00 307 PRO A O 1
ATOM 2420 N N . PHE A 1 308 ? -8.398 5.974 2.808 1.00 96.12 308 PHE A N 1
ATOM 2421 C CA . PHE A 1 308 ? -8.038 4.640 2.333 1.00 96.12 308 PHE A CA 1
ATOM 2422 C C . PHE A 1 308 ? -9.161 3.623 2.587 1.00 96.12 308 PHE A C 1
ATOM 2424 O O . PHE A 1 308 ? -9.542 2.906 1.666 1.00 96.12 308 PHE A O 1
ATOM 2431 N N . VAL A 1 309 ? -9.762 3.606 3.784 1.00 96.25 309 VAL A N 1
ATOM 2432 C CA . VAL A 1 309 ? -10.914 2.736 4.090 1.00 96.25 309 VAL A CA 1
ATOM 2433 C C . VAL A 1 309 ? -12.113 3.043 3.188 1.00 96.25 309 VAL A C 1
ATOM 2435 O O . VAL A 1 309 ? -12.713 2.112 2.649 1.00 96.25 309 VAL A O 1
ATOM 2438 N N . LYS A 1 310 ? -12.427 4.321 2.940 1.00 95.50 310 LYS A N 1
ATOM 2439 C CA . LYS A 1 310 ? -13.500 4.704 2.004 1.00 95.50 310 LYS A CA 1
ATOM 2440 C C . LYS A 1 310 ? -13.237 4.206 0.580 1.00 95.50 310 LYS A C 1
ATOM 2442 O O . LYS A 1 310 ? -14.154 3.688 -0.054 1.00 95.50 310 LYS A O 1
ATOM 2447 N N . ALA A 1 311 ? -11.998 4.286 0.102 1.00 96.19 311 ALA A N 1
ATOM 2448 C CA . ALA A 1 311 ? -11.637 3.778 -1.218 1.00 96.19 311 ALA A CA 1
ATOM 2449 C C . ALA A 1 311 ? -11.731 2.244 -1.311 1.00 96.19 311 ALA A C 1
ATOM 2451 O O . ALA A 1 311 ? -12.186 1.716 -2.326 1.00 96.19 311 ALA A O 1
ATOM 2452 N N . LEU A 1 312 ? -11.377 1.509 -0.248 1.00 96.44 312 LEU A N 1
ATOM 2453 C CA . LEU A 1 312 ? -11.594 0.056 -0.183 1.00 96.44 312 LEU A CA 1
ATOM 2454 C C . LEU A 1 312 ? -13.090 -0.296 -0.271 1.00 96.44 312 LEU A C 1
ATOM 2456 O O . LEU A 1 312 ? -13.469 -1.229 -0.983 1.00 96.44 312 LEU A O 1
ATOM 2460 N N . GLU A 1 313 ? -13.953 0.462 0.411 1.00 94.62 313 GLU A N 1
ATOM 2461 C CA . GLU A 1 313 ? -15.410 0.300 0.326 1.00 94.62 313 GLU A CA 1
ATOM 2462 C C . GLU A 1 313 ? -15.950 0.592 -1.080 1.00 94.62 313 GLU A C 1
ATOM 2464 O O . GLU A 1 313 ? -16.800 -0.156 -1.571 1.00 94.62 313 GLU A O 1
ATOM 2469 N N . ALA A 1 314 ? -15.438 1.631 -1.747 1.00 95.25 314 ALA A N 1
ATOM 2470 C CA . ALA A 1 314 ? -15.798 1.957 -3.126 1.00 95.25 314 ALA A CA 1
ATOM 2471 C C . ALA A 1 314 ? -15.428 0.811 -4.082 1.00 95.25 314 ALA A C 1
ATOM 2473 O O . ALA A 1 314 ? -16.265 0.345 -4.860 1.00 95.25 314 ALA A O 1
ATOM 2474 N N . VAL A 1 315 ? -14.213 0.263 -3.961 1.00 96.00 315 VAL A N 1
ATOM 2475 C CA . VAL A 1 315 ? -13.788 -0.917 -4.732 1.00 96.00 315 VAL A CA 1
ATOM 2476 C C . VAL A 1 315 ? -14.699 -2.116 -4.459 1.00 96.00 315 VAL A C 1
ATOM 2478 O O . VAL A 1 315 ? -15.130 -2.785 -5.400 1.00 96.00 315 VAL A O 1
ATOM 2481 N N . ASN A 1 316 ? -15.052 -2.369 -3.195 1.00 94.81 316 ASN A N 1
ATOM 2482 C CA . ASN A 1 316 ? -15.996 -3.426 -2.834 1.00 94.81 316 ASN A CA 1
ATOM 2483 C C . ASN A 1 316 ? -17.373 -3.227 -3.486 1.00 94.81 316 ASN A C 1
ATOM 2485 O O . ASN A 1 316 ? -17.991 -4.204 -3.913 1.00 94.81 316 ASN A O 1
ATOM 2489 N N . ALA A 1 317 ? -17.868 -1.989 -3.578 1.00 93.50 317 ALA A N 1
ATOM 2490 C CA . ALA A 1 317 ? -19.127 -1.686 -4.255 1.00 93.50 317 ALA A CA 1
ATOM 2491 C C . ALA A 1 317 ? -19.055 -2.017 -5.755 1.00 93.50 317 ALA A C 1
ATOM 2493 O O . ALA A 1 317 ? -19.947 -2.695 -6.273 1.00 93.50 317 ALA A O 1
ATOM 2494 N N . HIS A 1 318 ? -17.965 -1.640 -6.433 1.00 94.69 318 HIS A N 1
ATOM 2495 C CA . HIS A 1 318 ? -17.736 -2.002 -7.835 1.00 94.69 318 HIS A CA 1
ATOM 2496 C C . HIS A 1 318 ? -17.632 -3.518 -8.042 1.00 94.69 318 HIS A C 1
ATOM 2498 O O . HIS A 1 318 ? -18.237 -4.059 -8.969 1.00 94.69 318 HIS A O 1
ATOM 2504 N N . LEU A 1 319 ? -16.911 -4.225 -7.166 1.00 94.38 319 LEU A N 1
ATOM 2505 C CA . LEU A 1 319 ? -16.796 -5.683 -7.233 1.00 94.38 319 LEU A CA 1
ATOM 2506 C C . LEU A 1 319 ? -18.151 -6.364 -7.055 1.00 94.38 319 LEU A C 1
ATOM 2508 O O . LEU A 1 319 ? -18.468 -7.257 -7.832 1.00 94.38 319 LEU A O 1
ATOM 2512 N N . ARG A 1 320 ? -18.975 -5.925 -6.096 1.00 93.00 320 ARG A N 1
ATOM 2513 C CA . ARG A 1 320 ? -20.326 -6.476 -5.892 1.00 93.00 320 ARG A CA 1
ATOM 2514 C C . ARG A 1 320 ? -21.257 -6.199 -7.069 1.00 93.00 320 ARG A C 1
ATOM 2516 O O . ARG A 1 320 ? -22.063 -7.058 -7.402 1.00 93.00 320 ARG A O 1
ATOM 2523 N N . ALA A 1 321 ? -21.138 -5.040 -7.717 1.00 93.69 321 ALA A N 1
ATOM 2524 C CA . ALA A 1 321 ? -21.924 -4.735 -8.910 1.00 93.69 321 ALA A CA 1
ATOM 2525 C C . ALA A 1 321 ? -21.594 -5.683 -10.080 1.00 93.69 321 ALA A C 1
ATOM 2527 O O . ALA A 1 321 ? -22.487 -6.085 -10.822 1.00 93.69 321 ALA A O 1
ATOM 2528 N N . LEU A 1 322 ? -20.321 -6.064 -10.232 1.00 94.31 322 LEU A N 1
ATOM 2529 C CA . LEU A 1 322 ? -19.860 -6.962 -11.299 1.00 94.31 322 LEU A CA 1
ATOM 2530 C C . LEU A 1 322 ? -19.984 -8.452 -10.944 1.00 94.31 322 LEU A C 1
ATOM 2532 O O . LEU A 1 322 ? -20.156 -9.286 -11.835 1.00 94.31 322 LEU A O 1
ATOM 2536 N N . TYR A 1 323 ? -19.857 -8.778 -9.658 1.00 93.62 323 TYR A N 1
ATOM 2537 C CA . TYR A 1 323 ? -19.818 -10.129 -9.107 1.00 93.62 323 TYR A CA 1
ATOM 2538 C C . TYR A 1 323 ? -20.605 -10.195 -7.780 1.00 93.62 323 TYR A C 1
ATOM 2540 O O . TYR A 1 323 ? -19.993 -10.245 -6.709 1.00 93.62 323 TYR A O 1
ATOM 2548 N N . PRO A 1 324 ? -21.951 -10.218 -7.820 1.00 89.25 324 PRO A N 1
ATOM 2549 C CA . PRO A 1 324 ? -22.793 -10.144 -6.618 1.00 89.25 324 PRO A CA 1
ATOM 2550 C C . PRO A 1 324 ? -22.525 -11.236 -5.574 1.00 89.25 324 PRO A C 1
ATOM 2552 O O . PRO A 1 324 ? -22.616 -10.977 -4.376 1.00 89.25 324 PRO A O 1
ATOM 2555 N N . ASP A 1 325 ? -22.143 -12.432 -6.027 1.00 86.94 325 ASP A N 1
ATOM 2556 C CA . ASP A 1 325 ? -21.887 -13.599 -5.173 1.00 86.94 325 ASP A CA 1
ATOM 2557 C C . ASP A 1 325 ? -20.406 -13.768 -4.782 1.00 86.94 325 ASP A C 1
ATOM 2559 O O . ASP A 1 325 ? -20.045 -14.729 -4.100 1.00 86.94 325 ASP A O 1
ATOM 2563 N N . SER A 1 326 ? -19.519 -12.867 -5.225 1.00 86.25 326 SER A N 1
ATOM 2564 C CA . SER A 1 326 ? -18.083 -12.966 -4.948 1.00 86.25 326 SER A CA 1
ATOM 2565 C C . SER A 1 326 ? -17.770 -12.667 -3.485 1.00 86.25 326 SER A C 1
ATOM 2567 O O . SER A 1 326 ? -18.132 -11.616 -2.962 1.00 86.25 326 SER A O 1
ATOM 2569 N N . GLU A 1 327 ? -16.985 -13.546 -2.863 1.00 86.88 327 GLU A N 1
ATOM 2570 C CA . GLU A 1 327 ? -16.431 -13.329 -1.522 1.00 86.88 327 GLU A CA 1
ATOM 2571 C C . GLU A 1 327 ? -15.009 -12.736 -1.542 1.00 86.88 327 GLU A C 1
ATOM 2573 O O . GLU A 1 327 ? -14.507 -12.367 -0.486 1.00 86.88 327 GLU A O 1
ATOM 2578 N N . ASP A 1 328 ? -14.372 -12.575 -2.712 1.00 89.81 328 ASP A N 1
ATOM 2579 C CA . ASP A 1 328 ? -13.098 -11.843 -2.813 1.00 89.81 328 ASP A CA 1
ATOM 2580 C C . ASP A 1 328 ? -13.358 -10.332 -2.738 1.00 89.81 328 ASP A C 1
ATOM 2582 O O . ASP A 1 328 ? -13.511 -9.651 -3.756 1.00 89.81 328 ASP A O 1
ATOM 2586 N N . LEU A 1 329 ? -13.458 -9.831 -1.515 1.00 94.50 329 LEU A N 1
ATOM 2587 C CA . LEU A 1 329 ? -13.685 -8.432 -1.169 1.00 94.50 329 LEU A CA 1
ATOM 2588 C C . LEU A 1 329 ? -12.729 -8.042 -0.041 1.00 94.50 329 LEU A C 1
ATOM 2590 O O . LEU A 1 329 ? -12.190 -8.904 0.655 1.00 94.50 329 LEU A O 1
ATOM 2594 N N . PHE A 1 330 ? -12.550 -6.745 0.179 1.00 95.81 330 PHE A N 1
ATOM 2595 C CA . PHE A 1 330 ? -11.892 -6.264 1.387 1.00 95.81 330 PHE A CA 1
ATOM 2596 C C . PHE A 1 330 ? -12.793 -6.468 2.609 1.00 95.81 330 PHE A C 1
ATOM 2598 O O . PHE A 1 330 ? -13.975 -6.119 2.567 1.00 95.81 330 PHE A O 1
ATOM 2605 N N . ASP A 1 331 ? -12.226 -6.994 3.693 1.00 95.00 331 ASP A N 1
ATOM 2606 C CA . ASP A 1 331 ? -12.848 -7.038 5.020 1.00 95.00 331 ASP A CA 1
ATOM 2607 C C . ASP A 1 331 ? -12.061 -6.117 5.951 1.00 95.00 331 ASP A C 1
ATOM 2609 O O . ASP A 1 331 ? -10.873 -6.334 6.189 1.00 95.00 331 ASP A O 1
ATOM 2613 N N . ILE A 1 332 ? -12.700 -5.053 6.432 1.00 95.94 332 ILE A N 1
ATOM 2614 C CA . ILE A 1 332 ? -12.050 -4.068 7.292 1.00 95.94 332 ILE A CA 1
ATOM 2615 C C . ILE A 1 332 ? -12.338 -4.436 8.746 1.00 95.94 332 ILE A C 1
ATOM 2617 O O . ILE A 1 332 ? -13.493 -4.506 9.166 1.00 95.94 332 ILE A O 1
ATOM 2621 N N . VAL A 1 333 ? -11.274 -4.637 9.524 1.00 95.75 333 VAL A N 1
ATOM 2622 C CA . VAL A 1 333 ? -11.350 -4.981 10.948 1.00 95.75 333 VAL A CA 1
ATOM 2623 C C . VAL A 1 333 ? -10.764 -3.842 11.771 1.00 95.75 333 VAL A C 1
ATOM 2625 O O . VAL A 1 333 ? -9.597 -3.480 11.612 1.00 95.75 333 VAL A O 1
ATOM 2628 N N . LEU A 1 334 ? -11.552 -3.294 12.694 1.00 95.62 334 LEU A N 1
ATOM 2629 C CA . LEU A 1 334 ? -11.036 -2.327 13.658 1.00 95.62 334 LEU A CA 1
ATOM 2630 C C . LEU A 1 334 ? -10.289 -3.065 14.776 1.00 95.62 334 LEU A C 1
ATOM 2632 O O . LEU A 1 334 ? -10.867 -3.896 15.476 1.00 95.62 334 LEU A O 1
ATOM 2636 N N . MET A 1 335 ? -9.017 -2.737 14.975 1.00 94.00 335 MET A N 1
ATOM 2637 C CA . MET A 1 335 ? -8.181 -3.305 16.032 1.00 94.00 335 MET A CA 1
ATOM 2638 C C . MET A 1 335 ? -7.856 -2.224 17.063 1.00 94.00 335 MET A C 1
ATOM 2640 O O . MET A 1 335 ? -7.340 -1.166 16.723 1.00 94.00 335 MET A O 1
ATOM 2644 N N . THR A 1 336 ? -8.147 -2.440 18.339 1.00 88.56 336 THR A N 1
ATOM 2645 C CA . THR A 1 336 ? -7.831 -1.436 19.357 1.00 88.56 336 THR A CA 1
ATOM 2646 C C . THR A 1 336 ? -7.330 -2.058 20.646 1.00 88.56 336 THR A C 1
ATOM 2648 O O . THR A 1 336 ? -7.818 -3.087 21.110 1.00 88.56 336 THR A O 1
ATOM 2651 N N . ASN A 1 337 ? -6.352 -1.385 21.242 1.00 85.12 337 ASN A N 1
ATOM 2652 C CA . ASN A 1 337 ? -5.833 -1.708 22.561 1.00 85.12 337 ASN A CA 1
ATOM 2653 C C . ASN A 1 337 ? -6.722 -1.157 23.680 1.00 85.12 337 ASN A C 1
ATOM 2655 O O . ASN A 1 337 ? -6.446 -1.396 24.852 1.00 85.12 337 ASN A O 1
ATOM 2659 N N . ASN A 1 338 ? -7.787 -0.434 23.337 1.00 82.75 338 ASN A N 1
ATOM 2660 C CA . ASN A 1 338 ? -8.639 0.223 24.312 1.00 82.75 338 ASN A CA 1
ATOM 2661 C C . ASN A 1 338 ? -9.457 -0.787 25.129 1.00 82.75 338 ASN A C 1
ATOM 2663 O O . ASN A 1 338 ? -9.739 -1.911 24.700 1.00 82.75 338 ASN A O 1
ATOM 2667 N N . HIS A 1 339 ? -9.862 -0.353 26.322 1.00 83.56 339 HIS A N 1
ATOM 2668 C CA . HIS A 1 339 ? -10.760 -1.109 27.186 1.00 83.56 339 HIS A CA 1
ATOM 2669 C C . HIS A 1 339 ? -12.145 -1.270 26.540 1.00 83.56 339 HIS A C 1
ATOM 2671 O O . HIS A 1 339 ? -12.655 -0.338 25.926 1.00 83.56 339 HIS A O 1
ATOM 2677 N N . ALA A 1 340 ? -12.793 -2.425 26.708 1.00 84.56 340 ALA A N 1
ATOM 2678 C CA . ALA A 1 340 ? -14.067 -2.719 26.042 1.00 84.56 340 ALA A CA 1
ATOM 2679 C C . ALA A 1 340 ? -15.193 -1.720 26.382 1.00 84.56 340 ALA A C 1
ATOM 2681 O O . ALA A 1 340 ? -16.054 -1.453 25.547 1.00 84.56 340 ALA A O 1
ATOM 2682 N N . GLN A 1 341 ? -15.157 -1.118 27.578 1.00 82.88 341 GLN A N 1
ATOM 2683 C CA . GLN A 1 341 ? -16.153 -0.124 28.005 1.00 82.88 341 GLN A CA 1
ATOM 2684 C C . GLN A 1 341 ? -16.198 1.125 27.117 1.00 82.88 341 GLN A C 1
ATOM 2686 O O . GLN A 1 341 ? -17.254 1.730 27.001 1.00 82.88 341 GLN A O 1
ATOM 2691 N N . VAL A 1 342 ? -15.097 1.490 26.452 1.00 84.81 342 VAL A N 1
ATOM 2692 C CA . VAL A 1 342 ? -15.058 2.684 25.586 1.00 84.81 342 VAL A CA 1
ATOM 2693 C C . VAL A 1 342 ? -15.437 2.380 24.132 1.00 84.81 342 VAL A C 1
ATOM 2695 O O . VAL A 1 342 ? -15.338 3.236 23.255 1.00 84.81 342 VAL A O 1
ATOM 2698 N N . GLY A 1 343 ? -15.854 1.142 23.847 1.00 88.81 343 GLY A N 1
ATOM 2699 C CA . GLY A 1 343 ? -16.146 0.678 22.492 1.00 88.81 343 GLY A CA 1
ATOM 2700 C C . GLY A 1 343 ? -17.363 1.351 21.864 1.00 88.81 343 GLY A C 1
ATOM 2701 O O . GLY A 1 343 ? -17.422 1.481 20.642 1.00 88.81 343 GLY A O 1
ATOM 2702 N N . VAL A 1 344 ? -18.314 1.824 22.676 1.00 91.81 344 VAL A N 1
ATOM 2703 C CA . VAL A 1 344 ? -19.569 2.386 22.162 1.00 91.81 344 VAL A CA 1
ATOM 2704 C C . VAL A 1 344 ? -19.328 3.668 21.368 1.00 91.81 344 VAL A C 1
ATOM 2706 O O . VAL A 1 344 ? -19.867 3.801 20.272 1.00 91.81 344 VAL A O 1
ATOM 2709 N N . ARG A 1 345 ? -18.427 4.552 21.817 1.00 93.94 345 ARG A N 1
ATOM 2710 C CA . ARG A 1 345 ? -18.062 5.761 21.058 1.00 93.94 345 ARG A CA 1
ATOM 2711 C C . ARG A 1 345 ? -17.453 5.430 19.691 1.00 93.94 345 ARG A C 1
ATOM 2713 O O . ARG A 1 345 ? -17.756 6.094 18.698 1.00 93.94 345 ARG A O 1
ATOM 2720 N N . LEU A 1 346 ? -16.638 4.373 19.606 1.00 93.50 346 LEU A N 1
ATOM 2721 C CA . LEU A 1 346 ? -16.086 3.889 18.332 1.00 93.50 346 LEU A CA 1
ATOM 2722 C C . LEU A 1 346 ? -17.195 3.382 17.401 1.00 93.50 346 LEU A C 1
ATOM 2724 O O . LEU A 1 346 ? -17.209 3.739 16.225 1.00 93.50 346 LEU A O 1
ATOM 2728 N N . ILE A 1 347 ? -18.149 2.607 17.925 1.00 93.25 347 ILE A N 1
ATOM 2729 C CA . ILE A 1 347 ? -19.305 2.114 17.160 1.00 93.25 347 ILE A CA 1
ATOM 2730 C C . ILE A 1 347 ? -20.186 3.281 16.688 1.00 93.25 347 ILE A C 1
ATOM 2732 O O . ILE A 1 347 ? -20.550 3.339 15.513 1.00 93.25 347 ILE A O 1
ATOM 2736 N N . ASN A 1 348 ? -20.470 4.249 17.562 1.00 94.44 348 ASN A N 1
ATOM 2737 C CA . ASN A 1 348 ? -21.215 5.460 17.217 1.00 94.44 348 ASN A CA 1
ATOM 2738 C C . ASN A 1 348 ? -20.515 6.247 16.108 1.00 94.44 348 ASN A C 1
ATOM 2740 O O . ASN A 1 348 ? -21.167 6.694 15.170 1.00 94.44 348 ASN A O 1
ATOM 2744 N N . THR A 1 349 ? -19.186 6.347 16.162 1.00 95.75 349 THR A N 1
ATOM 2745 C CA . THR A 1 349 ? -18.383 7.007 15.125 1.00 95.75 349 THR A CA 1
ATOM 2746 C C . THR A 1 349 ? -18.435 6.250 13.791 1.00 95.75 349 THR A C 1
ATOM 2748 O O . THR A 1 349 ? -18.656 6.861 12.748 1.00 95.75 349 THR A O 1
ATOM 2751 N N . ILE A 1 350 ? -18.290 4.920 13.802 1.00 95.00 350 ILE A N 1
ATOM 2752 C CA . ILE A 1 350 ? -18.430 4.066 12.605 1.00 95.00 350 ILE A CA 1
ATOM 2753 C C . ILE A 1 350 ? -19.803 4.270 11.956 1.00 95.00 350 ILE A C 1
ATOM 2755 O O . ILE A 1 350 ? -19.889 4.476 10.744 1.00 95.00 350 ILE A O 1
ATOM 2759 N N . ASN A 1 351 ? -20.865 4.267 12.765 1.00 94.06 351 ASN A N 1
ATOM 2760 C CA . ASN A 1 351 ? -22.233 4.482 12.303 1.00 94.06 351 ASN A CA 1
ATOM 2761 C C . ASN A 1 351 ? -22.444 5.908 11.777 1.00 94.06 351 ASN A C 1
ATOM 2763 O O . ASN A 1 351 ? -23.070 6.076 10.736 1.00 94.06 351 ASN A O 1
ATOM 2767 N N . HIS A 1 352 ? -21.888 6.922 12.447 1.00 95.75 352 HIS A N 1
ATOM 2768 C CA . HIS A 1 352 ? -21.965 8.322 12.025 1.00 95.75 352 HIS A CA 1
ATOM 2769 C C . HIS A 1 352 ? -21.424 8.522 10.601 1.00 95.75 352 HIS A C 1
ATOM 2771 O O . HIS A 1 352 ? -22.058 9.194 9.789 1.00 95.75 352 HIS A O 1
ATOM 2777 N N . TYR A 1 353 ? -20.294 7.888 10.273 1.00 95.38 353 TYR A N 1
ATOM 2778 C CA . TYR A 1 353 ? -19.690 7.951 8.936 1.00 95.38 353 TYR A CA 1
ATOM 2779 C C . TYR A 1 353 ? -20.186 6.876 7.959 1.00 95.38 353 TYR A C 1
ATOM 2781 O O . TYR A 1 353 ? -19.706 6.817 6.825 1.00 95.38 353 TYR A O 1
ATOM 2789 N N . ASN A 1 354 ? -21.136 6.029 8.370 1.00 93.94 354 ASN A N 1
ATOM 2790 C CA . ASN A 1 354 ? -21.630 4.890 7.594 1.00 93.94 354 ASN A CA 1
ATOM 2791 C C . ASN A 1 354 ? -20.502 3.976 7.070 1.00 93.94 354 ASN A C 1
ATOM 2793 O O . ASN A 1 354 ? -20.538 3.543 5.916 1.00 93.94 354 ASN A O 1
ATOM 2797 N N . LEU A 1 355 ? -19.491 3.701 7.900 1.00 94.44 355 LEU A N 1
ATOM 2798 C CA . LEU A 1 355 ? -18.426 2.759 7.552 1.00 94.44 355 LEU A CA 1
ATOM 2799 C C . LEU A 1 355 ? -18.942 1.316 7.659 1.00 94.44 355 LEU A C 1
ATOM 2801 O O . LEU A 1 355 ? -19.622 0.948 8.619 1.00 94.44 355 LEU A O 1
ATOM 2805 N N . LEU A 1 356 ? -18.589 0.476 6.689 1.00 91.62 356 LEU A N 1
ATOM 2806 C CA . LEU A 1 356 ? -18.945 -0.943 6.610 1.00 91.62 356 LEU A CA 1
ATOM 2807 C C . LEU A 1 356 ? -17.961 -1.807 7.410 1.00 91.62 356 LEU A C 1
ATOM 2809 O O . LEU A 1 356 ? -17.382 -2.764 6.895 1.00 91.62 356 LEU A O 1
ATOM 2813 N N . ILE A 1 357 ? -17.780 -1.458 8.682 1.00 93.38 357 ILE A N 1
ATOM 2814 C CA . ILE A 1 357 ? -16.928 -2.175 9.631 1.00 93.38 357 ILE A CA 1
ATOM 2815 C C . ILE A 1 357 ? -17.843 -2.881 10.629 1.00 93.38 357 ILE A C 1
ATOM 2817 O O . ILE A 1 357 ? -18.443 -2.238 11.484 1.00 93.38 357 ILE A O 1
ATOM 2821 N N . GLU A 1 358 ? -17.949 -4.204 10.529 1.00 87.44 358 GLU A N 1
ATOM 2822 C CA . GLU A 1 358 ? -18.768 -5.017 11.451 1.00 87.44 358 GLU A CA 1
ATOM 2823 C C . GLU A 1 358 ? -17.909 -5.864 12.404 1.00 87.44 358 GLU A C 1
ATOM 2825 O O . GLU A 1 358 ? -18.423 -6.495 13.326 1.00 87.44 358 GLU A O 1
ATOM 2830 N N . ARG A 1 359 ? -16.589 -5.916 12.177 1.00 89.81 359 ARG A N 1
ATOM 2831 C CA . ARG A 1 359 ? -15.644 -6.686 12.990 1.00 89.81 359 ARG A CA 1
ATOM 2832 C C . ARG A 1 359 ? -14.737 -5.736 13.754 1.00 89.81 359 ARG A C 1
ATOM 2834 O O . ARG A 1 359 ? -14.024 -4.922 13.167 1.00 89.81 359 ARG A O 1
ATOM 2841 N N . PHE A 1 360 ? -14.727 -5.895 15.069 1.00 88.56 360 PHE A N 1
ATOM 2842 C CA . PHE A 1 360 ? -13.889 -5.123 15.977 1.00 88.56 360 PHE A CA 1
ATOM 2843 C C . PHE A 1 360 ? -13.229 -6.064 16.974 1.00 88.56 360 PHE A C 1
ATOM 2845 O O . PHE A 1 360 ? -13.836 -7.030 17.438 1.00 88.56 360 PHE A O 1
ATOM 2852 N N . CYS A 1 361 ? -11.989 -5.765 17.332 1.00 89.69 361 CYS A N 1
ATOM 2853 C CA . CYS A 1 361 ? -11.273 -6.450 18.391 1.00 89.69 361 CYS A CA 1
ATOM 2854 C C . CYS A 1 361 ? -10.728 -5.412 19.367 1.00 89.69 361 CYS A C 1
ATOM 2856 O O . CYS A 1 361 ? -10.002 -4.499 18.975 1.00 89.69 361 CYS A O 1
ATOM 2858 N N . MET A 1 362 ? -11.114 -5.554 20.633 1.00 89.88 362 MET A N 1
ATOM 2859 C CA . MET A 1 362 ? -10.678 -4.703 21.733 1.00 89.88 362 MET A CA 1
ATOM 2860 C C . MET A 1 362 ? -9.881 -5.567 22.701 1.00 89.88 362 MET A C 1
ATOM 2862 O O . MET A 1 362 ? -10.431 -6.490 23.300 1.00 89.88 362 MET A O 1
ATOM 2866 N N . THR A 1 363 ? -8.583 -5.313 22.829 1.00 88.12 363 THR A N 1
ATOM 2867 C CA . THR A 1 363 ? -7.687 -6.211 23.573 1.00 88.12 363 THR A CA 1
ATOM 2868 C C . THR A 1 363 ? -7.506 -5.826 25.040 1.00 88.12 363 THR A C 1
ATOM 2870 O O . THR A 1 363 ? -6.839 -6.559 25.775 1.00 88.12 363 THR A O 1
ATOM 2873 N N . GLY A 1 364 ? -8.084 -4.700 25.483 1.00 83.38 364 GLY A N 1
ATOM 2874 C CA . GLY A 1 364 ? -8.008 -4.244 26.874 1.00 83.38 364 GLY A CA 1
ATOM 2875 C C . GLY A 1 364 ? -6.571 -4.044 27.364 1.00 83.38 364 GLY A C 1
ATOM 2876 O O . GLY A 1 364 ? -6.245 -4.426 28.481 1.00 83.38 364 GLY A O 1
ATOM 2877 N N . GLY A 1 365 ? -5.700 -3.516 26.505 1.00 80.38 365 GLY A N 1
ATOM 2878 C CA . GLY A 1 365 ? -4.281 -3.282 26.777 1.00 80.38 365 GLY A CA 1
ATOM 2879 C C . GLY A 1 365 ? -3.342 -4.388 26.284 1.00 80.38 365 GLY A C 1
ATOM 2880 O O . GLY A 1 365 ? -2.154 -4.130 26.099 1.00 80.38 365 GLY A O 1
ATOM 2881 N N . ASN A 1 366 ? -3.847 -5.591 25.990 1.00 85.06 366 ASN A N 1
ATOM 2882 C CA . ASN A 1 366 ? -3.012 -6.689 25.489 1.00 85.06 366 ASN A CA 1
ATOM 2883 C C . ASN A 1 366 ? -2.536 -6.455 24.048 1.00 85.06 366 ASN A C 1
ATOM 2885 O O . ASN A 1 366 ? -3.125 -5.680 23.291 1.00 85.06 366 ASN A O 1
ATOM 2889 N N . SER A 1 367 ? -1.474 -7.150 23.634 1.00 87.50 367 SER A N 1
ATOM 2890 C CA . SER A 1 367 ? -0.966 -7.005 22.269 1.00 87.50 367 SER A CA 1
ATOM 2891 C C . SER A 1 367 ? -1.965 -7.541 21.222 1.00 87.50 367 SER A C 1
ATOM 2893 O O . SER A 1 367 ? -2.476 -8.651 21.392 1.00 87.50 367 SER A O 1
ATOM 2895 N N . PRO A 1 368 ? -2.247 -6.803 20.127 1.00 90.69 368 PRO A N 1
ATOM 2896 C CA . PRO A 1 368 ? -3.203 -7.229 19.101 1.00 90.69 368 PRO A CA 1
ATOM 2897 C C . PRO A 1 368 ? -2.671 -8.322 18.165 1.00 90.69 368 PRO A C 1
ATOM 2899 O O . PRO A 1 368 ? -3.439 -8.897 17.398 1.00 90.69 368 PRO A O 1
ATOM 2902 N N . ILE A 1 369 ? -1.375 -8.634 18.213 1.00 92.38 369 ILE A N 1
ATOM 2903 C CA . ILE A 1 369 ? -0.688 -9.427 17.182 1.00 92.38 369 ILE A CA 1
ATOM 2904 C C . ILE A 1 369 ? -1.241 -10.849 17.039 1.00 92.38 369 ILE A C 1
ATOM 2906 O O . ILE A 1 369 ? -1.475 -11.313 15.923 1.00 92.38 369 ILE A O 1
ATOM 2910 N N . GLY A 1 370 ? -1.537 -11.524 18.155 1.00 91.88 370 GLY A N 1
ATOM 2911 C CA . GLY A 1 370 ? -2.156 -12.854 18.121 1.00 91.88 370 GLY A CA 1
ATOM 2912 C C . GLY A 1 370 ? -3.518 -12.848 17.420 1.00 91.88 370 GLY A C 1
ATOM 2913 O O . GLY A 1 370 ? -3.829 -13.755 16.647 1.00 91.88 370 GLY A O 1
ATOM 2914 N N . TYR A 1 371 ? -4.297 -11.780 17.613 1.00 93.44 371 TYR A N 1
ATOM 2915 C CA . TYR A 1 371 ? -5.572 -11.600 16.928 1.00 93.44 371 TYR A CA 1
ATOM 2916 C C . TYR A 1 371 ? -5.378 -11.288 15.447 1.00 93.44 371 TYR A C 1
ATOM 2918 O O . TYR A 1 371 ? -6.078 -11.871 14.626 1.00 93.44 371 TYR A O 1
ATOM 2926 N N . LEU A 1 372 ? -4.407 -10.444 15.076 1.00 94.50 372 LEU A N 1
ATOM 2927 C CA . LEU A 1 372 ? -4.102 -10.158 13.667 1.00 94.50 372 LEU A CA 1
ATOM 2928 C C . LEU A 1 372 ? -3.829 -11.445 12.869 1.00 94.50 372 LEU A C 1
ATOM 2930 O O . LEU A 1 372 ? -4.348 -11.594 11.759 1.00 94.50 372 LEU A O 1
ATOM 2934 N N . LYS A 1 373 ? -3.096 -12.406 13.453 1.00 91.94 373 LYS A N 1
ATOM 2935 C CA . LYS A 1 373 ? -2.890 -13.736 12.853 1.00 91.94 373 LYS A CA 1
ATOM 2936 C C . LYS A 1 373 ? -4.187 -14.527 12.720 1.00 91.94 373 LYS A C 1
ATOM 2938 O O . LYS A 1 373 ? -4.466 -15.057 11.649 1.00 91.94 373 LYS A O 1
ATOM 2943 N N . ALA A 1 374 ? -4.985 -14.591 13.788 1.00 91.69 374 ALA A N 1
ATOM 2944 C CA . ALA A 1 374 ? -6.263 -15.307 13.793 1.00 91.69 374 ALA A CA 1
ATOM 2945 C C . ALA A 1 374 ? -7.279 -14.719 12.793 1.00 91.69 374 ALA A C 1
ATOM 2947 O O . ALA A 1 374 ? -8.117 -15.438 12.257 1.00 91.69 374 ALA A O 1
ATOM 2948 N N . TYR A 1 375 ? -7.180 -13.418 12.513 1.00 91.06 375 TYR A N 1
ATOM 2949 C CA . TYR A 1 375 ? -7.972 -12.723 11.503 1.00 91.06 375 TYR A CA 1
ATOM 2950 C C . TYR A 1 375 ? -7.469 -12.926 10.065 1.00 91.06 375 TYR A C 1
ATOM 2952 O O . TYR A 1 375 ? -8.117 -12.438 9.141 1.00 91.06 375 TYR A O 1
ATOM 2960 N N . HIS A 1 376 ? -6.357 -13.644 9.859 1.00 91.44 376 HIS A N 1
ATOM 2961 C CA . HIS A 1 376 ? -5.688 -13.781 8.560 1.00 91.44 376 HIS A CA 1
ATOM 2962 C C . HIS A 1 376 ? -5.405 -12.416 7.909 1.00 91.44 376 HIS A C 1
ATOM 2964 O O . HIS A 1 376 ? -5.684 -12.196 6.734 1.00 91.44 376 HIS A O 1
ATOM 2970 N N . THR A 1 377 ? -4.890 -11.477 8.705 1.00 95.62 377 THR A N 1
ATOM 2971 C CA . THR A 1 377 ? -4.672 -10.088 8.280 1.00 95.62 377 THR A CA 1
ATOM 2972 C C . THR A 1 377 ? -3.706 -10.009 7.096 1.00 95.62 377 THR A C 1
ATOM 2974 O O . THR A 1 377 ? -2.567 -10.462 7.192 1.00 95.62 377 THR A O 1
ATOM 2977 N N . ASN A 1 378 ? -4.142 -9.390 5.995 1.00 97.25 378 ASN A N 1
ATOM 2978 C CA . ASN A 1 378 ? -3.310 -9.124 4.820 1.00 97.25 378 ASN A CA 1
ATOM 2979 C C . ASN A 1 378 ? -2.531 -7.814 4.932 1.00 97.25 378 ASN A C 1
ATOM 2981 O O . ASN A 1 378 ? -1.476 -7.704 4.320 1.00 97.25 378 ASN A O 1
ATOM 2985 N N . LEU A 1 379 ? -3.052 -6.834 5.675 1.00 98.44 379 LEU A N 1
ATOM 2986 C CA . LEU A 1 379 ? -2.378 -5.573 5.977 1.00 98.44 379 LEU A CA 1
ATOM 2987 C C . LEU A 1 379 ? -2.847 -5.040 7.334 1.00 98.44 379 LEU A C 1
ATOM 2989 O O . LEU A 1 379 ? -4.051 -4.936 7.568 1.00 98.44 379 LEU A O 1
ATOM 2993 N N . TYR A 1 380 ? -1.906 -4.661 8.198 1.00 98.38 380 TYR A N 1
ATOM 2994 C CA . TYR A 1 380 ? -2.172 -3.953 9.448 1.00 98.38 380 TYR A CA 1
ATOM 2995 C C . TYR A 1 380 ? -1.663 -2.506 9.392 1.00 98.38 380 TYR A C 1
ATOM 2997 O O . TYR A 1 380 ? -0.470 -2.258 9.227 1.00 98.38 380 TYR A O 1
ATOM 3005 N N . LEU A 1 381 ? -2.565 -1.540 9.558 1.00 98.38 381 LEU A N 1
ATOM 3006 C CA . LEU A 1 381 ? -2.234 -0.116 9.626 1.00 98.38 381 LEU A CA 1
ATOM 3007 C C . LEU A 1 381 ? -2.431 0.403 11.045 1.00 98.38 381 LEU A C 1
ATOM 3009 O O . LEU A 1 381 ? -3.505 0.247 11.628 1.00 98.38 381 LEU A O 1
ATOM 3013 N N . SER A 1 382 ? -1.415 1.064 11.596 1.00 96.69 382 SER A N 1
ATOM 3014 C CA . SER A 1 382 ? -1.513 1.647 12.932 1.00 96.69 382 SER A CA 1
ATOM 3015 C C . SER A 1 382 ? -0.737 2.946 13.075 1.00 96.69 382 SER A C 1
ATOM 3017 O O . SER A 1 382 ? 0.256 3.156 12.398 1.00 96.69 382 SER A O 1
ATOM 3019 N N . SER A 1 383 ? -1.145 3.804 14.006 1.00 94.06 383 SER A N 1
ATOM 3020 C CA . SER A 1 383 ? -0.341 4.947 14.470 1.00 94.06 383 SER A CA 1
ATOM 3021 C C . SER A 1 383 ? 0.617 4.572 15.613 1.00 94.06 383 SER A C 1
ATOM 3023 O O . SER A 1 383 ? 1.126 5.442 16.318 1.00 94.06 383 SER A O 1
ATOM 3025 N N . ASP A 1 384 ? 0.795 3.278 15.884 1.00 93.31 384 ASP A N 1
ATOM 3026 C CA . ASP A 1 384 ? 1.718 2.742 16.886 1.00 93.31 384 ASP A CA 1
ATOM 3027 C C . ASP A 1 384 ? 2.831 1.945 16.198 1.00 93.31 384 ASP A C 1
ATOM 3029 O O . ASP A 1 384 ? 2.617 0.806 15.770 1.00 93.31 384 ASP A O 1
ATOM 3033 N N . GLY A 1 385 ? 4.014 2.554 16.098 1.00 94.12 385 GLY A N 1
ATOM 3034 C CA . GLY A 1 385 ? 5.162 1.946 15.430 1.00 94.12 385 GLY A CA 1
ATOM 3035 C C . GLY A 1 385 ? 5.701 0.696 16.121 1.00 94.12 385 GLY A C 1
ATOM 3036 O O . GLY A 1 385 ? 6.195 -0.201 15.443 1.00 94.12 385 GLY A O 1
ATOM 3037 N N . GLN A 1 386 ? 5.537 0.574 17.442 1.00 92.81 386 GLN A N 1
ATOM 3038 C CA . GLN A 1 386 ? 5.951 -0.626 18.164 1.00 92.81 386 GLN A CA 1
ATOM 3039 C C . GLN A 1 386 ? 5.057 -1.810 17.784 1.00 92.81 386 GLN A C 1
ATOM 3041 O O . GLN A 1 386 ? 5.551 -2.896 17.493 1.00 92.81 386 GLN A O 1
ATOM 3046 N N . LYS A 1 387 ? 3.737 -1.600 17.702 1.00 93.50 387 LYS A N 1
ATOM 3047 C CA . LYS A 1 387 ? 2.807 -2.655 17.263 1.00 93.50 387 LYS A CA 1
ATOM 3048 C C . LYS A 1 387 ? 2.979 -3.037 15.802 1.00 93.50 387 LYS A C 1
ATOM 3050 O O . LYS A 1 387 ? 2.745 -4.187 15.450 1.00 93.50 387 LYS A O 1
ATOM 3055 N N . VAL A 1 388 ? 3.379 -2.094 14.958 1.00 96.69 388 VAL A N 1
ATOM 3056 C CA . VAL A 1 388 ? 3.723 -2.385 13.562 1.00 96.69 388 VAL A CA 1
ATOM 3057 C C . VAL A 1 388 ? 4.973 -3.257 13.491 1.00 96.69 388 VAL A C 1
ATOM 3059 O O . VAL A 1 388 ? 4.959 -4.255 12.778 1.00 96.69 388 VAL A O 1
ATOM 3062 N N . GLN A 1 389 ? 6.013 -2.929 14.261 1.00 95.50 389 GLN A N 1
ATOM 3063 C CA . GLN A 1 389 ? 7.233 -3.732 14.341 1.00 95.50 389 GLN A CA 1
ATOM 3064 C C . GLN A 1 389 ? 6.935 -5.168 14.802 1.00 95.50 389 GLN A C 1
ATOM 3066 O O . GLN A 1 389 ? 7.304 -6.116 14.112 1.00 95.50 389 GLN A O 1
ATOM 3071 N N . GLU A 1 390 ? 6.191 -5.325 15.907 1.00 94.62 390 GLU A N 1
ATOM 3072 C CA . GLU A 1 390 ? 5.770 -6.641 16.415 1.00 94.62 390 GLU A CA 1
ATOM 3073 C C . GLU A 1 390 ? 4.979 -7.439 15.350 1.00 94.62 390 GLU A C 1
ATOM 3075 O O . GLU A 1 390 ? 5.118 -8.655 15.249 1.00 94.62 390 GLU A O 1
ATOM 3080 N N . ALA A 1 391 ? 4.153 -6.774 14.530 1.00 96.06 391 ALA A N 1
ATOM 3081 C CA . ALA A 1 391 ? 3.398 -7.427 13.456 1.00 96.06 391 ALA A CA 1
ATOM 3082 C C . ALA A 1 391 ? 4.301 -7.913 12.308 1.00 96.06 391 ALA A C 1
ATOM 3084 O O . ALA A 1 391 ? 4.133 -9.044 11.845 1.00 96.06 391 ALA A O 1
ATOM 3085 N N . ILE A 1 392 ? 5.267 -7.091 11.877 1.00 95.62 392 ILE A N 1
ATOM 3086 C CA . ILE A 1 392 ? 6.224 -7.450 10.817 1.00 95.62 392 ILE A CA 1
ATOM 3087 C C . ILE A 1 392 ? 7.088 -8.639 11.240 1.00 95.62 392 ILE A C 1
ATOM 3089 O O . ILE A 1 392 ? 7.281 -9.563 10.450 1.00 95.62 392 ILE A O 1
ATOM 3093 N N . GLU A 1 393 ? 7.577 -8.647 12.483 1.00 93.75 393 GLU A N 1
ATOM 3094 C CA . GLU A 1 393 ? 8.373 -9.753 13.041 1.00 93.75 393 GLU A CA 1
ATOM 3095 C C . GLU A 1 393 ? 7.610 -11.081 13.040 1.00 93.75 393 GLU A C 1
ATOM 3097 O O . GLU A 1 393 ? 8.195 -12.149 12.864 1.00 93.75 393 GLU A O 1
ATOM 3102 N N . GLU A 1 394 ? 6.288 -11.004 13.155 1.00 94.19 394 GLU A N 1
ATOM 3103 C CA . GLU A 1 394 ? 5.381 -12.143 13.135 1.00 94.19 394 GLU A CA 1
ATOM 3104 C C . GLU A 1 394 ? 4.864 -12.505 11.730 1.00 94.19 394 GLU A C 1
ATOM 3106 O O . GLU A 1 394 ? 3.955 -13.331 11.587 1.00 94.19 394 GLU A O 1
ATOM 3111 N N . GLY A 1 395 ? 5.451 -11.907 10.688 1.00 94.00 395 GLY A N 1
ATOM 3112 C CA . GLY A 1 395 ? 5.161 -12.191 9.283 1.00 94.00 395 GLY A CA 1
ATOM 3113 C C . GLY A 1 395 ? 3.874 -11.553 8.756 1.00 94.00 395 GLY A C 1
ATOM 3114 O O . GLY A 1 395 ? 3.378 -11.965 7.707 1.00 94.00 395 GLY A O 1
ATOM 3115 N N . ILE A 1 396 ? 3.312 -10.571 9.466 1.00 96.56 396 ILE A N 1
ATOM 3116 C CA . ILE A 1 396 ? 2.132 -9.818 9.029 1.00 96.56 396 ILE A CA 1
ATOM 3117 C C . ILE A 1 396 ? 2.602 -8.538 8.337 1.00 96.56 396 ILE A C 1
ATOM 3119 O O . ILE A 1 396 ? 3.348 -7.750 8.917 1.00 96.56 396 ILE A O 1
ATOM 3123 N N . ALA A 1 397 ? 2.127 -8.289 7.114 1.00 97.94 397 ALA A N 1
ATOM 3124 C CA . ALA A 1 397 ? 2.387 -7.023 6.438 1.00 97.94 397 ALA A CA 1
ATOM 3125 C C . ALA A 1 397 ? 1.787 -5.873 7.258 1.00 97.94 397 ALA A C 1
ATOM 3127 O O . ALA A 1 397 ? 0.583 -5.858 7.527 1.00 97.94 397 ALA A O 1
ATOM 3128 N N . ALA A 1 398 ? 2.612 -4.911 7.663 1.00 98.25 398 ALA A N 1
ATOM 3129 C CA . ALA A 1 398 ? 2.163 -3.810 8.499 1.00 98.25 398 ALA A CA 1
ATOM 3130 C C . ALA A 1 398 ? 2.922 -2.519 8.202 1.00 98.25 398 ALA A C 1
ATOM 3132 O O . ALA A 1 398 ? 4.052 -2.547 7.717 1.00 98.25 398 ALA A O 1
ATOM 3133 N N . ALA A 1 399 ? 2.296 -1.384 8.512 1.00 98.38 399 ALA A N 1
ATOM 3134 C CA . ALA A 1 399 ? 2.931 -0.080 8.388 1.00 98.38 399 ALA A CA 1
ATOM 3135 C C . ALA A 1 399 ? 2.406 0.920 9.424 1.00 98.38 399 ALA A C 1
ATOM 3137 O O . ALA A 1 399 ? 1.235 0.890 9.823 1.00 98.38 399 ALA A O 1
ATOM 3138 N N . THR A 1 400 ? 3.289 1.830 9.836 1.00 98.31 400 THR A N 1
ATOM 3139 C CA . THR A 1 400 ? 2.947 2.948 10.718 1.00 98.31 400 THR A CA 1
ATOM 3140 C C . THR A 1 400 ? 2.446 4.097 9.871 1.00 98.31 400 THR A C 1
ATOM 3142 O O . THR A 1 400 ? 3.213 4.605 9.065 1.00 98.31 400 THR A O 1
ATOM 3145 N N . ILE A 1 401 ? 1.188 4.498 10.019 1.00 96.69 401 ILE A N 1
ATOM 3146 C CA . ILE A 1 401 ? 0.581 5.527 9.170 1.00 96.69 401 ILE A CA 1
ATOM 3147 C C . ILE A 1 401 ? 0.729 6.922 9.777 1.00 96.69 401 ILE A C 1
ATOM 3149 O O . ILE A 1 401 ? 0.526 7.113 10.980 1.00 96.69 401 ILE A O 1
ATOM 3153 N N . PHE A 1 402 ? 1.025 7.900 8.923 1.00 93.69 402 PHE A N 1
ATOM 3154 C CA . PHE A 1 402 ? 1.185 9.293 9.304 1.00 93.69 402 PHE A CA 1
ATOM 3155 C C . PHE A 1 402 ? 0.290 10.204 8.464 1.00 93.69 402 PHE A C 1
ATOM 3157 O O . PHE A 1 402 ? 0.191 10.070 7.242 1.00 93.69 402 PHE A O 1
ATOM 3164 N N . SER A 1 403 ? -0.358 11.155 9.135 1.00 85.44 403 SER A N 1
ATOM 3165 C CA . SER A 1 403 ? -1.156 12.186 8.473 1.00 85.44 403 SER A CA 1
ATOM 3166 C C . SER A 1 403 ? -0.251 13.230 7.812 1.00 85.44 403 SER A C 1
ATOM 3168 O O . SER A 1 403 ? 0.765 13.609 8.404 1.00 85.44 403 SER A O 1
ATOM 3170 N N . PRO A 1 404 ? -0.609 13.747 6.628 1.00 82.38 404 PRO A N 1
ATOM 3171 C CA . PRO A 1 404 ? 0.097 14.872 6.032 1.00 82.38 404 PRO A CA 1
ATOM 3172 C C . PRO A 1 404 ? -0.113 16.165 6.832 1.00 82.38 404 PRO A C 1
ATOM 3174 O O . PRO A 1 404 ? -1.093 16.320 7.563 1.00 82.38 404 PRO A O 1
ATOM 3177 N N . SER A 1 405 ? 0.791 17.126 6.638 1.00 69.88 405 SER A N 1
ATOM 3178 C CA . SER A 1 405 ? 0.713 18.464 7.249 1.00 69.88 405 SER A CA 1
ATOM 3179 C C . SER A 1 405 ? -0.429 19.315 6.680 1.00 69.88 405 SER A C 1
ATOM 3181 O O . SER A 1 405 ? -0.868 20.278 7.306 1.00 69.88 405 SER A O 1
ATOM 3183 N N . GLN A 1 406 ? -0.891 18.978 5.476 1.00 69.38 406 GLN A N 1
ATOM 3184 C CA . GLN A 1 406 ? -1.963 19.656 4.756 1.00 69.38 406 GLN A CA 1
ATOM 3185 C C . GLN A 1 406 ? -2.993 18.629 4.285 1.00 69.38 406 GLN A C 1
ATOM 3187 O O . GLN A 1 406 ? -2.633 17.551 3.817 1.00 69.38 406 GLN A O 1
ATOM 3192 N N . ASN A 1 407 ? -4.278 18.976 4.381 1.00 67.62 407 ASN A N 1
ATOM 3193 C CA . ASN A 1 407 ? -5.348 18.136 3.853 1.00 67.62 407 ASN A CA 1
ATOM 3194 C C . ASN A 1 407 ? -5.380 18.246 2.326 1.00 67.62 407 ASN A C 1
ATOM 3196 O O . ASN A 1 407 ? -5.791 19.273 1.786 1.00 67.62 407 ASN A O 1
ATOM 3200 N N . VAL A 1 408 ? -4.973 17.179 1.642 1.00 69.88 408 VAL A N 1
ATOM 3201 C CA . VAL A 1 408 ? -5.074 17.058 0.185 1.00 69.88 408 VAL A CA 1
ATOM 3202 C C . VAL A 1 408 ? -6.194 16.083 -0.156 1.00 69.88 408 VAL A C 1
ATOM 3204 O O . VAL A 1 408 ? -6.266 14.985 0.394 1.00 69.88 408 VAL A O 1
ATOM 3207 N N . SER A 1 409 ? -7.079 16.482 -1.071 1.00 79.81 409 SER A N 1
ATOM 3208 C CA . SER A 1 409 ? -8.138 15.603 -1.569 1.00 79.81 409 SER A CA 1
ATOM 3209 C C . SER A 1 409 ? -7.543 14.463 -2.398 1.00 79.81 409 SER A C 1
ATOM 3211 O O . SER A 1 409 ? -6.807 14.709 -3.363 1.00 79.81 409 SER A O 1
ATOM 3213 N N . VAL A 1 410 ? -7.910 13.231 -2.065 1.00 86.25 410 VAL A N 1
ATOM 3214 C CA . VAL A 1 410 ? -7.644 12.036 -2.876 1.00 86.25 410 VAL A CA 1
ATOM 3215 C C . VAL A 1 410 ? -8.851 11.721 -3.769 1.00 86.25 410 VAL A C 1
ATOM 3217 O O . VAL A 1 410 ? -9.922 12.292 -3.591 1.00 86.25 410 VAL A O 1
ATOM 3220 N N . GLN A 1 411 ? -8.663 10.8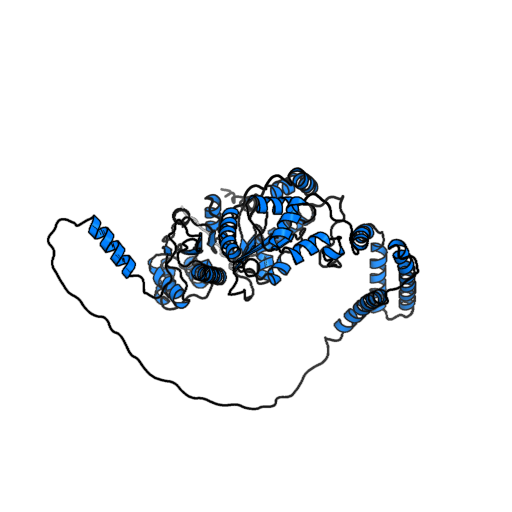59 -4.769 1.00 84.50 411 GLN A N 1
ATOM 3221 C CA . GLN A 1 411 ? -9.743 10.400 -5.657 1.00 84.50 411 GLN A CA 1
ATOM 3222 C C . GLN A 1 411 ? -10.726 9.513 -4.885 1.00 84.50 411 GLN A C 1
ATOM 3224 O O . GLN A 1 411 ? -10.279 8.597 -4.211 1.00 84.50 411 GLN A O 1
ATOM 3229 N N . GLU A 1 412 ? -12.036 9.720 -5.003 1.00 78.38 412 GLU A N 1
ATOM 3230 C CA . GLU A 1 412 ? -13.013 8.961 -4.203 1.00 78.38 412 GLU A CA 1
ATOM 3231 C C . GLU A 1 412 ? -13.379 7.608 -4.839 1.00 78.38 412 GLU A C 1
ATOM 3233 O O . GLU A 1 412 ? -13.651 6.634 -4.136 1.00 78.38 412 GLU A O 1
ATOM 3238 N N . GLU A 1 413 ? -13.337 7.515 -6.169 1.00 80.94 413 GLU A N 1
ATOM 3239 C CA . GLU A 1 413 ? -13.803 6.348 -6.930 1.00 80.94 413 GLU A CA 1
ATOM 3240 C C . GLU A 1 413 ? -12.693 5.344 -7.274 1.00 80.94 413 GLU A C 1
ATOM 3242 O O . GLU A 1 413 ? -12.972 4.234 -7.731 1.00 80.94 413 GLU A O 1
ATOM 3247 N N . GLN A 1 414 ? -11.424 5.716 -7.080 1.00 92.62 414 GLN A N 1
ATOM 3248 C CA . GLN A 1 414 ? -10.277 4.882 -7.437 1.00 92.62 414 GLN A CA 1
ATOM 3249 C C . GLN A 1 414 ? -9.286 4.777 -6.284 1.00 92.62 414 GLN A C 1
ATOM 3251 O O . GLN A 1 414 ? -8.590 5.735 -5.955 1.00 92.62 414 GLN A O 1
ATOM 3256 N N . LEU A 1 415 ? -9.123 3.567 -5.758 1.00 97.38 415 LEU A N 1
ATOM 3257 C CA . LEU A 1 415 ? -8.068 3.232 -4.818 1.00 97.38 415 LEU A CA 1
ATOM 3258 C C . LEU A 1 415 ? -6.698 3.353 -5.496 1.00 97.38 415 LEU A C 1
ATOM 3260 O O . LEU A 1 415 ? -6.421 2.682 -6.487 1.00 97.38 415 LEU A O 1
ATOM 3264 N N . ARG A 1 416 ? -5.821 4.176 -4.921 1.00 97.62 416 ARG A N 1
ATOM 3265 C CA . ARG A 1 416 ? -4.441 4.388 -5.386 1.00 97.62 416 ARG A CA 1
ATOM 3266 C C . ARG A 1 416 ? -3.463 4.035 -4.284 1.00 97.62 416 ARG A C 1
ATOM 3268 O O . ARG A 1 416 ? -3.484 4.684 -3.239 1.00 97.62 416 ARG A O 1
ATOM 3275 N N . VAL A 1 417 ? -2.611 3.047 -4.524 1.00 98.19 417 VAL A N 1
ATOM 3276 C CA . VAL A 1 417 ? -1.636 2.559 -3.541 1.00 98.19 417 VAL A CA 1
ATOM 3277 C C . VAL A 1 417 ? -0.238 2.646 -4.131 1.00 98.19 417 VAL A C 1
ATOM 3279 O O . VAL A 1 417 ? 0.038 2.025 -5.157 1.00 98.19 417 VAL A O 1
ATOM 3282 N N . ALA A 1 418 ? 0.632 3.429 -3.500 1.00 98.25 418 ALA A N 1
ATOM 3283 C CA . ALA A 1 418 ? 2.016 3.585 -3.925 1.00 98.25 418 ALA A CA 1
ATOM 3284 C C . ALA A 1 418 ? 2.959 2.833 -2.983 1.00 98.25 418 ALA A C 1
ATOM 3286 O O . ALA A 1 418 ? 2.772 2.845 -1.768 1.00 98.25 418 ALA A O 1
ATOM 3287 N N . PHE A 1 419 ? 3.980 2.201 -3.545 1.00 98.31 419 PHE A N 1
ATOM 3288 C CA . PHE A 1 419 ? 4.961 1.410 -2.815 1.00 98.31 419 PHE A CA 1
ATOM 3289 C C . PHE A 1 419 ? 6.368 1.813 -3.229 1.00 98.31 419 PHE A C 1
ATOM 3291 O O . PHE A 1 419 ? 6.638 1.962 -4.424 1.00 98.31 419 PHE A O 1
ATOM 3298 N N . ASP A 1 420 ? 7.284 1.910 -2.272 1.00 97.12 420 ASP A N 1
ATOM 3299 C CA . ASP A 1 420 ? 8.688 1.691 -2.584 1.00 97.12 420 ASP A CA 1
ATOM 3300 C C . ASP A 1 420 ? 8.943 0.228 -2.986 1.00 97.12 420 ASP A C 1
ATOM 3302 O O . ASP A 1 420 ? 8.143 -0.672 -2.724 1.00 97.12 420 ASP A O 1
ATOM 3306 N N . GLY A 1 421 ? 10.058 -0.002 -3.672 1.00 94.38 421 GLY A N 1
ATOM 3307 C CA . GLY A 1 421 ? 10.511 -1.327 -4.067 1.00 94.38 421 GLY A CA 1
ATOM 3308 C C . GLY A 1 421 ? 11.229 -2.054 -2.934 1.00 94.38 421 GLY A C 1
ATOM 3309 O O . GLY A 1 421 ? 10.679 -2.979 -2.337 1.00 94.38 421 GLY A O 1
ATOM 3310 N N . ASP A 1 422 ? 12.484 -1.678 -2.699 1.00 92.38 422 ASP A N 1
ATOM 3311 C CA . ASP A 1 422 ? 13.381 -2.371 -1.769 1.00 92.38 422 ASP A CA 1
ATOM 3312 C C . ASP A 1 422 ? 12.905 -2.215 -0.319 1.00 92.38 422 ASP A C 1
ATOM 3314 O O . ASP A 1 422 ? 12.298 -1.209 0.025 1.00 92.38 422 ASP A O 1
ATOM 3318 N N . ALA A 1 423 ? 13.101 -3.251 0.503 1.00 93.94 423 ALA A N 1
ATOM 3319 C CA . ALA A 1 423 ? 12.623 -3.337 1.892 1.00 93.94 423 ALA A CA 1
ATOM 3320 C C . ALA A 1 423 ? 11.098 -3.141 2.120 1.00 93.94 423 ALA A C 1
ATOM 3322 O O . ALA A 1 423 ? 10.631 -3.195 3.259 1.00 93.94 423 ALA A O 1
ATOM 3323 N N . VAL A 1 424 ? 10.298 -3.017 1.056 1.00 97.06 424 VAL A N 1
ATOM 3324 C CA . VAL A 1 424 ? 8.830 -2.916 1.104 1.00 97.06 424 VAL A CA 1
ATOM 3325 C C . VAL A 1 424 ? 8.189 -4.057 0.314 1.00 97.06 424 VAL A C 1
ATOM 3327 O O . VAL A 1 424 ? 7.556 -4.945 0.895 1.00 97.06 424 VAL A O 1
ATOM 3330 N N . LEU A 1 425 ? 8.363 -4.068 -1.011 1.00 96.88 425 LEU A N 1
ATOM 3331 C CA . LEU A 1 425 ? 7.893 -5.142 -1.894 1.00 96.88 425 LEU A CA 1
ATOM 3332 C C . LEU A 1 425 ? 8.943 -6.239 -2.061 1.00 96.88 425 LEU A C 1
ATOM 3334 O O . LEU A 1 425 ? 8.603 -7.424 -2.092 1.00 96.88 425 LEU A O 1
ATOM 3338 N N . PHE A 1 426 ? 10.208 -5.840 -2.156 1.00 96.06 426 PHE A N 1
ATOM 3339 C CA . PHE A 1 426 ? 11.370 -6.717 -2.226 1.00 96.06 426 PHE A CA 1
ATOM 3340 C C . PHE A 1 426 ? 12.084 -6.759 -0.872 1.00 96.06 426 PHE A C 1
ATOM 3342 O O . PHE A 1 426 ? 11.831 -5.937 0.010 1.00 96.06 426 PHE A O 1
ATOM 3349 N N . SER A 1 427 ? 12.972 -7.732 -0.689 1.00 93.56 427 SER A N 1
ATOM 3350 C CA . SER A 1 427 ? 13.844 -7.786 0.481 1.00 93.56 427 SER A CA 1
ATOM 3351 C C . SER A 1 427 ? 14.823 -6.605 0.505 1.00 93.56 427 SER A C 1
ATOM 3353 O O . SER A 1 427 ? 14.931 -5.818 -0.436 1.00 93.56 427 SER A O 1
ATOM 3355 N N . ASP A 1 428 ? 15.584 -6.498 1.587 1.00 90.06 428 ASP A N 1
ATOM 3356 C CA . ASP A 1 428 ? 16.660 -5.524 1.757 1.00 90.06 428 ASP A CA 1
ATOM 3357 C C . ASP A 1 428 ? 18.010 -5.997 1.167 1.00 90.06 428 ASP A C 1
ATOM 3359 O O . ASP A 1 428 ? 19.047 -5.396 1.441 1.00 90.06 428 ASP A O 1
ATOM 3363 N N . GLU A 1 429 ? 18.018 -7.050 0.334 1.00 88.38 429 GLU A N 1
ATOM 3364 C CA . GLU A 1 429 ? 19.218 -7.622 -0.314 1.00 88.38 429 GLU A CA 1
ATOM 3365 C C . GLU A 1 429 ? 20.043 -6.547 -1.034 1.00 88.38 429 GLU A C 1
ATOM 3367 O O . GLU A 1 429 ? 21.254 -6.433 -0.842 1.00 88.38 429 GLU A O 1
ATOM 3372 N N . SER A 1 430 ? 19.378 -5.715 -1.834 1.00 84.81 430 SER A N 1
ATOM 3373 C CA . SER A 1 430 ? 20.032 -4.648 -2.588 1.00 84.81 430 SER A CA 1
ATOM 3374 C C . SER A 1 430 ? 20.640 -3.575 -1.683 1.00 84.81 430 SER A C 1
ATOM 3376 O O . SER A 1 430 ? 21.734 -3.087 -1.964 1.00 84.81 430 SER A O 1
ATOM 3378 N N . GLU A 1 431 ? 19.986 -3.244 -0.568 1.00 83.69 431 GLU A N 1
ATOM 3379 C CA . GLU A 1 431 ? 20.508 -2.270 0.394 1.00 83.69 431 GLU A CA 1
ATOM 3380 C C . GLU A 1 431 ? 21.739 -2.813 1.136 1.00 83.69 431 GLU A C 1
ATOM 3382 O O . GLU A 1 431 ? 22.710 -2.084 1.356 1.00 83.69 431 GLU A O 1
ATOM 3387 N N . GLN A 1 432 ? 21.732 -4.105 1.483 1.00 86.25 432 GLN A N 1
ATOM 3388 C CA . GLN A 1 432 ? 22.874 -4.779 2.106 1.00 86.25 432 GLN A CA 1
ATOM 3389 C C . GLN A 1 432 ? 24.112 -4.724 1.202 1.00 86.25 432 GLN A C 1
ATOM 3391 O O . GLN A 1 432 ? 25.185 -4.332 1.662 1.00 86.25 432 GLN A O 1
ATOM 3396 N N . ILE A 1 433 ? 23.950 -5.012 -0.094 1.00 84.94 433 ILE A N 1
ATOM 3397 C CA . ILE A 1 433 ? 25.047 -4.949 -1.072 1.00 84.94 433 ILE A CA 1
ATOM 3398 C C . ILE A 1 433 ? 25.612 -3.530 -1.172 1.00 84.94 433 ILE A C 1
ATOM 3400 O O . ILE A 1 433 ? 26.829 -3.361 -1.139 1.00 84.94 433 ILE A O 1
ATOM 3404 N N . VAL A 1 434 ? 24.756 -2.505 -1.241 1.00 83.44 434 VAL A N 1
ATOM 3405 C CA . VAL A 1 434 ? 25.210 -1.104 -1.296 1.00 83.44 434 VAL A CA 1
ATOM 3406 C C . VAL A 1 434 ? 25.977 -0.715 -0.030 1.00 83.44 434 VAL A C 1
ATOM 3408 O O . VAL A 1 434 ? 27.002 -0.040 -0.130 1.00 83.44 434 VAL A O 1
ATOM 3411 N N . LYS A 1 435 ? 25.521 -1.145 1.154 1.00 80.81 435 LYS A N 1
ATOM 3412 C CA . LYS A 1 435 ? 26.195 -0.847 2.430 1.00 80.81 435 LYS A CA 1
ATOM 3413 C C . LYS A 1 435 ? 27.551 -1.532 2.566 1.00 80.81 435 LYS A C 1
ATOM 3415 O O . LYS A 1 435 ? 28.466 -0.928 3.117 1.00 80.81 435 LYS A O 1
ATOM 3420 N N . GLU A 1 436 ? 27.671 -2.771 2.103 1.00 85.00 436 GLU A N 1
ATOM 3421 C CA . GLU A 1 436 ? 28.894 -3.565 2.256 1.00 85.00 436 GLU A CA 1
ATOM 3422 C C . GLU A 1 436 ? 29.917 -3.290 1.143 1.00 85.00 436 GLU A C 1
ATOM 3424 O O . GLU A 1 436 ? 31.113 -3.196 1.413 1.00 85.00 436 GLU A O 1
ATOM 3429 N N . HIS A 1 437 ? 29.454 -3.108 -0.096 1.00 81.88 437 HIS A N 1
ATOM 3430 C CA . HIS A 1 437 ? 30.303 -3.113 -1.291 1.00 81.88 437 HIS A CA 1
ATOM 3431 C C . HIS A 1 437 ? 30.194 -1.846 -2.160 1.00 81.88 437 HIS A C 1
ATOM 3433 O O . HIS A 1 437 ? 30.949 -1.693 -3.121 1.00 81.88 437 HIS A O 1
ATOM 3439 N N . GLY A 1 438 ? 29.285 -0.921 -1.838 1.00 83.88 438 GLY A N 1
ATOM 3440 C CA . GLY A 1 438 ? 29.073 0.314 -2.597 1.00 83.88 438 GLY A CA 1
ATOM 3441 C C . GLY A 1 438 ? 28.223 0.151 -3.866 1.00 83.88 438 GLY A C 1
ATOM 3442 O O . GLY A 1 438 ? 27.744 -0.932 -4.207 1.00 83.88 438 GLY A O 1
ATOM 3443 N N . LEU A 1 439 ? 28.005 1.267 -4.572 1.00 81.06 439 LEU A N 1
ATOM 3444 C CA . LEU A 1 439 ? 27.069 1.345 -5.705 1.00 81.06 439 LEU A CA 1
ATOM 3445 C C . LEU A 1 439 ? 27.542 0.612 -6.969 1.00 81.06 439 LEU A C 1
ATOM 3447 O O . LEU A 1 439 ? 26.709 0.078 -7.699 1.00 81.06 439 LEU A O 1
ATOM 3451 N N . ASP A 1 440 ? 28.848 0.564 -7.233 1.00 80.38 440 ASP A N 1
ATOM 3452 C CA . ASP A 1 440 ? 29.377 -0.098 -8.435 1.00 80.38 440 ASP A CA 1
ATOM 3453 C C . ASP A 1 440 ? 29.104 -1.604 -8.398 1.00 80.38 440 ASP A C 1
ATOM 3455 O O . ASP A 1 440 ? 28.526 -2.162 -9.332 1.00 80.38 440 ASP A O 1
ATOM 3459 N N . MET A 1 441 ? 29.416 -2.237 -7.264 1.00 85.31 441 MET A N 1
ATOM 3460 C CA . MET A 1 441 ? 29.134 -3.654 -7.032 1.00 85.31 441 MET A CA 1
ATOM 3461 C C . MET A 1 441 ? 27.635 -3.949 -7.053 1.00 85.31 441 MET A C 1
ATOM 3463 O O . MET A 1 441 ? 27.224 -4.992 -7.557 1.00 85.31 441 MET A O 1
ATOM 3467 N N . PHE A 1 442 ? 26.802 -3.023 -6.570 1.00 85.44 442 PHE A N 1
ATOM 3468 C CA . PHE A 1 442 ? 25.353 -3.133 -6.710 1.00 85.44 442 PHE A CA 1
ATOM 3469 C C . PHE A 1 442 ? 24.916 -3.175 -8.183 1.00 85.44 442 PHE A C 1
ATOM 3471 O O . PHE A 1 442 ? 24.127 -4.041 -8.551 1.00 85.44 442 PHE A O 1
ATOM 3478 N N . PHE A 1 443 ? 25.438 -2.305 -9.053 1.00 84.62 443 PHE A N 1
ATOM 3479 C CA . PHE A 1 443 ? 25.065 -2.331 -10.472 1.00 84.62 443 PHE A CA 1
ATOM 3480 C C . PHE A 1 443 ? 25.550 -3.593 -11.193 1.00 84.62 443 PHE A C 1
ATOM 3482 O O . PHE A 1 443 ? 24.821 -4.140 -12.023 1.00 84.62 443 PHE A O 1
ATOM 3489 N N . GLU A 1 444 ? 26.755 -4.073 -10.882 1.00 85.94 444 GLU A N 1
ATOM 3490 C CA . GLU A 1 444 ? 27.258 -5.341 -11.423 1.00 85.94 444 GLU A CA 1
ATOM 3491 C C . GLU A 1 444 ? 26.400 -6.523 -10.967 1.00 85.94 444 GLU A C 1
ATOM 3493 O O . GLU A 1 444 ? 26.030 -7.371 -11.783 1.00 85.94 444 GLU A O 1
ATOM 3498 N N . HIS A 1 445 ? 26.018 -6.535 -9.689 1.00 87.62 445 HIS A N 1
ATOM 3499 C CA . HIS A 1 445 ? 25.115 -7.528 -9.129 1.00 87.62 445 HIS A CA 1
ATOM 3500 C C . HIS A 1 445 ? 23.747 -7.499 -9.820 1.00 87.62 445 HIS A C 1
ATOM 3502 O O . HIS A 1 445 ? 23.279 -8.527 -10.304 1.00 87.62 445 HIS A O 1
ATOM 3508 N N . GLU A 1 446 ? 23.112 -6.332 -9.938 1.00 90.38 446 GLU A N 1
ATOM 3509 C CA . GLU A 1 446 ? 21.798 -6.216 -10.581 1.00 90.38 446 GLU A CA 1
ATOM 3510 C C . GLU A 1 446 ? 21.818 -6.670 -12.043 1.00 90.38 446 GLU A C 1
ATOM 3512 O O . GLU A 1 446 ? 20.878 -7.328 -12.486 1.00 90.38 446 GLU A O 1
ATOM 3517 N N . LYS A 1 447 ? 22.910 -6.406 -12.771 1.00 87.31 447 LYS A N 1
ATOM 3518 C CA . LYS A 1 447 ? 23.092 -6.897 -14.141 1.00 87.31 447 LYS A CA 1
ATOM 3519 C C . LYS A 1 447 ? 23.274 -8.416 -14.193 1.00 87.31 447 LYS A C 1
ATOM 3521 O O . LYS A 1 447 ? 22.671 -9.078 -15.033 1.00 87.31 447 LYS A O 1
ATOM 3526 N N . ALA A 1 448 ? 24.098 -8.981 -13.310 1.00 89.56 448 ALA A N 1
ATOM 3527 C CA . ALA A 1 448 ? 24.352 -10.422 -13.268 1.00 89.56 448 ALA A CA 1
ATOM 3528 C C . ALA A 1 448 ? 23.104 -11.227 -12.861 1.00 89.56 448 ALA A C 1
ATOM 3530 O O . ALA A 1 448 ? 22.896 -12.340 -13.346 1.00 89.56 448 ALA A O 1
ATOM 3531 N N . TYR A 1 449 ? 22.261 -10.654 -12.000 1.00 91.44 449 TYR A N 1
ATOM 3532 C CA . TYR A 1 449 ? 21.061 -11.287 -11.453 1.00 91.44 449 TYR A CA 1
ATOM 3533 C C . TYR A 1 449 ? 19.755 -10.764 -12.061 1.00 91.44 449 TYR A C 1
ATOM 3535 O O . TYR A 1 449 ? 18.689 -11.031 -11.514 1.00 91.44 449 TYR A O 1
ATOM 3543 N N . GLU A 1 450 ? 19.803 -10.075 -13.203 1.00 89.62 450 GLU A N 1
ATOM 3544 C CA . GLU A 1 450 ? 18.634 -9.425 -13.815 1.00 89.62 450 GLU A CA 1
ATOM 3545 C C . GLU A 1 450 ? 17.438 -10.379 -14.005 1.00 89.62 450 GLU A C 1
ATOM 3547 O O . GLU A 1 450 ? 16.287 -10.004 -13.782 1.00 89.62 450 GLU A O 1
ATOM 3552 N N . ASN A 1 451 ? 17.716 -11.635 -14.369 1.00 91.69 451 ASN A N 1
ATOM 3553 C CA . ASN A 1 451 ? 16.706 -12.675 -14.597 1.00 91.69 451 ASN A CA 1
ATOM 3554 C C . ASN A 1 451 ? 16.409 -13.536 -13.357 1.00 91.69 451 ASN A C 1
ATOM 3556 O O . ASN A 1 451 ? 15.616 -14.474 -13.435 1.00 91.69 451 ASN A O 1
ATOM 3560 N N . LYS A 1 452 ? 17.037 -13.245 -12.213 1.00 93.88 452 LYS A N 1
ATOM 3561 C CA . LYS A 1 452 ? 16.756 -13.901 -10.936 1.00 93.88 452 LYS A CA 1
ATOM 3562 C C . LYS A 1 452 ? 15.842 -12.991 -10.107 1.00 93.88 452 LYS A C 1
ATOM 3564 O O . LYS A 1 452 ? 16.277 -11.898 -9.734 1.00 93.88 452 LYS A O 1
ATOM 3569 N N . PRO A 1 453 ? 14.614 -13.428 -9.776 1.00 94.19 453 PRO A N 1
ATOM 3570 C CA . PRO A 1 453 ? 13.701 -12.633 -8.963 1.00 94.19 453 PRO A CA 1
ATOM 3571 C C . PRO A 1 453 ? 14.347 -12.154 -7.658 1.00 94.19 453 PRO A C 1
ATOM 3573 O O . PRO A 1 453 ? 15.117 -12.889 -7.029 1.00 94.19 453 PRO A O 1
ATOM 3576 N N . LEU A 1 454 ? 14.041 -10.918 -7.261 1.00 94.69 454 LEU A N 1
ATOM 3577 C CA . LEU A 1 454 ? 14.375 -10.413 -5.930 1.00 94.69 454 LEU A CA 1
ATOM 3578 C C . LEU A 1 454 ? 13.611 -11.221 -4.876 1.00 94.69 454 LEU A C 1
ATOM 3580 O O . LEU A 1 454 ? 12.481 -11.667 -5.110 1.00 94.69 454 LEU A O 1
ATOM 3584 N N . ALA A 1 455 ? 14.224 -11.410 -3.708 1.00 94.94 455 ALA A N 1
ATOM 3585 C CA . ALA A 1 455 ? 13.520 -12.002 -2.579 1.00 94.94 455 ALA A CA 1
ATOM 3586 C C . ALA A 1 455 ? 12.359 -11.098 -2.129 1.00 94.94 455 ALA A C 1
ATOM 3588 O O . ALA A 1 455 ? 12.340 -9.893 -2.379 1.00 94.94 455 ALA A O 1
ATOM 3589 N N . GLN A 1 456 ? 11.356 -11.701 -1.496 1.00 95.44 456 GLN A N 1
ATOM 3590 C CA . GLN A 1 456 ? 10.131 -11.003 -1.118 1.00 95.44 456 GLN A CA 1
ATOM 3591 C C . GLN A 1 456 ? 10.318 -10.100 0.105 1.00 95.44 456 GLN A C 1
ATOM 3593 O O . GLN A 1 456 ? 10.942 -10.499 1.088 1.00 95.44 456 GLN A O 1
ATOM 3598 N N . GLY A 1 457 ? 9.724 -8.912 0.040 1.00 96.50 457 GLY A N 1
ATOM 3599 C CA . GLY A 1 457 ? 9.564 -7.995 1.161 1.00 96.50 457 GLY A CA 1
ATOM 3600 C C . GLY A 1 457 ? 8.257 -8.228 1.927 1.00 96.50 457 GLY A C 1
ATOM 3601 O O . GLY A 1 457 ? 7.428 -9.057 1.528 1.00 96.50 457 GLY A O 1
ATOM 3602 N N . PRO A 1 458 ? 8.045 -7.487 3.027 1.00 96.75 458 PRO A N 1
ATOM 3603 C CA . PRO A 1 458 ? 6.907 -7.682 3.924 1.00 96.75 458 PRO A CA 1
ATOM 3604 C C . PRO A 1 458 ? 5.545 -7.399 3.272 1.00 96.75 458 PRO A C 1
ATOM 3606 O O . PRO A 1 458 ? 4.553 -8.006 3.668 1.00 96.75 458 PRO A O 1
ATOM 3609 N N . LEU A 1 459 ? 5.462 -6.512 2.270 1.00 98.00 459 LEU A N 1
ATOM 3610 C CA . LEU A 1 459 ? 4.187 -6.101 1.661 1.00 98.00 459 LEU A CA 1
ATOM 3611 C C . LEU A 1 459 ? 3.850 -6.850 0.359 1.00 98.00 459 LEU A C 1
ATOM 3613 O O . LEU A 1 459 ? 2.791 -6.599 -0.223 1.00 98.00 459 LEU A O 1
ATOM 3617 N N . LYS A 1 460 ? 4.674 -7.816 -0.077 1.00 96.62 460 LYS A N 1
ATOM 3618 C CA . LYS A 1 460 ? 4.416 -8.610 -1.296 1.00 96.62 460 LYS A CA 1
ATOM 3619 C C . LYS A 1 460 ? 3.019 -9.237 -1.297 1.00 96.62 460 LYS A C 1
ATOM 3621 O O . LYS A 1 460 ? 2.277 -9.072 -2.260 1.00 96.62 460 LYS A O 1
ATOM 3626 N N . CYS A 1 461 ? 2.646 -9.928 -0.218 1.00 95.50 461 CYS A N 1
ATOM 3627 C CA . CYS A 1 461 ? 1.366 -10.639 -0.136 1.00 95.50 461 CYS A CA 1
ATOM 3628 C C . CYS A 1 461 ? 0.160 -9.693 -0.256 1.00 95.50 461 CYS A C 1
ATOM 3630 O O . CYS A 1 461 ? -0.875 -10.065 -0.810 1.00 95.50 461 CYS A O 1
ATOM 3632 N N . PHE A 1 462 ? 0.291 -8.460 0.245 1.00 97.31 462 PHE A N 1
ATOM 3633 C CA . PHE A 1 462 ? -0.743 -7.442 0.100 1.00 97.31 462 PHE A CA 1
ATOM 3634 C C . PHE A 1 462 ? -0.849 -6.957 -1.352 1.00 97.31 462 PHE A C 1
ATOM 3636 O O . PHE A 1 462 ? -1.954 -6.898 -1.893 1.00 97.31 462 PHE A O 1
ATOM 3643 N N . LEU A 1 463 ? 0.280 -6.701 -2.024 1.00 97.62 463 LEU A N 1
ATOM 3644 C CA . LEU A 1 463 ? 0.276 -6.361 -3.450 1.00 97.62 463 LEU A CA 1
ATOM 3645 C C . LEU A 1 463 ? -0.312 -7.498 -4.307 1.00 97.62 463 LEU A C 1
ATOM 3647 O O . LEU A 1 463 ? -1.100 -7.233 -5.212 1.00 97.62 463 LEU A O 1
ATOM 3651 N N . GLU A 1 464 ? -0.011 -8.762 -3.996 1.00 96.81 464 GLU A N 1
ATOM 3652 C CA . GLU A 1 464 ? -0.611 -9.923 -4.670 1.00 96.81 464 GLU A CA 1
ATOM 3653 C C . GLU A 1 464 ? -2.134 -9.984 -4.494 1.00 96.81 464 GLU A C 1
ATOM 3655 O O . GLU A 1 464 ? -2.863 -10.326 -5.431 1.00 96.81 464 GLU A O 1
ATOM 3660 N N . ALA A 1 465 ? -2.637 -9.607 -3.315 1.00 95.94 465 ALA A N 1
ATOM 3661 C CA . ALA A 1 465 ? -4.068 -9.496 -3.063 1.00 95.94 465 ALA A CA 1
ATOM 3662 C C . ALA A 1 465 ? -4.719 -8.384 -3.907 1.00 95.94 465 ALA A C 1
ATOM 3664 O O . ALA A 1 465 ? -5.765 -8.623 -4.517 1.00 95.94 465 ALA A O 1
ATOM 3665 N N . LEU A 1 466 ? -4.080 -7.212 -4.019 1.00 97.19 466 LEU A N 1
ATOM 3666 C CA . LEU A 1 466 ? -4.535 -6.133 -4.907 1.00 97.19 466 LEU A CA 1
ATOM 3667 C C . LEU A 1 466 ? -4.538 -6.580 -6.375 1.00 97.19 466 LEU A C 1
ATOM 3669 O O . LEU A 1 466 ? -5.551 -6.427 -7.057 1.00 97.19 466 LEU A O 1
ATOM 3673 N N . GLY A 1 467 ? -3.455 -7.209 -6.837 1.00 96.06 467 GLY A N 1
ATOM 3674 C CA . GLY A 1 467 ? -3.335 -7.721 -8.203 1.00 96.06 467 GLY A CA 1
ATOM 3675 C C . GLY A 1 467 ? -4.391 -8.778 -8.540 1.00 96.06 467 GLY A C 1
ATOM 3676 O O . GLY A 1 467 ? -4.938 -8.789 -9.645 1.00 96.06 467 GLY A O 1
ATOM 3677 N N . ARG A 1 468 ? -4.755 -9.637 -7.577 1.00 95.00 468 ARG A N 1
ATOM 3678 C CA . ARG A 1 468 ? -5.859 -10.599 -7.734 1.00 95.00 468 ARG A CA 1
ATOM 3679 C C . ARG A 1 468 ? -7.197 -9.897 -7.976 1.00 95.00 468 ARG A C 1
ATOM 3681 O O . ARG A 1 468 ? -7.948 -10.329 -8.849 1.00 95.00 468 ARG A O 1
ATOM 3688 N N . LEU A 1 469 ? -7.489 -8.815 -7.252 1.00 95.44 469 LEU A N 1
ATOM 3689 C CA . LEU A 1 469 ? -8.704 -8.026 -7.476 1.00 95.44 469 LEU A CA 1
ATOM 3690 C C . LEU A 1 469 ? -8.655 -7.239 -8.792 1.00 95.44 469 LEU A C 1
ATOM 3692 O O . LEU A 1 469 ? -9.646 -7.227 -9.518 1.00 95.44 469 LEU A O 1
ATOM 3696 N N . GLN A 1 470 ? -7.510 -6.644 -9.146 1.00 95.88 470 GLN A N 1
ATOM 3697 C CA . GLN A 1 470 ? -7.320 -5.958 -10.431 1.00 95.88 470 GLN A CA 1
ATOM 3698 C C . GLN A 1 470 ? -7.652 -6.876 -11.612 1.00 95.88 470 GLN A C 1
ATOM 3700 O O . GLN A 1 470 ? -8.438 -6.510 -12.487 1.00 95.88 470 GLN A O 1
ATOM 3705 N N . LYS A 1 471 ? -7.167 -8.125 -11.585 1.00 94.25 471 LYS A N 1
ATOM 3706 C CA . LYS A 1 471 ? -7.478 -9.128 -12.616 1.00 94.25 471 LYS A CA 1
ATOM 3707 C C . LYS A 1 471 ? -8.980 -9.369 -12.784 1.00 94.25 471 LYS A C 1
ATOM 3709 O O . LYS A 1 471 ? -9.433 -9.551 -13.912 1.00 94.25 471 LYS A O 1
ATOM 3714 N N . LYS A 1 472 ? -9.785 -9.304 -11.714 1.00 94.81 472 LYS A N 1
ATOM 3715 C CA . LYS A 1 472 ? -11.253 -9.419 -11.828 1.00 94.81 472 LYS A CA 1
ATOM 3716 C C . LYS A 1 472 ? -11.873 -8.289 -12.646 1.00 94.81 472 LYS A C 1
ATOM 3718 O O . LYS A 1 472 ? -12.832 -8.538 -13.378 1.00 94.81 472 LYS A O 1
ATOM 3723 N N . PHE A 1 473 ? -11.343 -7.073 -12.539 1.00 95.19 473 PHE A N 1
ATOM 3724 C CA . PHE A 1 473 ? -11.767 -5.944 -13.368 1.00 95.19 473 PHE A CA 1
ATOM 3725 C C . PHE A 1 473 ? -11.269 -6.087 -14.807 1.00 95.19 473 PHE A C 1
ATOM 3727 O O . PHE A 1 473 ? -12.011 -5.803 -15.748 1.00 95.19 473 PHE A O 1
ATOM 3734 N N . TYR A 1 474 ? -10.052 -6.600 -15.001 1.00 93.06 474 TYR A N 1
ATOM 3735 C CA . TYR A 1 474 ? -9.483 -6.818 -16.335 1.00 93.06 474 TYR A CA 1
ATOM 3736 C C . TYR A 1 474 ? -10.318 -7.819 -17.140 1.00 93.06 474 TYR A C 1
ATOM 3738 O O . TYR A 1 474 ? -10.651 -7.543 -18.288 1.00 93.06 474 TYR A O 1
ATOM 3746 N N . LEU A 1 475 ? -10.778 -8.903 -16.505 1.00 92.81 475 LEU A N 1
ATOM 3747 C CA . LEU A 1 475 ? -11.687 -9.891 -17.107 1.00 92.81 475 LEU A CA 1
ATOM 3748 C C . LEU A 1 475 ? -13.054 -9.315 -17.526 1.00 92.81 475 LEU A C 1
ATOM 3750 O O . LEU A 1 475 ? -13.792 -9.960 -18.267 1.00 92.81 475 LEU A O 1
ATOM 3754 N N . LYS A 1 476 ? -13.409 -8.110 -17.065 1.00 94.44 476 LYS A N 1
ATOM 3755 C CA . LYS A 1 476 ? -14.609 -7.366 -17.487 1.00 94.44 476 LYS A CA 1
ATOM 3756 C C . LYS A 1 476 ? -14.293 -6.250 -18.486 1.00 94.44 476 LYS A C 1
ATOM 3758 O O . LYS A 1 476 ? -15.129 -5.381 -18.707 1.00 94.44 476 LYS A O 1
ATOM 3763 N N . GLY A 1 477 ? -13.092 -6.243 -19.069 1.00 90.88 477 GLY A N 1
ATOM 3764 C CA . GLY A 1 477 ? -12.648 -5.213 -20.009 1.00 90.88 477 GLY A CA 1
ATOM 3765 C C . GLY A 1 477 ? -12.351 -3.860 -19.353 1.00 90.88 477 GLY A C 1
ATOM 3766 O O . GLY A 1 477 ? -12.174 -2.865 -20.049 1.00 90.88 477 GLY A O 1
ATOM 3767 N N . MET A 1 478 ? -12.268 -3.790 -18.019 1.00 91.69 478 MET A N 1
ATOM 3768 C CA . MET A 1 478 ? -12.078 -2.538 -17.274 1.00 91.69 478 MET A CA 1
ATOM 3769 C C . MET A 1 478 ? -10.606 -2.252 -16.956 1.00 91.69 478 MET A C 1
ATOM 3771 O O . MET A 1 478 ? -10.301 -1.637 -15.941 1.00 91.69 478 MET A O 1
ATOM 3775 N N . ARG A 1 479 ? -9.671 -2.689 -17.807 1.00 88.12 479 ARG A N 1
ATOM 3776 C CA . ARG A 1 479 ? -8.228 -2.551 -17.548 1.00 88.12 479 ARG A CA 1
ATOM 3777 C C . ARG A 1 479 ? -7.789 -1.096 -17.374 1.00 88.12 479 ARG A C 1
ATOM 3779 O O . ARG A 1 479 ? -7.147 -0.764 -16.388 1.00 88.12 479 ARG A O 1
ATOM 3786 N N . MET A 1 480 ? -8.198 -0.212 -18.285 1.00 85.88 480 MET A N 1
ATOM 3787 C CA . MET A 1 480 ? -7.822 1.209 -18.225 1.00 85.88 480 MET A CA 1
ATOM 3788 C C . MET A 1 480 ? -8.534 1.977 -17.103 1.00 85.88 480 MET A C 1
ATOM 3790 O O . MET A 1 480 ? -7.949 2.888 -16.519 1.00 85.88 480 MET A O 1
ATOM 3794 N N . ASN A 1 481 ? -9.763 1.565 -16.778 1.00 90.31 481 ASN A N 1
ATOM 3795 C CA . ASN A 1 481 ? -10.640 2.202 -15.791 1.00 90.31 481 ASN A CA 1
ATOM 3796 C C . ASN A 1 481 ? -10.737 1.374 -14.501 1.00 90.31 481 ASN A C 1
ATOM 3798 O O . ASN A 1 481 ? -11.773 1.372 -13.836 1.00 90.31 481 ASN A O 1
ATOM 3802 N N . CYS A 1 482 ? -9.686 0.618 -14.176 1.00 94.75 482 CYS A N 1
ATOM 3803 C CA . CYS A 1 482 ? -9.674 -0.227 -12.994 1.00 94.75 482 CYS A CA 1
ATOM 3804 C C . CYS A 1 482 ? -9.820 0.650 -11.732 1.00 94.75 482 CYS A C 1
ATOM 3806 O O . CYS A 1 482 ? -9.050 1.608 -11.570 1.00 94.75 482 CYS A O 1
ATOM 3808 N N . PRO A 1 483 ? -10.761 0.334 -10.818 1.00 96.12 483 PRO A N 1
ATOM 3809 C CA . PRO A 1 483 ? -10.919 1.058 -9.553 1.00 96.12 483 PRO A CA 1
ATOM 3810 C C . PRO A 1 483 ? -9.745 0.882 -8.583 1.00 96.12 483 PRO A C 1
ATOM 3812 O O . PRO A 1 483 ? -9.715 1.529 -7.544 1.00 96.12 483 PRO A O 1
ATOM 3815 N N . ILE A 1 484 ? -8.784 0.009 -8.892 1.00 97.19 484 ILE A N 1
ATOM 3816 C CA . ILE A 1 484 ? -7.550 -0.183 -8.129 1.00 97.19 484 ILE A CA 1
ATOM 3817 C C . ILE A 1 484 ? -6.377 0.168 -9.041 1.00 97.19 484 ILE A C 1
ATOM 3819 O O . ILE A 1 484 ? -6.218 -0.456 -10.093 1.00 97.19 484 ILE A O 1
ATOM 3823 N N . ARG A 1 485 ? -5.537 1.109 -8.607 1.00 96.75 485 ARG A N 1
ATOM 3824 C CA . ARG A 1 485 ? -4.241 1.415 -9.215 1.00 96.75 485 ARG A CA 1
ATOM 3825 C C . ARG A 1 485 ? -3.095 1.270 -8.232 1.00 96.75 485 ARG A C 1
ATOM 3827 O O . ARG A 1 485 ? -3.162 1.735 -7.092 1.00 96.75 485 ARG A O 1
ATOM 3834 N N . THR A 1 486 ? -2.024 0.660 -8.716 1.00 97.38 486 THR A N 1
ATOM 3835 C CA . THR A 1 486 ? -0.797 0.401 -7.969 1.00 97.38 486 THR A CA 1
ATOM 3836 C C . THR A 1 486 ? 0.384 1.116 -8.614 1.00 97.38 486 THR A C 1
ATOM 3838 O O . THR A 1 486 ? 0.512 1.152 -9.838 1.00 97.38 486 THR A O 1
ATOM 3841 N N . TYR A 1 487 ? 1.246 1.692 -7.778 1.00 97.75 487 TYR A N 1
ATOM 3842 C CA . TYR A 1 487 ? 2.399 2.477 -8.211 1.00 97.75 487 TYR A CA 1
ATOM 3843 C C . TYR A 1 487 ? 3.671 1.925 -7.571 1.00 97.75 487 TYR A C 1
ATOM 3845 O O . TYR A 1 487 ? 3.730 1.792 -6.349 1.00 97.75 487 TYR A O 1
ATOM 3853 N N . LEU A 1 488 ? 4.698 1.658 -8.376 1.00 97.62 488 LEU A N 1
ATOM 3854 C CA . LEU A 1 488 ? 6.061 1.442 -7.889 1.00 97.62 488 LEU A CA 1
ATOM 3855 C C . LEU A 1 488 ? 6.795 2.786 -7.936 1.00 97.62 488 LEU A C 1
ATOM 3857 O O . LEU A 1 488 ? 7.033 3.305 -9.021 1.00 97.62 488 LEU A O 1
ATOM 3861 N N . VAL A 1 489 ? 7.163 3.349 -6.787 1.00 96.94 489 VAL A N 1
ATOM 3862 C CA . VAL A 1 489 ? 7.887 4.626 -6.667 1.00 96.94 489 VAL A CA 1
ATOM 3863 C C . VAL A 1 489 ? 9.235 4.363 -6.006 1.00 96.94 489 VAL A C 1
ATOM 3865 O O . VAL A 1 489 ? 9.358 4.376 -4.782 1.00 96.94 489 VAL A O 1
ATOM 3868 N N . THR A 1 490 ? 10.258 4.114 -6.824 1.00 93.88 490 THR A N 1
ATOM 3869 C CA . THR A 1 490 ? 11.543 3.585 -6.353 1.00 93.88 490 THR A CA 1
ATOM 3870 C C . THR A 1 490 ? 12.715 4.507 -6.658 1.00 93.88 490 THR A C 1
ATOM 3872 O O . THR A 1 490 ? 12.782 5.144 -7.710 1.00 93.88 490 THR A O 1
ATOM 3875 N N . ALA A 1 491 ? 13.691 4.535 -5.746 1.00 89.31 491 ALA A N 1
ATOM 3876 C CA . ALA A 1 491 ? 14.965 5.217 -5.956 1.00 89.31 491 ALA A CA 1
ATOM 3877 C C . ALA A 1 491 ? 15.871 4.511 -6.985 1.00 89.31 491 ALA A C 1
ATOM 3879 O O . ALA A 1 491 ? 16.866 5.099 -7.417 1.00 89.31 491 ALA A O 1
ATOM 3880 N N . ARG A 1 492 ? 15.534 3.282 -7.412 1.00 87.94 492 ARG A N 1
ATOM 3881 C CA . ARG A 1 492 ? 16.260 2.557 -8.464 1.00 87.94 492 ARG A CA 1
ATOM 3882 C C . ARG A 1 492 ? 16.314 3.363 -9.765 1.00 87.94 492 ARG A C 1
ATOM 3884 O O . ARG A 1 492 ? 15.409 4.130 -10.094 1.00 87.94 492 ARG A O 1
ATOM 3891 N N . SER A 1 493 ? 17.387 3.160 -10.525 1.00 84.88 493 SER A N 1
ATOM 3892 C CA . SER A 1 493 ? 17.533 3.718 -11.869 1.00 84.88 493 SER A CA 1
ATOM 3893 C C . SER A 1 493 ? 16.902 2.776 -12.887 1.00 84.88 493 SER A C 1
ATOM 3895 O O . SER A 1 493 ? 17.181 1.576 -12.865 1.00 84.88 493 SER A O 1
ATOM 3897 N N . ALA A 1 494 ? 16.110 3.318 -13.816 1.00 79.50 494 ALA A N 1
ATOM 3898 C CA . ALA A 1 494 ? 15.475 2.530 -14.872 1.00 79.50 494 ALA A CA 1
ATOM 3899 C C . ALA A 1 494 ? 16.507 1.746 -15.700 1.00 79.50 494 ALA A C 1
ATOM 3901 O O . ALA A 1 494 ? 16.311 0.568 -15.979 1.00 79.50 494 ALA A O 1
ATOM 3902 N N . ALA A 1 495 ? 17.626 2.391 -16.043 1.00 73.56 495 ALA A N 1
ATOM 3903 C CA . ALA A 1 495 ? 18.600 1.859 -16.991 1.00 73.56 495 ALA A CA 1
ATOM 3904 C C . ALA A 1 495 ? 19.576 0.832 -16.394 1.00 73.56 495 ALA A C 1
ATOM 3906 O O . ALA A 1 495 ? 20.159 0.056 -17.144 1.00 73.56 495 ALA A O 1
ATOM 3907 N N . SER A 1 496 ? 19.811 0.846 -15.077 1.00 76.31 496 SER A N 1
ATOM 3908 C CA . SER A 1 496 ? 20.851 0.006 -14.458 1.00 76.31 496 SER A CA 1
ATOM 3909 C C . SER A 1 496 ? 20.354 -0.980 -13.408 1.00 76.31 496 SER A C 1
ATOM 3911 O O . SER A 1 496 ? 21.026 -1.980 -13.186 1.00 76.31 496 SER A O 1
ATOM 3913 N N . SER A 1 497 ? 19.214 -0.730 -12.761 1.00 81.75 497 SER A N 1
ATOM 3914 C CA . SER A 1 497 ? 18.690 -1.613 -11.706 1.00 81.75 497 SER A CA 1
ATOM 3915 C C . SER A 1 497 ? 17.171 -1.811 -11.743 1.00 81.75 497 SER A C 1
ATOM 3917 O O . SER A 1 497 ? 16.611 -2.505 -10.893 1.00 81.75 497 SER A O 1
ATOM 3919 N N . GLY A 1 498 ? 16.480 -1.217 -12.721 1.00 87.25 498 GLY A N 1
ATOM 3920 C CA . GLY A 1 498 ? 15.025 -1.287 -12.833 1.00 87.25 498 GLY A CA 1
ATOM 3921 C C . GLY A 1 498 ? 14.501 -2.575 -13.466 1.00 87.25 498 GLY A C 1
ATOM 3922 O O . GLY A 1 498 ? 13.447 -3.067 -13.063 1.00 87.25 498 GLY A O 1
ATOM 3923 N N . ALA A 1 499 ? 15.250 -3.164 -14.404 1.00 89.88 499 ALA A N 1
ATOM 3924 C CA . ALA A 1 499 ? 14.824 -4.357 -15.140 1.00 89.88 499 ALA A CA 1
ATOM 3925 C C . ALA A 1 499 ? 14.528 -5.548 -14.212 1.00 89.88 499 ALA A C 1
ATOM 3927 O O . ALA A 1 499 ? 13.449 -6.136 -14.302 1.00 89.88 499 ALA A O 1
ATOM 3928 N N . ARG A 1 500 ? 15.425 -5.852 -13.260 1.00 92.81 500 ARG A N 1
ATOM 3929 C CA . ARG A 1 500 ? 15.237 -6.935 -12.276 1.00 92.81 500 ARG A CA 1
ATOM 3930 C C . ARG A 1 500 ? 13.972 -6.741 -11.436 1.00 92.81 500 ARG A C 1
ATOM 3932 O O . ARG A 1 500 ? 13.238 -7.701 -11.205 1.00 92.81 500 ARG A O 1
ATOM 3939 N N . ALA A 1 501 ? 13.679 -5.508 -11.019 1.00 93.19 501 ALA A N 1
ATOM 3940 C CA . ALA A 1 501 ? 12.477 -5.188 -10.247 1.00 93.19 501 ALA A CA 1
ATOM 3941 C C . ALA A 1 501 ? 11.193 -5.454 -11.055 1.00 93.19 501 ALA A C 1
ATOM 3943 O O . ALA A 1 501 ? 10.291 -6.143 -10.575 1.00 93.19 501 ALA A O 1
ATOM 3944 N N . LEU A 1 502 ? 11.134 -4.991 -12.310 1.00 93.06 502 LEU A N 1
ATOM 3945 C CA . LEU A 1 502 ? 9.989 -5.237 -13.198 1.00 93.06 502 LEU A CA 1
ATOM 3946 C C . LEU A 1 502 ? 9.822 -6.728 -13.522 1.00 93.06 502 LEU A C 1
ATOM 3948 O O . LEU A 1 502 ? 8.713 -7.258 -13.438 1.00 93.06 502 LEU A O 1
ATOM 3952 N N . LYS A 1 503 ? 10.920 -7.431 -13.831 1.00 93.44 503 LYS A N 1
ATOM 3953 C CA . LYS A 1 503 ? 10.918 -8.883 -14.076 1.00 93.44 503 LYS A CA 1
ATOM 3954 C C . LYS A 1 503 ? 10.463 -9.667 -12.844 1.00 93.44 503 LYS A C 1
ATOM 3956 O O . LYS A 1 503 ? 9.726 -10.641 -12.985 1.00 93.44 503 LYS A O 1
ATOM 3961 N N . THR A 1 504 ? 10.831 -9.216 -11.644 1.00 95.62 504 THR A N 1
ATOM 3962 C CA . THR A 1 504 ? 10.373 -9.813 -10.381 1.00 95.62 504 THR A CA 1
ATOM 3963 C C . THR A 1 504 ? 8.858 -9.680 -10.227 1.00 95.62 504 THR A C 1
ATOM 3965 O O . THR A 1 504 ? 8.185 -10.695 -10.050 1.00 95.62 504 THR A O 1
ATOM 3968 N N . LEU A 1 505 ? 8.303 -8.472 -10.374 1.00 95.69 505 LEU A N 1
ATOM 3969 C CA . LEU A 1 505 ? 6.851 -8.246 -10.298 1.00 95.69 505 LEU A CA 1
ATOM 3970 C C . LEU A 1 505 ? 6.096 -9.089 -11.334 1.00 95.69 505 LEU A C 1
ATOM 3972 O O . LEU A 1 505 ? 5.129 -9.776 -10.997 1.00 95.69 505 LEU A O 1
ATOM 3976 N N . ARG A 1 506 ? 6.610 -9.139 -12.567 1.00 93.56 506 ARG A N 1
ATOM 3977 C CA . ARG A 1 506 ? 6.069 -9.984 -13.637 1.00 93.56 506 ARG A CA 1
ATOM 3978 C C . ARG A 1 506 ? 6.099 -11.470 -13.274 1.00 93.56 506 ARG A C 1
ATOM 3980 O O . ARG A 1 506 ? 5.121 -12.167 -13.525 1.00 93.56 506 ARG A O 1
ATOM 3987 N N . SER A 1 507 ? 7.175 -11.959 -12.651 1.00 94.88 507 SER A N 1
ATOM 3988 C CA . SER A 1 507 ? 7.285 -13.360 -12.209 1.00 94.88 507 SER A CA 1
ATOM 3989 C C . SER A 1 507 ? 6.275 -13.728 -11.116 1.00 94.88 507 SER A C 1
ATOM 3991 O O . SER A 1 507 ? 5.847 -14.876 -11.033 1.00 94.88 507 SER A O 1
ATOM 3993 N N . TRP A 1 508 ? 5.836 -12.749 -10.322 1.00 95.00 508 TRP A N 1
ATOM 3994 C CA . TRP A 1 508 ? 4.746 -12.899 -9.352 1.00 95.00 508 TRP A CA 1
ATOM 3995 C C . TRP A 1 508 ? 3.357 -12.768 -10.000 1.00 95.00 508 TRP A C 1
ATOM 3997 O O . TRP A 1 508 ? 2.332 -12.831 -9.323 1.00 95.00 508 TRP A O 1
ATOM 4007 N N . GLY A 1 509 ? 3.301 -12.583 -11.323 1.00 92.44 509 GLY A N 1
ATOM 4008 C CA . GLY A 1 509 ? 2.070 -12.351 -12.067 1.00 92.44 509 GLY A CA 1
ATOM 4009 C C . GLY A 1 509 ? 1.416 -11.013 -11.727 1.00 92.44 509 GLY A C 1
ATOM 4010 O O . GLY A 1 509 ? 0.188 -10.915 -11.812 1.00 92.44 509 GLY A O 1
ATOM 4011 N N . LEU A 1 510 ? 2.207 -10.024 -11.300 1.00 93.06 510 LEU A N 1
ATOM 4012 C CA . LEU A 1 510 ? 1.753 -8.683 -10.957 1.00 93.06 510 LEU A CA 1
ATOM 4013 C C . LEU A 1 510 ? 2.064 -7.706 -12.084 1.00 93.06 510 LEU A C 1
ATOM 4015 O O . LEU A 1 510 ? 3.169 -7.665 -12.622 1.00 93.06 510 LEU A O 1
ATOM 4019 N N . GLU A 1 511 ? 1.063 -6.901 -12.408 1.00 84.56 511 GLU A N 1
ATOM 4020 C CA . GLU A 1 511 ? 1.115 -5.888 -13.452 1.00 84.56 511 GLU A CA 1
ATOM 4021 C C . GLU A 1 511 ? 0.909 -4.534 -12.779 1.00 84.56 511 GLU A C 1
ATOM 4023 O O . GLU A 1 511 ? -0.224 -4.095 -12.594 1.00 84.56 511 GLU A O 1
ATOM 4028 N N . THR A 1 512 ? 2.000 -3.905 -12.340 1.00 85.44 512 THR A N 1
ATOM 4029 C CA . THR A 1 512 ? 1.936 -2.559 -11.761 1.00 85.44 512 THR A CA 1
ATOM 4030 C C . THR A 1 512 ? 1.499 -1.565 -12.829 1.00 85.44 512 THR A C 1
ATOM 4032 O O . THR A 1 512 ? 2.046 -1.565 -13.932 1.00 85.44 512 THR A O 1
ATOM 4035 N N . ASP A 1 513 ? 0.526 -0.714 -12.503 1.00 90.38 513 ASP A N 1
ATOM 4036 C CA . ASP A 1 513 ? -0.050 0.226 -13.466 1.00 90.38 513 ASP A CA 1
ATOM 4037 C C . ASP A 1 513 ? 0.959 1.293 -13.891 1.00 90.38 513 ASP A C 1
ATOM 4039 O O . ASP A 1 513 ? 1.023 1.667 -15.062 1.00 90.38 513 ASP A O 1
ATOM 4043 N N . GLU A 1 514 ? 1.744 1.789 -12.932 1.00 93.31 514 GLU A N 1
ATOM 4044 C CA . GLU A 1 514 ? 2.743 2.831 -13.151 1.00 93.31 514 GLU A CA 1
ATOM 4045 C C . GLU A 1 514 ? 4.012 2.545 -12.335 1.00 93.31 514 GLU A C 1
ATOM 4047 O O . GLU A 1 514 ? 3.962 2.318 -11.125 1.00 93.31 514 GLU A O 1
ATOM 4052 N N . ALA A 1 515 ? 5.172 2.571 -12.994 1.00 94.19 515 ALA A N 1
ATOM 4053 C CA . ALA A 1 515 ? 6.475 2.393 -12.360 1.00 94.19 515 ALA A CA 1
ATOM 4054 C C . ALA A 1 515 ? 7.344 3.634 -12.590 1.00 94.19 515 ALA A C 1
ATOM 4056 O O . ALA A 1 515 ? 7.645 4.002 -13.725 1.00 94.19 515 ALA A O 1
ATOM 4057 N N . LEU A 1 516 ? 7.741 4.279 -11.498 1.00 94.56 516 LEU A N 1
ATOM 4058 C CA . LEU A 1 516 ? 8.478 5.531 -11.467 1.00 94.56 516 LEU A CA 1
ATOM 4059 C C . LEU A 1 516 ? 9.865 5.262 -10.875 1.00 94.56 516 LEU A C 1
ATOM 4061 O O . LEU A 1 516 ? 10.024 5.059 -9.670 1.00 94.56 516 LEU A O 1
ATOM 4065 N N . PHE A 1 517 ? 10.863 5.242 -11.757 1.00 92.25 517 PHE A N 1
ATOM 4066 C CA . PHE A 1 517 ? 12.272 5.050 -11.423 1.00 92.25 517 PHE A CA 1
ATOM 4067 C C . PHE A 1 517 ? 12.954 6.402 -11.281 1.00 92.25 517 PHE A C 1
ATOM 4069 O O . PHE A 1 517 ? 13.122 7.130 -12.260 1.00 92.25 517 PHE A O 1
ATOM 4076 N N . LEU A 1 518 ? 13.337 6.739 -10.057 1.00 89.56 518 LEU A N 1
ATOM 4077 C CA . LEU A 1 518 ? 13.782 8.083 -9.709 1.00 89.56 518 LEU A CA 1
ATOM 4078 C C . LEU A 1 518 ? 15.292 8.267 -9.764 1.00 89.56 518 LEU A C 1
ATOM 4080 O O . LEU A 1 518 ? 15.748 9.406 -9.720 1.00 89.56 518 LEU A O 1
ATOM 4084 N N . ALA A 1 519 ? 16.072 7.184 -9.829 1.00 86.06 519 ALA A N 1
ATOM 4085 C CA . ALA A 1 519 ? 17.536 7.250 -9.794 1.00 86.06 519 ALA A CA 1
ATOM 4086 C C . ALA A 1 519 ? 18.071 8.159 -8.657 1.00 86.06 519 ALA A C 1
ATOM 4088 O O . ALA A 1 519 ? 19.013 8.926 -8.846 1.00 86.06 519 ALA A O 1
ATOM 40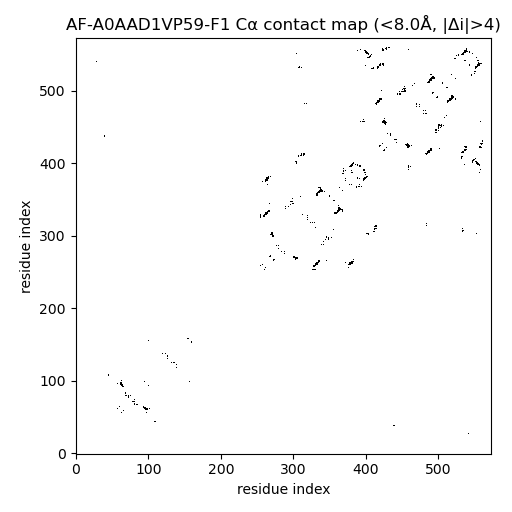89 N N . GLY A 1 520 ? 17.434 8.100 -7.481 1.00 82.81 520 GLY A N 1
ATOM 4090 C CA . GLY A 1 520 ? 17.763 8.918 -6.305 1.00 82.81 520 GLY A CA 1
ATOM 4091 C C . GLY A 1 520 ? 17.108 10.307 -6.231 1.00 82.81 520 GLY A C 1
ATOM 4092 O O . GLY A 1 520 ? 17.308 11.010 -5.240 1.00 82.81 520 GLY A O 1
ATOM 4093 N N . ALA A 1 521 ? 16.319 10.724 -7.225 1.00 84.69 521 ALA A N 1
ATOM 4094 C CA . ALA A 1 521 ? 15.516 11.946 -7.143 1.00 84.69 521 ALA A CA 1
ATOM 4095 C C . ALA A 1 521 ? 14.426 11.842 -6.047 1.00 84.69 521 ALA A C 1
ATOM 4097 O O . ALA A 1 521 ? 13.976 10.740 -5.718 1.00 84.69 521 ALA A O 1
ATOM 4098 N N . PRO A 1 522 ? 13.989 12.971 -5.454 1.00 86.75 522 PRO A N 1
ATOM 4099 C CA . PRO A 1 522 ? 12.994 12.954 -4.386 1.00 86.75 522 PRO A CA 1
ATOM 4100 C C . PRO A 1 522 ? 11.641 12.413 -4.870 1.00 86.75 522 PRO A C 1
ATOM 4102 O O . PRO A 1 522 ? 11.160 12.780 -5.941 1.00 86.75 522 PRO A O 1
ATOM 4105 N N . LYS A 1 523 ? 10.998 11.583 -4.037 1.00 93.50 523 LYS A N 1
ATOM 4106 C CA . LYS A 1 523 ? 9.692 10.962 -4.332 1.00 93.50 523 LYS A CA 1
ATOM 4107 C C . LYS A 1 523 ? 8.522 11.952 -4.227 1.00 93.50 523 LYS A C 1
ATOM 4109 O O . LYS A 1 523 ? 7.559 11.850 -4.983 1.00 93.50 523 LYS A O 1
ATOM 4114 N N . GLY A 1 524 ? 8.631 12.929 -3.323 1.00 91.06 524 GLY A N 1
ATOM 4115 C CA . GLY A 1 524 ? 7.569 13.877 -2.959 1.00 91.06 524 GLY A CA 1
ATOM 4116 C C . GLY A 1 524 ? 6.834 14.534 -4.140 1.00 91.06 524 GLY A C 1
ATOM 4117 O O . GLY A 1 524 ? 5.615 14.394 -4.213 1.00 91.06 524 GLY A O 1
ATOM 4118 N N . PRO A 1 525 ? 7.526 15.173 -5.106 1.00 89.12 525 PRO A N 1
ATOM 4119 C CA . PRO A 1 525 ? 6.867 15.829 -6.242 1.00 89.12 525 PRO A CA 1
ATOM 4120 C C . PRO A 1 525 ? 6.013 14.892 -7.111 1.00 89.12 525 PRO A C 1
ATOM 4122 O O . PRO A 1 525 ? 4.980 15.293 -7.643 1.00 89.12 525 PRO A O 1
ATOM 4125 N N . LEU A 1 526 ? 6.414 13.625 -7.254 1.00 92.00 526 LEU A N 1
ATOM 4126 C CA . LEU A 1 526 ? 5.617 12.645 -7.997 1.00 92.00 526 LEU A CA 1
ATOM 4127 C C . LEU A 1 526 ? 4.432 12.146 -7.175 1.00 92.00 526 LEU A C 1
ATOM 4129 O O . LEU A 1 526 ? 3.347 11.965 -7.723 1.00 92.00 526 LEU A O 1
ATOM 4133 N N . LEU A 1 527 ? 4.607 11.975 -5.865 1.00 94.56 527 LEU A N 1
ATOM 4134 C CA . LEU A 1 527 ? 3.519 11.596 -4.964 1.00 94.56 527 LEU A CA 1
ATOM 4135 C C . LEU A 1 527 ? 2.429 12.676 -4.905 1.00 94.56 527 LEU A C 1
ATOM 4137 O O . LEU A 1 527 ? 1.248 12.336 -4.962 1.00 94.56 527 LEU A O 1
ATOM 4141 N N . GLU A 1 528 ? 2.805 13.958 -4.932 1.00 91.88 528 GLU A N 1
ATOM 4142 C CA . GLU A 1 528 ? 1.866 15.085 -5.047 1.00 91.88 528 GLU A CA 1
ATOM 4143 C C . GLU A 1 528 ? 1.012 14.999 -6.324 1.00 91.88 528 GLU A C 1
ATOM 4145 O O . GLU A 1 528 ? -0.180 15.326 -6.318 1.00 91.88 528 GLU A O 1
ATOM 4150 N N . LYS A 1 529 ? 1.599 14.518 -7.428 1.00 91.81 529 LYS A N 1
ATOM 4151 C CA . LYS A 1 529 ? 0.887 14.315 -8.695 1.00 91.81 529 LYS A CA 1
ATOM 4152 C C . LYS A 1 529 ? -0.002 13.071 -8.673 1.00 91.81 529 LYS A C 1
ATOM 4154 O O . LYS A 1 529 ? -1.123 13.122 -9.182 1.00 91.81 529 LYS A O 1
ATOM 4159 N N . ILE A 1 530 ? 0.495 11.966 -8.117 1.00 93.81 530 ILE A N 1
ATOM 4160 C CA . ILE A 1 530 ? -0.220 10.684 -8.038 1.00 93.81 530 ILE A CA 1
ATOM 4161 C C . ILE A 1 530 ? -1.429 10.797 -7.100 1.00 93.81 530 ILE A C 1
ATOM 4163 O O . ILE A 1 530 ? -2.489 10.244 -7.412 1.00 93.81 530 ILE A O 1
ATOM 4167 N N . ARG A 1 531 ? -1.273 11.526 -5.984 1.00 94.44 531 ARG A N 1
ATOM 4168 C CA . ARG A 1 531 ? -2.227 11.627 -4.865 1.00 94.44 531 ARG A CA 1
ATOM 4169 C C . ARG A 1 531 ? -2.708 10.250 -4.401 1.00 94.44 531 ARG A C 1
ATOM 4171 O O . ARG A 1 531 ? -3.899 9.942 -4.522 1.00 94.44 531 ARG A O 1
ATOM 4178 N N . PRO A 1 532 ? -1.793 9.374 -3.951 1.00 96.25 532 PRO A N 1
ATOM 4179 C CA . PRO A 1 532 ? -2.183 8.055 -3.492 1.00 96.25 532 PRO A CA 1
ATOM 4180 C C . PRO A 1 532 ? -2.977 8.160 -2.186 1.00 96.25 532 PRO A C 1
ATOM 4182 O O . PRO A 1 532 ? -2.794 9.087 -1.400 1.00 96.25 532 PRO A O 1
ATOM 4185 N N . HIS A 1 533 ? -3.832 7.171 -1.937 1.00 96.75 533 HIS A N 1
ATOM 4186 C CA . HIS A 1 533 ? -4.513 7.027 -0.648 1.00 96.75 533 HIS A CA 1
ATOM 4187 C C . HIS A 1 533 ? -3.531 6.668 0.462 1.00 96.75 533 HIS A C 1
ATOM 4189 O O . HIS A 1 533 ? -3.759 6.992 1.623 1.00 96.75 533 HIS A O 1
ATOM 4195 N N . ILE A 1 534 ? -2.462 5.964 0.094 1.00 97.38 534 ILE A N 1
ATOM 4196 C CA . ILE A 1 534 ? -1.374 5.597 0.983 1.00 97.38 534 ILE A CA 1
ATOM 4197 C C . ILE A 1 534 ? -0.108 5.333 0.160 1.00 97.38 534 ILE A C 1
ATOM 4199 O O . ILE A 1 534 ? -0.162 4.703 -0.903 1.00 97.38 534 ILE A O 1
ATOM 4203 N N . PHE A 1 535 ? 1.019 5.839 0.650 1.00 98.19 535 PHE A N 1
ATOM 4204 C CA . PHE A 1 535 ? 2.357 5.554 0.140 1.00 98.19 535 PHE A CA 1
ATOM 4205 C C . PHE A 1 535 ? 3.165 4.784 1.189 1.00 98.19 535 PHE A C 1
ATOM 4207 O O . PHE A 1 535 ? 3.277 5.249 2.319 1.00 98.19 535 PHE A O 1
ATOM 4214 N N . PHE A 1 536 ? 3.721 3.628 0.826 1.00 98.56 536 PHE A N 1
ATOM 4215 C CA . PHE A 1 536 ? 4.547 2.801 1.709 1.00 98.56 536 PHE A CA 1
ATOM 4216 C C . PHE A 1 536 ? 6.032 2.965 1.408 1.00 98.56 536 PHE A C 1
ATOM 4218 O O . PHE A 1 536 ? 6.442 2.793 0.262 1.00 98.56 536 PHE A O 1
ATOM 4225 N N . ASP A 1 537 ? 6.827 3.219 2.442 1.00 97.62 537 ASP A N 1
ATOM 4226 C CA . ASP A 1 537 ? 8.281 3.356 2.346 1.00 97.62 537 ASP A CA 1
ATOM 4227 C C . ASP A 1 537 ? 8.937 2.836 3.630 1.00 97.62 537 ASP A C 1
ATOM 4229 O O . ASP A 1 537 ? 8.355 2.948 4.714 1.00 97.62 537 ASP A O 1
ATOM 4233 N N . ASP A 1 538 ? 10.126 2.250 3.537 1.00 95.56 538 ASP A N 1
ATOM 4234 C CA . ASP A 1 538 ? 10.873 1.795 4.709 1.00 95.56 538 ASP A CA 1
ATOM 4235 C C . ASP A 1 538 ? 11.693 2.920 5.354 1.00 95.56 538 ASP A C 1
ATOM 4237 O O . ASP A 1 538 ? 12.091 2.812 6.511 1.00 95.56 538 ASP A O 1
ATOM 4241 N N . GLN A 1 539 ? 11.936 4.029 4.656 1.00 92.19 539 GLN A N 1
ATOM 4242 C CA . GLN A 1 539 ? 12.782 5.108 5.145 1.00 92.19 539 GLN A CA 1
ATOM 4243 C C . GLN A 1 539 ? 11.962 6.307 5.614 1.00 92.19 539 GLN A C 1
ATOM 4245 O O . GLN A 1 539 ? 11.264 6.969 4.845 1.00 92.19 539 GLN A O 1
ATOM 4250 N N . MET A 1 540 ? 12.141 6.685 6.885 1.00 92.31 540 MET A N 1
ATOM 4251 C CA . MET A 1 540 ? 11.421 7.826 7.465 1.00 92.31 540 MET A CA 1
ATOM 4252 C C . MET A 1 540 ? 11.659 9.146 6.711 1.00 92.31 540 MET A C 1
ATOM 4254 O O . MET A 1 540 ? 10.754 9.960 6.612 1.00 92.31 540 MET A O 1
ATOM 4258 N N . PHE A 1 541 ? 12.836 9.338 6.102 1.00 91.00 541 PHE A N 1
ATOM 4259 C CA . PHE A 1 541 ? 13.116 10.522 5.278 1.00 91.00 541 PHE A CA 1
ATOM 4260 C C . PHE A 1 541 ? 12.177 10.639 4.062 1.00 91.00 541 PHE A C 1
ATOM 4262 O O . PHE A 1 541 ? 11.758 11.737 3.695 1.00 91.00 541 PHE A O 1
ATOM 4269 N N . HIS A 1 542 ? 11.829 9.517 3.428 1.00 92.50 542 HIS A N 1
ATOM 4270 C CA . HIS A 1 542 ? 10.876 9.502 2.320 1.00 92.50 542 HIS A CA 1
ATOM 4271 C C . HIS A 1 542 ? 9.436 9.680 2.804 1.00 92.50 542 HIS A C 1
ATOM 4273 O O . HIS A 1 542 ? 8.661 10.370 2.141 1.00 92.50 542 HIS A O 1
ATOM 4279 N N . VAL A 1 543 ? 9.100 9.118 3.969 1.00 94.00 543 VAL A N 1
ATOM 4280 C CA . VAL A 1 543 ? 7.801 9.310 4.634 1.00 94.00 543 VAL A CA 1
ATOM 4281 C C . VAL A 1 543 ? 7.578 10.789 4.965 1.00 94.00 543 VAL A C 1
ATOM 4283 O O . VAL A 1 543 ? 6.577 11.360 4.538 1.00 94.00 543 VAL A O 1
ATOM 4286 N N . GLU A 1 544 ? 8.538 11.438 5.626 1.00 92.31 544 GLU A N 1
ATOM 4287 C CA . GLU A 1 544 ? 8.490 12.867 5.967 1.00 92.31 544 GLU A CA 1
ATOM 4288 C C . GLU A 1 544 ? 8.376 13.739 4.709 1.00 92.31 544 GLU A C 1
ATOM 4290 O O . GLU A 1 544 ? 7.482 14.580 4.613 1.00 92.31 544 GLU A O 1
ATOM 4295 N N . GLY A 1 545 ? 9.211 13.483 3.693 1.00 91.19 545 GLY A N 1
ATOM 4296 C CA . GLY A 1 545 ? 9.157 14.219 2.428 1.00 91.19 545 GL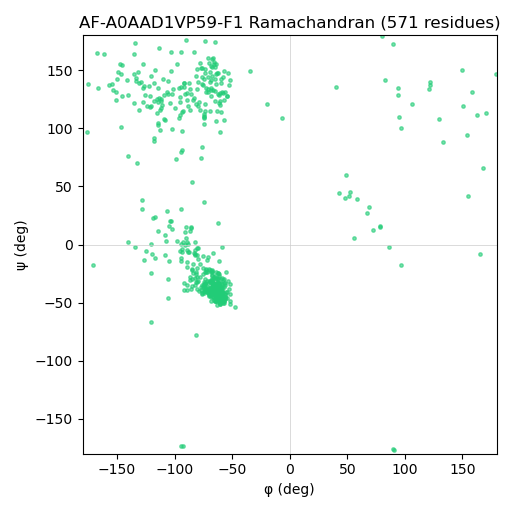Y A CA 1
ATOM 4297 C C . GLY A 1 545 ? 7.834 14.045 1.669 1.00 91.19 545 GLY A C 1
ATOM 4298 O O . GLY A 1 545 ? 7.404 14.954 0.962 1.00 91.19 545 GLY A O 1
ATOM 4299 N N . ALA A 1 546 ? 7.156 12.904 1.811 1.00 92.75 546 ALA A N 1
ATOM 4300 C CA . ALA A 1 546 ? 5.820 12.696 1.256 1.00 92.75 546 ALA A CA 1
ATOM 4301 C C . ALA A 1 546 ? 4.744 13.465 2.047 1.00 92.75 546 ALA A C 1
ATOM 4303 O O . ALA A 1 546 ? 3.856 14.071 1.441 1.00 92.75 546 ALA A O 1
ATOM 4304 N N . GLN A 1 547 ? 4.840 13.496 3.380 1.00 91.81 547 GLN A N 1
ATOM 4305 C CA . GLN A 1 547 ? 3.918 14.244 4.243 1.00 91.81 547 GLN A CA 1
ATOM 4306 C C . GLN A 1 547 ? 3.996 15.757 4.024 1.00 91.81 547 GLN A C 1
ATOM 4308 O O . GLN A 1 547 ? 2.960 16.427 4.026 1.00 91.81 547 GLN A O 1
ATOM 4313 N N . GLU A 1 548 ? 5.204 16.294 3.818 1.00 90.50 548 GLU A N 1
ATOM 4314 C CA . GLU A 1 548 ? 5.425 17.705 3.469 1.00 90.50 548 GLU A CA 1
ATOM 4315 C C . GLU A 1 548 ? 4.702 18.086 2.171 1.00 90.50 548 GLU A C 1
ATOM 4317 O O . GLU A 1 548 ? 4.161 19.185 2.066 1.00 90.50 548 GLU A O 1
ATOM 4322 N N . MET A 1 549 ? 4.614 17.144 1.229 1.00 89.19 549 MET A N 1
ATOM 4323 C CA . MET A 1 549 ? 3.926 17.292 -0.057 1.00 89.19 549 MET A CA 1
ATOM 4324 C C . MET A 1 549 ? 2.444 16.874 -0.001 1.00 89.19 549 MET A C 1
ATOM 4326 O O . MET A 1 549 ? 1.816 16.640 -1.033 1.00 89.19 549 MET A O 1
ATOM 4330 N N . GLY A 1 550 ? 1.872 16.735 1.200 1.00 90.56 550 GLY A N 1
ATOM 4331 C CA . GLY A 1 550 ? 0.444 16.474 1.381 1.00 90.56 550 GLY A CA 1
ATOM 4332 C C . GLY A 1 550 ? 0.005 15.025 1.138 1.00 90.56 550 GLY A C 1
ATOM 4333 O O . GLY A 1 550 ? -1.186 14.764 0.991 1.00 90.56 550 GLY A O 1
ATOM 4334 N N . THR A 1 551 ? 0.937 14.071 1.087 1.00 93.44 551 THR A N 1
ATOM 4335 C CA . THR A 1 551 ? 0.632 12.648 0.872 1.00 93.44 551 THR A CA 1
ATOM 4336 C C . THR A 1 551 ? 0.517 11.894 2.198 1.00 93.44 551 THR A C 1
ATOM 4338 O O . THR A 1 551 ? 1.367 12.038 3.076 1.00 93.44 551 THR A O 1
ATOM 4341 N N . ILE A 1 552 ? -0.507 11.043 2.335 1.00 95.38 552 ILE A N 1
ATOM 4342 C CA . ILE A 1 552 ? -0.594 10.071 3.435 1.00 95.38 552 ILE A CA 1
ATOM 4343 C C . ILE A 1 552 ? 0.495 9.018 3.221 1.00 95.38 552 ILE A C 1
ATOM 4345 O O . ILE A 1 552 ? 0.467 8.268 2.241 1.00 95.38 552 ILE A O 1
ATOM 4349 N N . ALA A 1 553 ? 1.453 8.968 4.140 1.00 96.00 553 ALA A N 1
ATOM 4350 C CA . ALA A 1 553 ? 2.603 8.082 4.057 1.00 96.00 553 ALA A CA 1
ATOM 4351 C C . ALA A 1 553 ? 2.612 7.091 5.222 1.00 96.00 553 ALA A C 1
ATOM 4353 O O . ALA A 1 553 ? 2.109 7.372 6.313 1.00 96.00 553 ALA A O 1
ATOM 4354 N N . ALA A 1 554 ? 3.168 5.912 4.977 1.00 97.88 554 ALA A N 1
ATOM 4355 C CA . ALA A 1 554 ? 3.207 4.825 5.927 1.00 97.88 554 ALA A CA 1
ATOM 4356 C C . ALA A 1 554 ? 4.596 4.184 5.960 1.00 97.88 554 ALA A C 1
ATOM 4358 O O . ALA A 1 554 ? 5.096 3.688 4.953 1.00 97.88 554 ALA A O 1
ATOM 4359 N N . HIS A 1 555 ? 5.205 4.191 7.142 1.00 98.19 555 HIS A N 1
ATOM 4360 C CA . HIS A 1 555 ? 6.530 3.637 7.374 1.00 98.19 555 HIS A CA 1
ATOM 4361 C C . HIS A 1 555 ? 6.461 2.127 7.594 1.00 98.19 555 HIS A C 1
ATOM 4363 O O . HIS A 1 555 ? 5.750 1.661 8.492 1.00 98.19 555 HIS A O 1
ATOM 4369 N N . VAL A 1 556 ? 7.236 1.374 6.822 1.00 97.75 556 VAL A N 1
ATOM 4370 C CA . VAL A 1 556 ? 7.409 -0.074 6.958 1.00 97.75 556 VAL A CA 1
ATOM 4371 C C . VAL A 1 556 ? 8.750 -0.329 7.652 1.00 97.75 556 VAL A C 1
ATOM 4373 O O . VAL A 1 556 ? 9.783 -0.285 6.992 1.00 97.75 556 VAL A O 1
ATOM 4376 N N . PRO A 1 557 ? 8.795 -0.589 8.972 1.00 94.81 557 PRO A N 1
ATOM 4377 C CA . PRO A 1 557 ? 10.059 -0.782 9.673 1.00 94.81 557 PRO A CA 1
ATOM 4378 C C . PRO A 1 557 ? 10.639 -2.182 9.386 1.00 94.81 557 PRO A C 1
ATOM 4380 O O . PRO A 1 557 ? 10.616 -3.089 10.214 1.00 94.81 557 PRO A O 1
ATOM 4383 N N . TYR A 1 558 ? 11.179 -2.359 8.182 1.00 92.19 558 TYR A N 1
ATOM 4384 C CA . TYR A 1 558 ? 11.811 -3.586 7.710 1.00 92.19 558 TYR A CA 1
ATOM 4385 C C . TYR A 1 558 ? 13.219 -3.314 7.164 1.00 92.19 558 TYR A C 1
ATOM 4387 O O . TYR A 1 558 ? 13.539 -2.209 6.739 1.00 92.19 558 TYR A O 1
ATOM 4395 N N . GLY A 1 559 ? 14.069 -4.341 7.189 1.00 86.00 559 GLY A N 1
ATOM 4396 C CA . GLY A 1 559 ? 15.411 -4.301 6.610 1.00 86.00 559 GLY A CA 1
ATOM 4397 C C . GLY A 1 559 ? 16.524 -3.817 7.547 1.00 86.00 559 GLY A C 1
ATOM 4398 O O . GLY A 1 559 ? 16.312 -3.383 8.686 1.00 86.00 559 GLY A O 1
ATOM 4399 N N . VAL A 1 560 ? 17.766 -3.933 7.072 1.00 77.12 560 VAL A N 1
ATOM 4400 C CA . VAL A 1 560 ? 18.983 -3.579 7.820 1.00 77.12 560 VAL A CA 1
ATOM 4401 C C . VAL A 1 560 ? 19.059 -2.105 8.223 1.00 77.12 560 VAL A C 1
ATOM 4403 O O . VAL A 1 560 ? 19.717 -1.795 9.217 1.00 77.12 560 VAL A O 1
ATOM 4406 N N . ALA A 1 561 ? 18.390 -1.192 7.509 1.00 70.81 561 ALA A N 1
ATOM 4407 C CA . ALA A 1 561 ? 18.298 0.222 7.888 1.00 70.81 561 ALA A CA 1
ATOM 4408 C C . ALA A 1 561 ? 17.731 0.431 9.302 1.00 70.81 561 ALA A C 1
ATOM 4410 O O . ALA A 1 561 ? 18.171 1.329 10.022 1.00 70.81 561 ALA A O 1
ATOM 4411 N N . GLN A 1 562 ? 16.821 -0.441 9.735 1.00 75.06 562 GLN A N 1
ATOM 4412 C CA . GLN A 1 562 ? 16.100 -0.281 10.999 1.00 75.06 562 GLN A CA 1
ATOM 4413 C C . GLN A 1 562 ? 16.919 -0.739 12.213 1.00 75.06 562 GLN A C 1
ATOM 4415 O O . GLN A 1 562 ? 16.785 -0.197 13.311 1.00 75.06 562 GLN A O 1
ATOM 4420 N N . ARG A 1 563 ? 17.836 -1.701 12.027 1.00 61.12 563 ARG A N 1
ATOM 4421 C CA . ARG A 1 563 ? 18.585 -2.341 13.128 1.00 61.12 563 ARG A CA 1
ATOM 4422 C C . ARG A 1 563 ? 19.560 -1.399 13.842 1.00 61.12 563 ARG A C 1
ATOM 4424 O O . ARG A 1 563 ? 19.874 -1.617 15.008 1.00 61.12 563 ARG A O 1
ATOM 4431 N N . HIS A 1 564 ? 20.015 -0.329 13.190 1.00 48.00 564 HIS A N 1
ATOM 4432 C CA . HIS A 1 564 ? 20.977 0.612 13.778 1.00 48.00 564 HIS A CA 1
ATOM 4433 C C . HIS A 1 564 ? 20.356 1.674 14.701 1.00 48.00 564 HIS A C 1
ATOM 4435 O O . HIS A 1 564 ? 21.103 2.362 15.400 1.00 48.00 564 HIS A O 1
ATOM 4441 N N . ARG A 1 565 ? 19.020 1.795 14.761 1.00 46.38 565 ARG A N 1
ATOM 4442 C CA . ARG A 1 565 ? 18.337 2.700 15.706 1.00 46.38 565 ARG A CA 1
ATOM 4443 C C . ARG A 1 565 ? 18.215 2.120 17.121 1.00 46.38 565 ARG A C 1
ATOM 4445 O O . ARG A 1 565 ? 18.106 2.880 18.077 1.00 46.38 565 ARG A O 1
ATOM 4452 N N . HIS A 1 566 ? 18.329 0.801 17.281 1.00 39.69 566 HIS A N 1
ATOM 4453 C CA . HIS A 1 566 ? 18.330 0.133 18.583 1.00 39.69 566 HIS A CA 1
ATOM 4454 C C . HIS A 1 566 ? 19.756 -0.194 19.051 1.00 39.69 566 HIS A C 1
ATOM 4456 O O . HIS A 1 566 ? 20.171 -1.350 19.080 1.00 39.69 566 HIS A O 1
ATOM 4462 N N . LYS A 1 567 ? 20.520 0.817 19.488 1.00 26.94 567 LYS A N 1
ATOM 4463 C CA . LYS A 1 567 ? 21.530 0.550 20.524 1.00 26.94 567 LYS A CA 1
ATOM 4464 C C . LYS A 1 567 ? 20.806 0.561 21.873 1.00 26.94 567 LYS A C 1
ATOM 4466 O O . LYS A 1 567 ? 20.197 1.580 22.194 1.00 26.94 567 LYS A O 1
ATOM 4471 N N . PRO A 1 568 ? 20.835 -0.526 22.664 1.00 32.06 568 PRO A N 1
ATOM 4472 C CA . PRO A 1 568 ? 20.303 -0.481 24.016 1.00 32.06 568 PRO A CA 1
ATOM 4473 C C . PRO A 1 568 ? 21.093 0.565 24.803 1.00 32.06 568 PRO A C 1
ATOM 4475 O O . PRO A 1 568 ? 22.327 0.563 24.780 1.00 32.06 568 PRO A O 1
ATOM 4478 N N . VAL A 1 569 ? 20.383 1.469 25.480 1.00 34.19 569 VAL A N 1
ATOM 4479 C CA . VAL A 1 569 ? 20.975 2.328 26.505 1.00 34.19 569 VAL A CA 1
ATOM 4480 C C . VAL A 1 569 ? 21.594 1.384 27.529 1.00 34.19 569 VAL A C 1
ATOM 4482 O O . VAL A 1 569 ? 20.888 0.679 28.248 1.00 34.19 569 VAL A O 1
ATOM 4485 N N . GLN A 1 570 ? 22.923 1.296 27.539 1.00 30.69 570 GLN A N 1
ATOM 4486 C CA . GLN A 1 570 ? 23.625 0.627 28.619 1.00 30.69 570 GLN A CA 1
ATOM 4487 C C . GLN A 1 570 ? 23.346 1.443 29.877 1.00 30.69 570 GLN A C 1
ATOM 4489 O O . GLN A 1 570 ? 23.872 2.541 30.034 1.00 30.69 570 GLN A O 1
ATOM 4494 N N . ASN A 1 571 ? 22.500 0.912 30.760 1.00 33.16 571 ASN A N 1
ATOM 4495 C CA . ASN A 1 571 ? 22.450 1.360 32.142 1.00 33.16 571 ASN A CA 1
ATOM 4496 C C . ASN A 1 571 ? 23.832 1.098 32.749 1.00 33.16 571 ASN A C 1
ATOM 4498 O O . ASN A 1 571 ? 24.147 -0.026 33.149 1.00 33.16 571 ASN A O 1
ATOM 4502 N N . THR A 1 572 ? 24.677 2.125 32.775 1.00 33.31 572 THR A N 1
ATOM 4503 C CA . THR A 1 572 ? 25.833 2.168 33.664 1.00 33.31 572 THR A CA 1
ATOM 4504 C C . THR A 1 572 ? 25.296 2.170 35.090 1.00 33.31 572 THR A C 1
ATOM 4506 O O . THR A 1 572 ? 24.553 3.077 35.464 1.00 33.31 572 THR A O 1
ATOM 4509 N N . LYS A 1 573 ? 25.599 1.087 35.810 1.00 34.75 573 LYS A N 1
ATOM 4510 C CA . LYS A 1 573 ? 25.301 0.895 37.233 1.00 34.75 573 LYS A CA 1
ATOM 4511 C C . LYS A 1 573 ? 25.919 1.975 38.108 1.00 34.75 573 LYS A C 1
ATOM 4513 O O . LYS A 1 573 ? 27.029 2.433 37.752 1.00 34.75 573 LYS A O 1
#